Protein AF-A0A5D2VMH7-F1 (afdb_monomer)

Radius of gyration: 36.14 Å; Cα contacts (8 Å, |Δi|>4): 931; chains: 1; bounding box: 123×62×96 Å

Solvent-accessible surface area (backbone atoms only — not comparable to full-atom values): 32186 Å² total; per-residue (Å²): 129,61,76,84,48,69,71,82,78,42,64,91,73,61,67,48,78,35,38,59,47,59,40,38,50,49,54,50,55,27,52,80,57,76,65,66,59,72,89,28,59,40,74,53,52,70,83,42,74,46,79,60,87,81,27,44,36,35,32,40,53,37,20,42,57,38,78,77,38,45,18,40,36,38,35,46,98,66,42,29,35,39,37,43,44,71,35,26,70,28,91,52,34,83,84,73,61,50,42,46,60,67,60,40,52,55,44,32,73,74,47,31,38,34,34,36,39,60,14,74,26,48,88,36,80,53,64,61,61,35,62,43,58,24,30,55,30,45,30,54,55,58,69,68,51,76,37,24,36,39,36,25,41,67,51,58,31,50,64,59,52,29,33,53,45,55,35,24,60,78,62,72,28,46,45,28,70,44,45,75,57,45,52,52,41,45,56,23,23,47,78,56,75,70,43,73,60,65,78,85,73,44,48,52,58,88,54,52,88,81,50,62,54,56,45,37,35,37,41,32,32,30,63,60,33,41,85,87,24,46,49,34,25,19,45,68,69,69,29,90,65,52,75,78,48,46,62,30,38,35,40,48,33,54,79,79,56,92,94,26,58,75,49,28,51,57,37,53,50,38,36,50,73,58,47,26,44,75,50,72,57,81,89,60,32,42,54,62,70,35,48,27,13,32,53,43,53,48,50,51,49,65,51,34,63,35,59,22,44,34,43,35,64,54,58,74,69,31,21,50,54,37,36,51,51,41,44,75,71,65,37,82,35,58,54,76,79,57,94,40,53,38,78,42,78,56,43,60,84,43,102,87,46,83,51,94,44,77,43,80,73,54,67,53,89,74,78,72,72,48,74,52,82,85,80,48,61,35,40,54,72,79,66,39,46,68,53,55,52,42,36,69,71,32,4,37,38,41,36,43,33,42,36,36,74,71,73,96,54,94,86,65,74,70,75,49,36,48,62,58,73,50,78,50,77,43,68,65,88,40,74,97,46,56,49,55,56,50,44,51,53,51,40,51,56,47,49,40,68,40,60,70,87,57,56,53,71,56,53,26,50,55,36,30,53,49,48,37,51,49,43,32,71,74,71,67,34,68,36,50,60,48,51,46,61,43,78,42,87,65,59,60,62,57,52,56,56,51,53,63,74,69,62,82,88,88,86,86,90,84,84,83,84,88,84,90,89,85,90,91,84,89,89,89,86,89,84,90,93,81,91,81,91,89,83,91,85,90,88,86,86,83,89,86,87,84,91,78,90,81,88,83,94,75,92,91,89,132

Mean predicted aligned error: 11.53 Å

Sequence (558 aa):
MKITLVIPALDPHTPIYASSFTMELIKKRLKENGIFVPSRLKVFKIRRRFKAGPFEIEPLKVTHSIPDCCGLVLRCADGTILHTGDWKIDESPLDGKTFDRQFLEELSKEGVTLMMSDSTNVLSPGRTISESAVADALLRHISGAKGRIITTQFASNIHRLGSIKAAADVTGRKLVFIGMSLRTYLDAAWKDGKAPIDPSTLVKAEDIDAYAPKDLIIVTTGSQAEPRAALNLASYGSSHSFKLNKEDVILYSAKVIPGNESRVMKMLNRISEIGSTIVIGKNEGLHTSGHGYRGELEEVLQIVKPQHFLPIHGELLFLKEHELLGKSTGIRHTTVIKNGEMLGVSHLRNRRVLSNGFSSLGKENLQLMYSDGDKAFGTSTELCVDERLRIASDGIIVVSMEILRPQKIDGMVENTLKGKIKITTRCLWLDKGKLLDTLHKAAHATLSSCPVNCPLAHMERTVSEVLRKTVRKYSGKRPEVIAIALENPAGVLSDELNENLSGNYNAGFGLPTLRKVVDGHPRRGPPNKMKVEDDGILHLENASEQSLLGVGIVNLLR

Structure (mmCIF, N/CA/C/O backbone):
data_AF-A0A5D2VMH7-F1
#
_entry.id   AF-A0A5D2VMH7-F1
#
loop_
_atom_site.group_PDB
_atom_site.id
_atom_site.type_symbol
_atom_site.label_atom_id
_atom_site.label_alt_id
_atom_site.label_comp_id
_atom_site.label_asym_id
_atom_site.label_entity_id
_atom_site.label_seq_id
_atom_site.pdbx_PDB_ins_code
_atom_site.Cartn_x
_atom_site.Cartn_y
_atom_site.Cartn_z
_atom_site.occupancy
_atom_site.B_iso_or_equiv
_atom_site.auth_seq_id
_atom_site.auth_comp_id
_atom_site.auth_asym_id
_atom_site.auth_atom_id
_atom_site.pdbx_PDB_model_num
ATOM 1 N N . MET A 1 1 ? 4.982 24.142 -9.293 1.00 44.75 1 MET A N 1
ATOM 2 C CA . MET A 1 1 ? 4.072 23.400 -8.387 1.00 44.75 1 MET A CA 1
ATOM 3 C C . MET A 1 1 ? 4.232 21.913 -8.683 1.00 44.75 1 MET A C 1
ATOM 5 O O . MET A 1 1 ? 4.457 21.599 -9.846 1.00 44.75 1 MET A O 1
ATOM 9 N N . LYS A 1 2 ? 4.164 21.006 -7.699 1.00 52.12 2 LYS A N 1
ATOM 10 C CA . LYS A 1 2 ? 4.164 19.558 -7.990 1.00 52.12 2 LYS A CA 1
ATOM 11 C C . LYS A 1 2 ? 2.766 19.151 -8.457 1.00 52.12 2 LYS A C 1
ATOM 13 O O . LYS A 1 2 ? 1.816 19.246 -7.688 1.00 52.12 2 LYS A O 1
ATOM 18 N N . ILE A 1 3 ? 2.660 18.761 -9.727 1.00 49.31 3 ILE A N 1
ATOM 19 C CA . ILE A 1 3 ? 1.388 18.541 -10.448 1.00 49.31 3 ILE A CA 1
ATOM 20 C C . ILE A 1 3 ? 0.706 17.226 -10.008 1.00 49.31 3 ILE A C 1
ATOM 22 O O . ILE A 1 3 ? -0.492 17.041 -10.171 1.00 49.31 3 ILE A O 1
ATOM 26 N N . THR A 1 4 ? 1.460 16.339 -9.359 1.00 58.53 4 THR A N 1
ATOM 27 C CA . THR A 1 4 ? 1.122 14.959 -8.972 1.00 58.53 4 THR A CA 1
ATOM 28 C C . THR A 1 4 ? 0.105 14.826 -7.823 1.00 58.53 4 THR A C 1
ATOM 30 O O . THR A 1 4 ? 0.075 13.806 -7.133 1.00 58.53 4 THR A O 1
ATOM 33 N N . LEU A 1 5 ? -0.701 15.859 -7.554 1.00 69.12 5 LEU A N 1
ATOM 34 C CA . LEU A 1 5 ? -1.512 15.994 -6.343 1.00 69.12 5 LEU A CA 1
ATOM 35 C C . LEU A 1 5 ? -2.933 16.473 -6.671 1.00 69.12 5 LEU A C 1
ATOM 37 O O . LEU A 1 5 ? -3.118 17.435 -7.407 1.00 69.12 5 LEU A O 1
ATOM 41 N N . VAL A 1 6 ? -3.937 15.859 -6.037 1.00 83.31 6 VAL A N 1
ATOM 42 C CA . VAL A 1 6 ? -5.360 16.230 -6.199 1.00 83.31 6 VAL A CA 1
ATOM 43 C C . VAL A 1 6 ? -5.676 17.597 -5.573 1.00 83.31 6 VAL A C 1
ATOM 45 O O . VAL A 1 6 ? -6.476 18.356 -6.102 1.00 83.31 6 VAL A O 1
ATOM 48 N N . ILE A 1 7 ? -5.039 17.941 -4.450 1.00 86.75 7 ILE A N 1
ATOM 49 C CA . ILE A 1 7 ? -5.382 19.130 -3.642 1.00 86.75 7 ILE A CA 1
ATOM 50 C C . ILE A 1 7 ? -5.187 20.474 -4.387 1.00 86.75 7 ILE A C 1
ATOM 52 O O . ILE A 1 7 ? -6.022 21.358 -4.192 1.00 86.75 7 ILE A O 1
ATOM 56 N N . PRO A 1 8 ? -4.157 20.650 -5.244 1.00 84.81 8 PRO A N 1
ATOM 57 C CA . PRO A 1 8 ? -4.054 21.776 -6.181 1.00 84.81 8 PRO A CA 1
ATOM 58 C C . PRO A 1 8 ? -5.133 21.866 -7.272 1.00 84.81 8 PRO A C 1
ATOM 60 O O . PRO A 1 8 ? -5.325 22.950 -7.809 1.00 84.81 8 PRO A O 1
ATOM 63 N N . ALA A 1 9 ? -5.810 20.765 -7.617 1.00 85.69 9 ALA A N 1
ATOM 64 C CA . ALA A 1 9 ? -6.895 20.746 -8.608 1.00 85.69 9 ALA A CA 1
ATOM 65 C C . ALA A 1 9 ? -8.287 20.992 -7.987 1.00 85.69 9 ALA A C 1
ATOM 67 O O . ALA A 1 9 ? -9.268 21.162 -8.706 1.00 85.69 9 ALA A O 1
ATOM 68 N N . LEU A 1 10 ? -8.376 21.014 -6.653 1.00 89.44 10 LEU A N 1
ATOM 69 C CA . LEU A 1 10 ? -9.561 21.440 -5.909 1.00 89.44 10 LEU A CA 1
ATOM 70 C C . LEU A 1 10 ? -9.508 22.948 -5.653 1.00 89.44 10 LEU A C 1
ATOM 72 O O . LEU A 1 10 ? -8.424 23.508 -5.483 1.00 89.44 10 LEU A O 1
ATOM 76 N N . ASP A 1 11 ? -10.677 23.578 -5.515 1.00 89.12 11 ASP A N 1
ATOM 7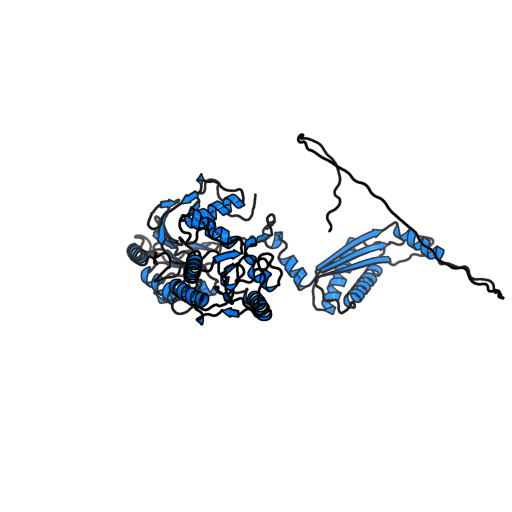7 C CA . ASP A 1 11 ? -10.780 24.990 -5.136 1.00 89.12 11 ASP A CA 1
ATOM 78 C C . ASP A 1 11 ? -9.907 25.312 -3.888 1.00 89.12 11 ASP A C 1
ATOM 80 O O . ASP A 1 11 ? -9.874 24.511 -2.938 1.00 89.12 11 ASP A O 1
ATOM 84 N N . PRO A 1 12 ? -9.194 26.461 -3.852 1.00 86.50 12 PRO A N 1
ATOM 85 C CA . PRO A 1 12 ? -8.268 26.805 -2.771 1.00 86.50 12 PRO A CA 1
ATOM 86 C C . PRO A 1 12 ? -8.874 26.848 -1.362 1.00 86.50 12 PRO A C 1
ATOM 88 O O . PRO A 1 12 ? -8.140 26.671 -0.388 1.00 86.50 12 PRO A O 1
ATOM 91 N N . HIS A 1 13 ? -10.184 27.058 -1.235 1.00 89.81 13 HIS A N 1
ATOM 92 C CA . HIS A 1 13 ? -10.906 27.118 0.035 1.00 89.81 13 HIS A CA 1
ATOM 93 C C . HIS A 1 13 ? -11.494 25.762 0.452 1.00 89.81 13 HIS A C 1
ATOM 95 O O . HIS A 1 13 ? -11.851 25.599 1.621 1.00 89.81 13 HIS A O 1
ATOM 101 N N . THR A 1 14 ? -11.534 24.772 -0.454 1.00 94.12 14 THR A N 1
ATOM 102 C CA . THR A 1 14 ? -12.071 23.423 -0.198 1.00 94.12 14 THR A CA 1
ATOM 103 C C . THR A 1 14 ? -11.438 22.817 1.066 1.00 94.12 14 THR A C 1
ATOM 105 O O . THR A 1 14 ? -10.219 22.574 1.079 1.00 94.12 14 THR A O 1
ATOM 108 N N . PRO A 1 15 ? -12.227 22.572 2.130 1.00 95.31 15 PRO A N 1
ATOM 109 C CA . PRO A 1 15 ? -11.720 22.100 3.411 1.00 95.31 15 PRO A CA 1
ATOM 110 C C . PRO A 1 15 ? -11.276 20.635 3.356 1.00 95.31 15 PRO A C 1
ATOM 112 O O . PRO A 1 15 ? -11.832 19.817 2.628 1.00 95.31 15 PRO A O 1
ATOM 115 N N . ILE A 1 16 ? -10.281 20.301 4.175 1.00 96.12 16 ILE A N 1
ATOM 116 C CA . ILE A 1 16 ? -9.711 18.958 4.301 1.00 96.12 16 ILE A CA 1
ATOM 117 C C . ILE A 1 16 ? -10.009 18.463 5.715 1.00 96.12 16 ILE A C 1
ATOM 119 O O . ILE A 1 16 ? -9.484 19.008 6.689 1.00 96.12 16 ILE A O 1
ATOM 123 N N . TYR A 1 17 ? -10.855 17.440 5.817 1.00 97.38 17 TYR A N 1
ATOM 124 C CA . TYR A 1 17 ? -11.281 16.832 7.075 1.00 97.38 17 TYR A CA 1
ATOM 125 C C . TYR A 1 17 ? -10.490 15.548 7.355 1.00 97.38 17 TYR A C 1
ATOM 127 O O . TYR A 1 17 ? -10.416 14.680 6.489 1.00 97.38 17 TYR A O 1
ATOM 135 N N . ALA A 1 18 ? -9.923 15.405 8.556 1.00 97.50 18 ALA A N 1
ATOM 136 C CA . ALA A 1 18 ? -9.267 14.165 8.990 1.00 97.50 18 ALA A CA 1
ATOM 137 C C . ALA A 1 18 ? -9.287 13.992 10.520 1.00 97.50 18 ALA A C 1
ATOM 139 O O . ALA A 1 18 ? -9.509 14.952 11.262 1.00 97.50 18 ALA A O 1
ATOM 140 N N . SER A 1 19 ? -8.996 12.776 10.990 1.00 97.00 19 SER A N 1
ATOM 141 C CA . SER A 1 19 ? -8.602 12.512 12.378 1.00 97.00 19 SER A CA 1
ATOM 142 C C . SER A 1 19 ? -7.230 13.132 12.693 1.00 97.00 19 SER A C 1
ATOM 144 O O . SER A 1 19 ? -6.491 13.515 11.782 1.00 97.00 19 SER A O 1
ATOM 146 N N . SER A 1 20 ? -6.880 13.295 13.974 1.00 96.69 20 SER A N 1
ATOM 147 C CA . SER A 1 20 ? -5.728 14.126 14.359 1.00 96.69 20 SER A CA 1
ATOM 148 C C . SER A 1 20 ? -4.379 13.529 13.934 1.00 96.69 20 SER A C 1
ATOM 150 O O . SER A 1 20 ? -3.567 14.258 13.361 1.00 96.69 20 SER A O 1
ATOM 152 N N . PHE A 1 21 ? -4.188 12.210 14.063 1.00 96.25 21 PHE A N 1
ATOM 153 C CA . PHE A 1 21 ? -2.983 11.529 13.573 1.00 96.25 21 PHE A CA 1
ATOM 154 C C . PHE A 1 21 ? -2.817 11.670 12.051 1.00 96.25 21 PHE A C 1
ATOM 156 O O . PHE A 1 21 ? -1.779 12.113 11.551 1.00 96.25 21 PHE A O 1
ATOM 163 N N . THR A 1 22 ? -3.881 11.365 11.304 1.00 96.69 22 THR A N 1
ATOM 164 C CA . THR A 1 22 ? -3.931 11.507 9.842 1.00 96.69 22 THR A CA 1
ATOM 165 C C . THR A 1 22 ? -3.672 12.952 9.409 1.00 96.69 22 THR A C 1
ATOM 167 O O . THR A 1 22 ? -3.004 13.195 8.403 1.00 96.69 22 THR A O 1
ATOM 170 N N . MET A 1 23 ? -4.126 13.933 10.197 1.00 97.38 23 MET A N 1
ATOM 171 C CA . MET A 1 23 ? -3.864 15.343 9.936 1.00 97.38 23 MET A CA 1
ATOM 172 C C . MET A 1 23 ? -2.379 15.711 10.076 1.00 97.38 23 MET A C 1
ATOM 174 O O . MET A 1 23 ? -1.913 16.532 9.293 1.00 97.38 23 MET A O 1
ATOM 178 N N . GLU A 1 24 ? -1.601 15.122 10.993 1.00 97.56 24 GLU A N 1
ATOM 179 C CA . GLU A 1 24 ? -0.146 15.371 11.053 1.00 97.56 24 GLU A CA 1
ATOM 180 C C . GLU A 1 24 ? 0.592 14.833 9.817 1.00 97.56 24 GLU A C 1
ATOM 182 O O . GLU A 1 24 ? 1.471 15.509 9.269 1.00 97.56 24 GLU A O 1
ATOM 187 N N . LEU A 1 25 ? 0.173 13.673 9.299 1.00 96.56 25 LEU A N 1
ATOM 188 C CA . LEU A 1 25 ? 0.686 13.132 8.035 1.00 96.56 25 LEU A CA 1
ATOM 189 C C . LEU A 1 25 ? 0.336 14.050 6.848 1.00 96.56 25 LEU A C 1
ATOM 191 O O . LEU A 1 25 ? 1.214 14.386 6.050 1.00 96.56 25 LEU A O 1
ATOM 195 N N . ILE A 1 26 ? -0.912 14.533 6.769 1.00 95.62 26 ILE A N 1
ATOM 196 C CA . ILE A 1 26 ? -1.357 15.509 5.757 1.00 95.62 26 ILE A CA 1
ATOM 197 C C . ILE A 1 26 ? -0.574 16.826 5.881 1.00 95.62 26 ILE A C 1
ATOM 199 O O . ILE A 1 26 ? -0.046 17.318 4.884 1.00 95.62 26 ILE A O 1
ATOM 203 N N . LYS A 1 27 ? -0.432 17.384 7.091 1.00 95.75 27 LYS A N 1
ATOM 204 C CA . LYS A 1 27 ? 0.342 18.609 7.367 1.00 95.75 27 LYS A CA 1
ATOM 205 C C . LYS A 1 27 ? 1.779 18.481 6.868 1.00 95.75 27 LYS A C 1
ATOM 207 O O . LYS A 1 27 ? 2.260 19.393 6.193 1.00 95.75 27 LYS A O 1
ATOM 212 N N . LYS A 1 28 ? 2.460 17.366 7.165 1.00 94.56 28 LYS A N 1
ATOM 213 C CA . LYS A 1 28 ? 3.818 17.102 6.665 1.00 94.56 28 LYS A CA 1
ATOM 214 C C . LYS A 1 28 ? 3.830 17.045 5.136 1.00 94.56 28 LYS A C 1
ATOM 216 O O . LYS A 1 28 ? 4.586 17.786 4.513 1.00 94.56 28 LYS A O 1
ATOM 221 N N . ARG A 1 29 ? 2.933 16.260 4.532 1.00 92.38 29 ARG A N 1
ATOM 222 C CA . ARG A 1 29 ? 2.851 16.081 3.075 1.00 92.38 29 ARG A CA 1
ATOM 223 C C . ARG A 1 29 ? 2.561 17.379 2.320 1.00 92.38 29 ARG A C 1
ATOM 225 O O . ARG A 1 29 ? 3.126 17.602 1.255 1.00 92.38 29 ARG A O 1
ATOM 232 N N . LEU A 1 30 ? 1.716 18.258 2.853 1.00 92.88 30 LEU A N 1
ATOM 233 C CA . LEU A 1 30 ? 1.438 19.559 2.239 1.00 92.88 30 LEU A CA 1
ATOM 234 C C . LEU A 1 30 ? 2.646 20.507 2.325 1.00 92.88 30 LEU A C 1
ATOM 236 O O . LEU A 1 30 ? 2.912 21.236 1.370 1.00 92.88 30 LEU A O 1
ATOM 240 N N . LYS A 1 31 ? 3.406 20.467 3.431 1.00 93.69 31 LYS A N 1
ATOM 241 C CA . LYS A 1 31 ? 4.643 21.250 3.606 1.00 93.69 31 LYS A CA 1
ATOM 242 C C . LYS A 1 31 ? 5.761 20.773 2.671 1.00 93.69 31 LYS A C 1
ATOM 244 O O . LYS A 1 31 ? 6.347 21.599 1.982 1.00 93.69 31 LYS A O 1
ATOM 249 N N . GLU A 1 32 ? 5.976 19.458 2.559 1.00 91.19 32 GLU A N 1
ATOM 250 C CA . GLU A 1 32 ? 6.930 18.819 1.622 1.00 91.19 32 GLU A CA 1
ATOM 251 C C . GLU A 1 32 ? 6.717 19.198 0.144 1.00 91.19 32 GLU A C 1
ATOM 253 O O . GLU A 1 32 ? 7.619 19.043 -0.680 1.00 91.19 32 GLU A O 1
ATOM 258 N N . ASN A 1 33 ? 5.514 19.658 -0.207 1.00 87.94 33 ASN A N 1
ATOM 259 C CA . ASN A 1 33 ? 5.127 19.992 -1.575 1.00 87.94 33 ASN A CA 1
ATOM 260 C C . ASN A 1 33 ? 4.802 21.487 -1.769 1.00 87.94 33 ASN A C 1
ATOM 262 O O . ASN A 1 33 ? 4.348 21.869 -2.846 1.00 87.94 33 ASN A O 1
ATOM 266 N N . GLY A 1 34 ? 5.047 22.334 -0.758 1.00 90.44 34 GLY A N 1
ATOM 267 C CA . GLY A 1 34 ? 4.881 23.792 -0.844 1.00 90.44 34 GLY A CA 1
ATOM 268 C C . GLY A 1 34 ? 3.431 24.288 -0.930 1.00 90.44 34 GLY A C 1
ATOM 269 O O . GLY A 1 34 ? 3.204 25.413 -1.358 1.00 90.44 34 GLY A O 1
ATOM 270 N N . ILE A 1 35 ? 2.449 23.467 -0.542 1.00 90.88 35 ILE A N 1
ATOM 271 C CA . ILE A 1 35 ? 1.002 23.741 -0.688 1.00 90.88 35 ILE A CA 1
ATOM 272 C C . ILE A 1 35 ? 0.256 23.703 0.659 1.00 90.88 35 ILE A C 1
ATOM 274 O O . ILE A 1 35 ? -0.912 23.324 0.751 1.00 90.88 35 ILE A O 1
ATOM 278 N N . PHE A 1 36 ? 0.949 24.054 1.742 1.00 92.94 36 PHE A N 1
ATOM 279 C CA . PHE A 1 36 ? 0.408 24.036 3.099 1.00 92.94 36 PHE A CA 1
ATOM 280 C C . PHE A 1 36 ? -0.435 25.281 3.402 1.00 92.94 36 PHE A C 1
ATOM 282 O O . PHE A 1 36 ? 0.101 26.357 3.647 1.00 92.94 36 PHE A O 1
ATOM 289 N N . VAL A 1 37 ? -1.759 25.107 3.442 1.00 93.38 37 VAL A N 1
ATOM 290 C CA . VAL A 1 37 ? -2.733 26.166 3.756 1.00 93.38 37 VAL A CA 1
ATOM 291 C C . VAL A 1 37 ? -3.491 25.800 5.045 1.00 93.38 37 VAL A C 1
ATOM 293 O O . VAL A 1 37 ? -4.414 24.983 4.989 1.00 93.38 37 VAL A O 1
ATOM 296 N N . PRO A 1 38 ? -3.135 26.370 6.218 1.00 94.50 38 PRO A N 1
ATOM 297 C CA . PRO A 1 38 ? -3.712 25.980 7.510 1.00 94.50 38 PRO A CA 1
ATOM 298 C C . PRO A 1 38 ? -5.237 26.106 7.592 1.00 94.50 38 PRO A C 1
ATOM 300 O O . PRO A 1 38 ? -5.894 25.254 8.184 1.00 94.50 38 PRO A O 1
ATOM 303 N N . SER A 1 39 ? -5.810 27.146 6.980 1.00 95.25 39 SER A N 1
ATOM 304 C CA . SER A 1 39 ? -7.242 27.468 7.054 1.00 95.25 39 SER A CA 1
ATOM 305 C C . SER A 1 39 ? -8.152 26.402 6.434 1.00 95.25 39 SER A C 1
ATOM 307 O O . SER A 1 39 ? -9.299 26.265 6.872 1.00 95.25 39 SER A O 1
ATOM 309 N N . ARG A 1 40 ? -7.646 25.605 5.479 1.00 94.69 40 ARG A N 1
ATOM 310 C CA . ARG A 1 40 ? -8.361 24.460 4.885 1.00 94.69 40 ARG A CA 1
ATOM 311 C C . ARG A 1 40 ? -8.512 23.297 5.867 1.00 94.69 40 ARG A C 1
ATOM 313 O O . ARG A 1 40 ? -9.458 22.526 5.747 1.00 94.69 40 ARG A O 1
ATOM 320 N N . LEU A 1 41 ? -7.595 23.140 6.821 1.00 96.81 41 LEU A N 1
ATOM 321 C CA . LEU A 1 41 ? -7.478 21.925 7.628 1.00 96.81 41 LEU A CA 1
ATOM 322 C C . LEU A 1 41 ? -8.499 21.909 8.775 1.00 96.81 41 LEU A C 1
ATOM 324 O O . LEU A 1 41 ? -8.564 22.843 9.575 1.00 96.81 41 LEU A O 1
ATOM 328 N N . LYS A 1 42 ? -9.289 20.834 8.865 1.00 97.69 42 LYS A N 1
ATOM 329 C CA . LYS A 1 42 ? -10.319 20.612 9.891 1.00 97.69 42 LYS A CA 1
ATOM 330 C C . LYS A 1 42 ? -10.085 19.255 10.558 1.00 97.69 42 LYS A C 1
ATOM 332 O O . LYS A 1 42 ? -10.203 18.213 9.920 1.00 97.69 42 LYS A O 1
ATOM 337 N N . VAL A 1 43 ? -9.738 19.255 11.843 1.00 98.00 43 VAL A N 1
ATOM 338 C CA . VAL A 1 43 ? -9.606 18.011 12.618 1.00 98.00 43 VAL A CA 1
ATOM 339 C C . VAL A 1 43 ? -10.974 17.631 13.177 1.00 98.00 43 VAL A C 1
ATOM 341 O O . VAL A 1 43 ? -11.558 18.409 13.931 1.00 98.00 43 VAL A O 1
ATOM 344 N N . PHE A 1 44 ? -11.477 16.446 12.830 1.00 97.88 44 PHE A N 1
ATOM 345 C CA . PHE A 1 44 ? -12.668 15.874 13.463 1.00 97.88 44 PHE A CA 1
ATOM 346 C C . PHE A 1 44 ? -12.302 14.983 14.656 1.00 97.88 44 PHE A C 1
ATOM 348 O O . PHE A 1 44 ? -11.145 14.615 14.863 1.00 97.88 44 PHE A O 1
ATOM 355 N N . LYS A 1 45 ? -13.315 14.611 15.443 1.00 96.38 45 LYS A N 1
ATOM 356 C CA . LYS A 1 45 ? -13.209 13.614 16.515 1.00 96.38 45 LYS A CA 1
ATOM 357 C C . LYS A 1 45 ? -14.194 12.476 16.244 1.00 96.38 45 LYS A C 1
ATOM 359 O O . LYS A 1 45 ? -15.265 12.704 15.690 1.00 96.38 45 LYS A O 1
ATOM 364 N N . ILE A 1 46 ? -13.827 11.261 16.639 1.00 95.81 46 ILE A N 1
ATOM 365 C CA . ILE A 1 46 ? -14.710 10.088 16.569 1.00 95.81 46 ILE A CA 1
ATOM 366 C C . ILE A 1 46 ? -15.950 10.309 17.455 1.00 95.81 46 ILE A C 1
ATOM 368 O O . ILE A 1 46 ? -15.855 11.008 18.467 1.00 95.81 46 ILE A O 1
ATOM 372 N N . ARG A 1 47 ? -17.111 9.761 17.058 1.00 94.94 47 ARG A N 1
ATOM 373 C CA . ARG A 1 47 ? -18.426 9.973 17.704 1.00 94.94 47 ARG A CA 1
ATOM 374 C C . ARG A 1 47 ? -18.799 11.467 17.854 1.00 94.94 47 ARG A C 1
ATOM 376 O O . ARG A 1 47 ? -19.533 11.845 18.767 1.00 94.94 47 ARG A O 1
ATOM 383 N N . ARG A 1 48 ? -18.285 12.356 16.988 1.00 97.56 48 ARG A N 1
ATOM 384 C CA . ARG A 1 48 ? -18.658 13.784 16.949 1.00 97.56 48 ARG A CA 1
ATOM 385 C C . ARG A 1 48 ? -19.067 14.204 15.543 1.00 97.56 48 ARG A C 1
ATOM 387 O O . ARG A 1 48 ? -18.261 14.184 14.617 1.00 97.56 48 ARG A O 1
ATOM 394 N N . ARG A 1 49 ? -20.333 14.604 15.417 1.00 97.69 49 ARG A N 1
ATOM 395 C CA . ARG A 1 49 ? -20.938 15.032 14.155 1.00 97.69 49 ARG A CA 1
ATOM 396 C C . ARG A 1 49 ? -20.398 16.380 13.689 1.00 97.69 49 ARG A C 1
ATOM 398 O O . ARG A 1 49 ? -20.177 17.276 14.502 1.00 97.69 49 ARG A O 1
ATOM 405 N N . PHE A 1 50 ? -20.252 16.538 12.379 1.00 98.06 50 PHE A N 1
ATOM 406 C CA . PHE A 1 50 ? -19.981 17.818 11.725 1.00 98.06 50 PHE A CA 1
ATOM 407 C C . PHE A 1 50 ? -20.750 17.925 10.401 1.00 98.06 50 PHE A C 1
ATOM 409 O O . PHE A 1 50 ? -21.196 16.920 9.852 1.00 98.06 50 PHE A O 1
ATOM 416 N N . LYS A 1 51 ? -20.926 19.145 9.882 1.00 97.88 51 LYS A N 1
ATOM 417 C CA . LYS A 1 51 ? -21.528 19.379 8.559 1.00 97.88 51 LYS A CA 1
ATOM 418 C C . LYS A 1 51 ? -20.435 19.548 7.503 1.00 97.88 51 LYS A C 1
ATOM 420 O O . LYS A 1 51 ? -19.437 20.226 7.757 1.00 97.88 51 LYS A O 1
ATOM 425 N N . ALA A 1 52 ? -20.648 18.963 6.328 1.00 96.06 52 ALA A N 1
ATOM 426 C CA . ALA A 1 52 ? -19.826 19.161 5.139 1.00 96.06 52 ALA A CA 1
ATOM 427 C C . ALA A 1 52 ? -20.725 19.113 3.892 1.00 96.06 52 ALA A C 1
ATOM 429 O O . ALA A 1 52 ? -21.219 18.052 3.507 1.00 96.06 52 ALA A O 1
ATOM 430 N N . GLY A 1 53 ? -20.982 20.277 3.286 1.00 93.19 53 GLY A N 1
ATOM 431 C CA . GLY A 1 53 ? -21.977 20.403 2.218 1.00 93.19 53 GLY A CA 1
ATOM 432 C C . GLY A 1 53 ? -23.368 19.933 2.687 1.00 93.19 53 GLY A C 1
ATOM 433 O O . GLY A 1 53 ? -23.790 20.331 3.775 1.00 93.19 53 GLY A O 1
ATOM 434 N N . PRO A 1 54 ? -24.076 19.079 1.921 1.00 95.25 54 PRO A N 1
ATOM 435 C CA . PRO A 1 54 ? -25.398 18.572 2.297 1.00 95.25 54 PRO A CA 1
ATOM 436 C C . PRO A 1 54 ? -25.361 17.485 3.388 1.00 95.25 54 PRO A C 1
ATOM 438 O O . PRO A 1 54 ? -26.419 17.065 3.855 1.00 95.25 54 PRO A O 1
ATOM 441 N N . PHE A 1 55 ? -24.176 17.007 3.792 1.00 97.94 55 PHE A N 1
ATOM 442 C CA . PHE A 1 55 ? -24.036 15.870 4.700 1.00 97.94 55 PHE A CA 1
ATOM 443 C C . PHE A 1 55 ? -23.834 16.288 6.159 1.00 97.94 55 PHE A C 1
ATOM 445 O O . PHE A 1 55 ? -23.019 17.157 6.480 1.00 97.94 55 PHE A O 1
ATOM 452 N N . GLU A 1 56 ? -24.515 15.586 7.063 1.00 98.38 56 GLU A N 1
ATOM 453 C CA . GLU A 1 56 ? -24.073 15.417 8.447 1.00 98.38 56 GLU A CA 1
ATOM 454 C C . GLU A 1 56 ? -23.181 14.181 8.533 1.00 98.38 56 GLU A C 1
ATOM 456 O O . GLU A 1 56 ? -23.645 13.064 8.300 1.00 98.38 56 GLU A O 1
ATOM 461 N N . ILE A 1 57 ? -21.901 14.385 8.842 1.00 98.56 57 ILE A N 1
ATOM 462 C CA . ILE A 1 57 ? -20.897 13.325 8.894 1.00 98.56 57 ILE A CA 1
ATOM 463 C C . ILE A 1 57 ? -20.600 12.967 10.350 1.00 98.56 57 ILE A C 1
ATOM 465 O O . ILE A 1 57 ? -20.299 13.842 11.161 1.00 98.56 57 ILE A O 1
ATOM 469 N N . GLU A 1 58 ? -20.655 11.676 10.674 1.00 98.50 58 GLU A N 1
ATOM 470 C CA . GLU A 1 58 ? -20.313 11.114 11.983 1.00 98.50 58 GLU A CA 1
ATOM 471 C C . GLU A 1 58 ? -19.241 10.021 11.822 1.00 98.50 58 GLU A C 1
ATOM 473 O O . GLU A 1 58 ? -19.538 8.947 11.293 1.00 98.50 58 GLU A O 1
ATOM 478 N N . PRO A 1 59 ? -17.987 10.271 12.243 1.00 98.25 59 PRO A N 1
ATOM 479 C CA . PRO A 1 59 ? -16.928 9.266 12.188 1.00 98.25 59 PRO A CA 1
ATOM 480 C C . PRO A 1 59 ? -17.087 8.211 13.291 1.00 98.25 59 PRO A C 1
ATOM 482 O O . PRO A 1 59 ? -17.226 8.565 14.466 1.00 98.25 59 PRO A O 1
ATOM 485 N N . LEU A 1 60 ? -16.988 6.929 12.930 1.00 96.38 60 LEU A N 1
ATOM 486 C CA . LEU A 1 60 ? -17.021 5.782 13.849 1.00 96.38 60 LEU A CA 1
ATOM 487 C C . LEU A 1 60 ? -15.636 5.138 14.009 1.00 96.38 60 LEU A C 1
ATOM 489 O O . LEU A 1 60 ? -14.838 5.147 13.072 1.00 96.38 60 LEU A O 1
ATOM 493 N N . LYS A 1 61 ? -15.333 4.564 15.179 1.00 96.31 61 LYS A N 1
ATOM 494 C CA . LYS A 1 61 ? -14.058 3.859 15.401 1.00 96.31 61 LYS A CA 1
ATOM 495 C C . LYS A 1 61 ? -14.090 2.499 14.703 1.00 96.31 61 LYS A C 1
ATOM 497 O O . LYS A 1 61 ? -14.976 1.686 14.951 1.00 96.31 61 LYS A O 1
ATOM 502 N N . VAL A 1 62 ? -13.055 2.231 13.913 1.00 97.69 62 VAL A N 1
ATOM 503 C CA . VAL A 1 62 ? -12.721 0.884 13.437 1.00 97.69 62 VAL A CA 1
ATOM 504 C C . VAL A 1 62 ? -11.298 0.525 13.869 1.00 97.69 62 VAL A C 1
ATOM 506 O O . VAL A 1 62 ? -10.492 1.395 14.212 1.00 97.69 62 VAL A O 1
ATOM 509 N N . THR A 1 63 ? -10.978 -0.763 13.879 1.00 97.75 63 THR A N 1
ATOM 510 C CA . THR A 1 63 ? -9.617 -1.263 14.109 1.00 97.75 63 THR A CA 1
ATOM 511 C C . THR A 1 63 ? -8.963 -1.609 12.776 1.00 97.75 63 THR A C 1
ATOM 513 O O . THR A 1 63 ? -9.581 -2.246 11.932 1.00 97.75 63 THR A O 1
ATOM 516 N N . HIS A 1 64 ? -7.720 -1.177 12.568 1.00 96.75 64 HIS A N 1
ATOM 517 C CA . HIS A 1 64 ? -6.961 -1.379 11.330 1.00 96.75 64 HIS A CA 1
ATOM 518 C C . HIS A 1 64 ? -5.447 -1.279 11.628 1.00 96.75 64 HIS A C 1
ATOM 520 O O . HIS A 1 64 ? -5.051 -1.029 12.768 1.00 96.75 64 HIS A O 1
ATOM 526 N N . SER A 1 65 ? -4.581 -1.463 10.626 1.00 93.75 65 SER A N 1
ATOM 527 C CA . SER A 1 65 ? -3.110 -1.494 10.768 1.00 93.75 65 SER A CA 1
ATOM 528 C C . SER A 1 65 ? -2.409 -0.124 10.921 1.00 93.75 65 SER A C 1
ATOM 530 O O . SER A 1 65 ? -1.211 -0.011 10.660 1.00 93.75 65 SER A O 1
ATOM 532 N N . ILE A 1 66 ? -3.133 0.924 11.326 1.00 95.06 66 ILE A N 1
ATOM 533 C CA . ILE A 1 66 ? -2.638 2.297 11.545 1.00 95.06 66 ILE A CA 1
ATOM 534 C C . ILE A 1 66 ? -3.566 3.020 12.559 1.00 95.06 66 ILE A C 1
ATOM 536 O O . ILE A 1 66 ? -4.759 2.698 12.607 1.00 95.06 66 ILE A O 1
ATOM 540 N N . PRO A 1 67 ? -3.068 3.950 13.405 1.00 92.75 67 PRO A N 1
ATOM 541 C CA . PRO A 1 67 ? -3.905 4.686 14.360 1.00 92.75 67 PRO A CA 1
ATOM 542 C C . PRO A 1 67 ? -4.988 5.557 13.710 1.00 92.75 67 PRO A C 1
ATOM 544 O O . PRO A 1 67 ? -4.877 5.960 12.557 1.00 92.75 67 PRO A O 1
ATOM 547 N N . ASP A 1 68 ? -6.015 5.891 14.498 1.00 92.81 68 ASP A N 1
ATOM 548 C CA . ASP A 1 68 ? -7.125 6.791 14.145 1.00 92.81 68 ASP A CA 1
ATOM 549 C C . ASP A 1 68 ? -7.872 6.491 12.823 1.00 92.81 68 ASP A C 1
ATOM 551 O O . ASP A 1 68 ? -8.520 7.382 12.260 1.00 92.81 68 ASP A O 1
ATOM 555 N N . CYS A 1 69 ? -7.838 5.239 12.354 1.00 93.56 69 CYS A N 1
ATOM 556 C CA . CYS A 1 69 ? -8.753 4.755 11.324 1.00 93.56 69 CYS A CA 1
ATOM 557 C C . CYS A 1 69 ? -10.216 4.874 11.770 1.00 93.56 69 CYS A C 1
ATOM 559 O O . CYS A 1 69 ? -10.572 4.600 12.923 1.00 93.56 69 CYS A O 1
ATOM 561 N N . CYS A 1 70 ? -11.070 5.260 10.826 1.00 97.38 70 CYS A N 1
ATOM 562 C CA . CYS A 1 70 ? -12.493 5.440 11.047 1.00 97.38 70 CYS A CA 1
ATOM 563 C C . CYS A 1 70 ? -13.310 5.108 9.799 1.00 97.38 70 CYS A C 1
ATOM 565 O O . CYS A 1 70 ? -12.909 5.436 8.680 1.00 97.38 70 CYS A O 1
ATOM 567 N N . GLY A 1 71 ? -14.502 4.562 10.021 1.00 98.19 71 GLY A N 1
ATOM 568 C CA . GLY A 1 71 ? -15.582 4.659 9.048 1.00 98.19 71 GLY A CA 1
ATOM 569 C C . GLY A 1 71 ? -16.279 6.014 9.160 1.00 98.19 71 GLY A C 1
ATOM 570 O O . GLY A 1 71 ? -16.134 6.721 10.161 1.00 98.19 71 GLY A O 1
ATOM 571 N N . LEU A 1 72 ? -17.063 6.370 8.148 1.00 98.56 72 LEU A N 1
ATOM 572 C CA . LEU A 1 72 ? -17.881 7.579 8.115 1.00 98.56 72 LEU A CA 1
ATOM 573 C C . LEU A 1 72 ? -19.344 7.202 7.884 1.00 98.56 72 LEU A C 1
ATOM 575 O O . LEU A 1 72 ? -19.666 6.512 6.916 1.00 98.56 72 LEU A O 1
ATOM 579 N N . VAL A 1 73 ? -20.233 7.710 8.733 1.00 98.62 73 VAL A N 1
ATOM 580 C CA . VAL A 1 73 ? -21.661 7.809 8.417 1.00 98.62 73 VAL A CA 1
ATOM 581 C C . VAL A 1 73 ? -21.912 9.172 7.796 1.00 98.62 73 VAL A C 1
ATOM 583 O O . VAL A 1 73 ? -21.508 10.175 8.378 1.00 98.62 73 VAL A O 1
ATOM 586 N N . LEU A 1 74 ? -22.583 9.222 6.649 1.00 98.38 74 LEU A N 1
ATOM 587 C CA . LEU A 1 74 ? -22.995 10.452 5.979 1.00 98.38 74 LEU A CA 1
ATOM 588 C C . LEU A 1 74 ? -24.522 10.458 5.870 1.00 98.38 74 LEU A C 1
ATOM 590 O O . LEU A 1 74 ? -25.096 9.588 5.220 1.00 98.38 74 LEU A O 1
ATOM 594 N N . ARG A 1 75 ? -25.180 11.430 6.504 1.00 97.44 75 ARG A N 1
ATOM 595 C CA . ARG A 1 75 ? -26.645 11.572 6.500 1.00 97.44 75 ARG A CA 1
ATOM 596 C C . ARG A 1 75 ? -27.056 12.772 5.657 1.00 97.44 75 ARG A C 1
ATOM 598 O O . ARG A 1 75 ? -26.534 13.867 5.871 1.00 97.44 75 ARG A O 1
ATOM 605 N N . CYS A 1 76 ? -27.991 12.578 4.734 1.00 94.81 76 CYS A N 1
ATOM 606 C CA . CYS A 1 76 ? -28.593 13.623 3.902 1.00 94.81 76 CYS A CA 1
ATOM 607 C C . CYS A 1 76 ? -30.119 13.418 3.790 1.00 94.81 76 CYS A C 1
ATOM 609 O O . CYS A 1 76 ? -30.688 12.552 4.452 1.00 94.81 76 CYS A O 1
ATOM 611 N N . ALA A 1 77 ? -30.797 14.222 2.964 1.00 90.94 77 ALA A N 1
ATOM 612 C CA . ALA A 1 77 ? -32.247 14.124 2.759 1.00 90.94 77 ALA A CA 1
ATOM 613 C C . ALA A 1 77 ? -32.693 12.779 2.144 1.00 90.94 77 ALA A C 1
ATOM 615 O O . ALA A 1 77 ? -33.798 12.315 2.418 1.00 90.94 77 ALA A O 1
ATOM 616 N N . ASP A 1 78 ? -31.827 12.147 1.348 1.00 87.62 78 ASP A N 1
ATOM 617 C CA . ASP A 1 78 ? -32.104 10.894 0.633 1.00 87.62 78 ASP A CA 1
ATOM 618 C C . ASP A 1 78 ? -31.779 9.629 1.448 1.00 87.62 78 ASP A C 1
ATOM 620 O O . ASP A 1 78 ? -32.058 8.517 0.992 1.00 87.62 78 ASP A O 1
ATOM 624 N N . GLY A 1 79 ? -31.216 9.785 2.655 1.00 92.56 79 GLY A N 1
ATOM 625 C CA . GLY A 1 79 ? -30.960 8.702 3.602 1.00 92.56 79 GLY A CA 1
ATOM 626 C C . GLY A 1 79 ? -29.581 8.751 4.264 1.00 92.56 79 GLY A C 1
ATOM 627 O O . GLY A 1 79 ? -28.911 9.786 4.314 1.00 92.56 79 GLY A O 1
ATOM 628 N N . THR A 1 80 ? -29.163 7.593 4.776 1.00 96.19 80 THR A N 1
ATOM 629 C CA . THR A 1 80 ? -27.918 7.414 5.534 1.00 96.19 80 THR A CA 1
ATOM 630 C C . THR A 1 80 ? -26.970 6.458 4.808 1.00 96.19 80 THR A C 1
ATOM 632 O O . THR A 1 80 ? -27.314 5.306 4.534 1.00 96.19 80 THR A O 1
ATOM 635 N N . ILE A 1 81 ? -25.758 6.929 4.517 1.00 97.88 81 ILE A N 1
ATOM 636 C CA . ILE A 1 81 ? -24.671 6.173 3.885 1.00 97.88 81 ILE A CA 1
ATOM 637 C C . ILE A 1 81 ? -23.660 5.766 4.964 1.00 97.88 81 ILE A C 1
ATOM 639 O O . ILE A 1 81 ? -23.196 6.620 5.715 1.00 97.88 81 ILE A O 1
ATOM 643 N N . LEU A 1 82 ? -23.278 4.490 5.018 1.00 98.69 82 LEU A N 1
ATOM 644 C CA . LEU A 1 82 ? -22.137 4.004 5.799 1.00 98.69 82 LEU A CA 1
ATOM 645 C C . LEU A 1 82 ? -20.974 3.683 4.857 1.00 98.69 82 LEU A C 1
ATOM 647 O O . LEU A 1 82 ? -21.075 2.763 4.051 1.00 98.69 82 LEU A O 1
ATOM 651 N N . HIS A 1 83 ? -19.852 4.379 5.003 1.00 98.69 83 HIS A N 1
ATOM 652 C CA . HIS A 1 83 ? -18.582 4.015 4.380 1.00 98.69 83 HIS A CA 1
ATOM 653 C C . HIS A 1 83 ? -17.655 3.453 5.462 1.00 98.69 83 HIS A C 1
ATOM 655 O O . HIS A 1 83 ? -17.240 4.197 6.350 1.00 98.69 83 HIS A O 1
ATOM 661 N N . THR A 1 84 ? -17.312 2.162 5.426 1.00 98.50 84 THR A N 1
ATOM 662 C CA . THR A 1 84 ? -16.544 1.530 6.523 1.00 98.50 84 THR A CA 1
ATOM 663 C C . THR A 1 84 ? -15.128 2.082 6.680 1.00 98.50 84 THR A C 1
ATOM 665 O O . THR A 1 84 ? -14.569 2.009 7.771 1.00 98.50 84 THR A O 1
ATOM 668 N N . GLY A 1 85 ? -14.548 2.610 5.595 1.00 97.88 85 GLY A N 1
ATOM 669 C CA . GLY A 1 85 ? -13.094 2.749 5.487 1.00 97.88 85 GLY A CA 1
ATOM 670 C C . GLY A 1 85 ? -12.432 1.369 5.431 1.00 97.88 85 GLY A C 1
ATOM 671 O O . GLY A 1 85 ? -13.120 0.374 5.200 1.00 97.88 85 GLY A O 1
ATOM 672 N N . ASP A 1 86 ? -11.128 1.314 5.676 1.00 97.81 86 ASP A N 1
ATOM 673 C CA . ASP A 1 86 ? -10.357 0.072 5.772 1.00 97.81 86 ASP A CA 1
ATOM 674 C C . ASP A 1 86 ? -10.408 -0.441 7.219 1.00 97.81 86 ASP A C 1
ATOM 676 O O . ASP A 1 86 ? -10.149 0.319 8.162 1.00 97.81 86 ASP A O 1
ATOM 680 N N . TRP A 1 87 ? -10.758 -1.715 7.423 1.00 98.25 87 TRP A N 1
ATOM 681 C CA . TRP A 1 87 ? -11.038 -2.238 8.766 1.00 98.25 87 TRP A CA 1
ATOM 682 C C . TRP A 1 87 ? -10.884 -3.752 8.894 1.00 98.25 87 TRP A C 1
ATOM 684 O O . TRP A 1 87 ? -11.103 -4.507 7.953 1.00 98.25 87 TRP A O 1
ATOM 694 N N . LYS A 1 88 ? -10.605 -4.184 10.122 1.00 97.88 88 LYS A N 1
ATOM 695 C CA . LYS A 1 88 ? -10.835 -5.527 10.669 1.00 97.88 88 LYS A CA 1
ATOM 696 C C . LYS A 1 88 ? -11.560 -5.391 12.010 1.00 97.88 88 LYS A C 1
ATOM 698 O O . LYS A 1 88 ? -11.663 -4.275 12.530 1.00 97.88 88 LYS A O 1
ATOM 703 N N . ILE A 1 89 ? -11.969 -6.495 12.624 1.00 98.25 89 ILE A N 1
ATOM 704 C CA . ILE A 1 89 ? -12.337 -6.509 14.045 1.00 98.25 89 ILE A CA 1
ATOM 705 C C . ILE A 1 89 ? -11.150 -7.039 14.847 1.00 98.25 89 ILE A C 1
ATOM 707 O O . ILE A 1 89 ? -10.855 -8.231 14.848 1.00 98.25 89 ILE A O 1
ATOM 711 N N . ASP A 1 90 ? -10.462 -6.141 15.549 1.00 97.50 90 ASP A N 1
ATOM 712 C CA . ASP A 1 90 ? -9.534 -6.530 16.602 1.00 97.50 90 ASP A CA 1
ATOM 713 C C . ASP A 1 90 ? -10.292 -6.606 17.934 1.00 97.50 90 ASP A C 1
ATOM 715 O O . ASP A 1 90 ? -10.823 -5.599 18.411 1.00 97.50 90 ASP A O 1
ATOM 719 N N . GLU A 1 91 ? -10.345 -7.800 18.524 1.00 95.31 91 GLU A N 1
ATOM 720 C CA . GLU A 1 91 ? -10.996 -8.041 19.819 1.00 95.31 91 GLU A CA 1
ATOM 721 C C . GLU A 1 91 ? -10.120 -7.573 21.005 1.00 95.31 91 GLU A C 1
ATOM 723 O O . GLU A 1 91 ? -10.621 -7.389 22.110 1.00 95.31 91 GLU A O 1
ATOM 728 N N . SER A 1 92 ? -8.809 -7.370 20.796 1.00 96.06 92 SER A N 1
ATOM 729 C CA . SER A 1 92 ? -7.855 -6.921 21.830 1.00 96.06 92 SER A CA 1
ATOM 730 C C . SER A 1 92 ? -6.758 -5.994 21.262 1.00 96.06 92 SER A C 1
ATOM 732 O O . SER A 1 92 ? -5.566 -6.301 21.338 1.00 96.06 92 SER A O 1
ATOM 734 N N . PRO A 1 93 ? -7.128 -4.839 20.670 1.00 95.31 93 PRO A N 1
ATOM 735 C CA . PRO A 1 93 ? -6.172 -3.932 20.049 1.00 95.31 93 PRO A CA 1
ATOM 736 C C . PRO A 1 93 ? -5.252 -3.282 21.084 1.00 95.31 93 PRO A C 1
ATOM 738 O O . PRO A 1 93 ? -5.679 -2.863 22.158 1.00 95.31 93 PRO A O 1
ATOM 741 N N . LEU A 1 94 ? -3.989 -3.103 20.697 1.00 93.06 94 LEU A N 1
ATOM 742 C CA . LEU A 1 94 ? -2.922 -2.573 21.553 1.00 93.06 94 LEU A CA 1
ATOM 743 C C . LEU A 1 94 ? -3.136 -1.119 22.024 1.00 93.06 94 LEU A C 1
ATOM 745 O O . LEU A 1 94 ? -2.479 -0.693 22.967 1.00 93.06 94 LEU A O 1
ATOM 749 N N . ASP A 1 95 ? -4.038 -0.352 21.395 1.00 91.38 95 ASP A N 1
ATOM 750 C CA . ASP A 1 95 ? -4.421 0.995 21.849 1.00 91.38 95 ASP A CA 1
ATOM 751 C C . ASP A 1 95 ? -5.638 1.008 22.794 1.00 91.38 95 ASP A C 1
ATOM 753 O O . ASP A 1 95 ? -6.095 2.087 23.176 1.00 91.38 95 ASP A O 1
ATOM 757 N N . GLY A 1 96 ? -6.180 -0.168 23.135 1.00 92.94 96 GLY A N 1
ATOM 758 C CA . GLY A 1 96 ? -7.369 -0.354 23.971 1.00 92.94 96 GLY A CA 1
ATOM 759 C C . GLY A 1 96 ? -8.694 0.050 23.315 1.00 92.94 96 GLY A C 1
ATOM 760 O O . GLY A 1 96 ? -9.743 -0.066 23.944 1.00 92.94 96 GLY A O 1
ATOM 761 N N . LYS A 1 97 ? -8.687 0.534 22.064 1.00 92.94 97 LYS A N 1
ATOM 762 C CA . LYS A 1 97 ? -9.879 1.063 21.387 1.00 92.94 97 LYS A CA 1
ATOM 763 C C . LYS A 1 97 ? -10.387 0.023 20.391 1.00 92.94 97 LYS A C 1
ATOM 765 O O . LYS A 1 97 ? -9.944 -0.018 19.242 1.00 92.94 97 LYS A O 1
ATOM 770 N N . THR A 1 98 ? -11.299 -0.821 20.858 1.00 95.44 98 THR A N 1
ATOM 771 C CA . THR A 1 98 ? -11.973 -1.882 20.094 1.00 95.44 98 THR A CA 1
ATOM 772 C C . THR A 1 98 ? -12.779 -1.353 18.901 1.00 95.44 98 THR A C 1
ATOM 774 O O . THR A 1 98 ? -13.006 -0.150 18.745 1.00 95.44 98 THR A O 1
ATOM 777 N N . PHE A 1 99 ? -13.190 -2.269 18.022 1.00 97.25 99 PHE A N 1
ATOM 778 C CA . PHE A 1 99 ? -14.119 -1.988 16.928 1.00 97.25 99 PHE A CA 1
ATOM 779 C C . PHE A 1 99 ? -15.523 -1.660 17.469 1.00 97.25 99 PHE A C 1
ATOM 781 O O . PHE A 1 99 ? -16.057 -2.391 18.306 1.00 97.25 99 PHE A O 1
ATOM 788 N N . ASP A 1 100 ? -16.141 -0.579 16.986 1.00 96.81 100 ASP A N 1
ATOM 789 C CA . ASP A 1 100 ? -17.363 -0.006 17.571 1.00 96.81 100 ASP A CA 1
ATOM 790 C C . ASP A 1 100 ? -18.652 -0.715 17.096 1.00 96.81 100 ASP A C 1
ATOM 792 O O . ASP A 1 100 ? -19.483 -0.151 16.379 1.00 96.81 100 ASP A O 1
ATOM 796 N N . ARG A 1 101 ? -18.817 -1.985 17.499 1.00 97.38 101 ARG A N 1
ATOM 797 C CA . ARG A 1 101 ? -20.018 -2.798 17.210 1.00 97.38 101 ARG A CA 1
ATOM 798 C C . ARG A 1 101 ? -21.308 -2.112 17.656 1.00 97.38 101 ARG A C 1
ATOM 800 O O . ARG A 1 101 ? -22.270 -2.067 16.895 1.00 97.38 101 ARG A O 1
ATOM 807 N N . GLN A 1 102 ? -21.305 -1.539 18.862 1.00 97.12 102 GLN A N 1
ATOM 808 C CA . GLN A 1 102 ? -22.470 -0.868 19.435 1.00 97.12 102 GLN A CA 1
ATOM 809 C C . GLN A 1 102 ? -22.941 0.288 18.542 1.00 97.12 102 GLN A C 1
ATOM 811 O O . GLN A 1 102 ? -24.140 0.415 18.302 1.00 97.12 102 GLN A O 1
ATOM 816 N N . PHE A 1 103 ? -22.024 1.087 17.980 1.00 97.56 103 PHE A N 1
ATOM 817 C CA . PHE A 1 103 ? -22.402 2.134 17.028 1.00 97.56 103 PHE A CA 1
ATOM 818 C C . PHE A 1 103 ? -23.068 1.576 15.765 1.00 97.56 103 PHE A C 1
ATOM 820 O O . PHE A 1 103 ? -24.002 2.183 15.248 1.00 97.56 103 PHE A O 1
ATOM 827 N N . LEU A 1 104 ? -22.626 0.421 15.261 1.00 98.19 104 LEU A N 1
ATOM 828 C CA . LEU A 1 104 ? -23.258 -0.210 14.100 1.00 98.19 104 LEU A CA 1
ATOM 829 C C . LEU A 1 104 ? -24.643 -0.781 14.428 1.00 98.19 104 LEU A C 1
ATOM 831 O O . LEU A 1 104 ? -25.536 -0.705 13.590 1.00 98.19 104 LEU A O 1
ATOM 835 N N . GLU A 1 105 ? -24.867 -1.281 15.644 1.00 97.88 105 GLU A N 1
ATOM 836 C CA . GLU A 1 105 ? -26.203 -1.664 16.119 1.00 97.88 105 GLU A CA 1
ATOM 837 C C . GLU A 1 105 ? -27.126 -0.454 16.336 1.00 97.88 105 GLU A C 1
ATOM 839 O O . GLU A 1 105 ? -28.328 -0.539 16.088 1.00 97.88 105 GLU A O 1
ATOM 844 N N . GLU A 1 106 ? -26.591 0.671 16.815 1.00 97.38 106 GLU A N 1
ATOM 845 C CA . GLU A 1 106 ? -27.291 1.960 16.919 1.00 97.38 106 GLU A CA 1
ATOM 846 C C . GLU A 1 106 ? -27.683 2.473 15.520 1.00 97.38 106 GLU A C 1
ATOM 848 O O . GLU A 1 106 ? -28.841 2.813 15.280 1.00 97.38 106 GLU A O 1
ATOM 853 N N . LEU A 1 107 ? -26.752 2.427 14.565 1.00 97.25 107 LEU A N 1
ATOM 854 C CA . LEU A 1 107 ? -26.945 2.830 13.171 1.00 97.25 107 LEU A CA 1
ATOM 855 C C . LEU A 1 107 ? -27.893 1.897 12.392 1.00 97.25 107 LEU A C 1
ATOM 857 O O . LEU A 1 107 ? -28.665 2.354 11.551 1.00 97.25 107 LEU A O 1
ATOM 861 N N . SER A 1 108 ? -27.887 0.596 12.692 1.00 96.38 108 SER A N 1
ATOM 862 C CA . SER A 1 108 ? -28.818 -0.393 12.124 1.00 96.38 108 SER A CA 1
ATOM 863 C C . SER A 1 108 ? -30.279 -0.072 12.481 1.00 96.38 108 SER A C 1
ATOM 865 O O . SER A 1 108 ? -31.176 -0.234 11.653 1.00 96.38 108 SER A O 1
ATOM 867 N N . LYS A 1 109 ? -30.517 0.484 13.681 1.00 95.75 109 LYS A N 1
ATOM 868 C CA . LYS A 1 109 ? -31.841 0.955 14.139 1.00 95.75 109 LYS A CA 1
ATOM 869 C C . LYS A 1 109 ? -32.266 2.271 13.470 1.00 95.75 109 LYS A C 1
ATOM 871 O O . LYS A 1 109 ? -33.462 2.503 13.320 1.00 95.75 109 LYS A O 1
ATOM 876 N N . GLU A 1 110 ? -31.313 3.111 13.057 1.00 93.19 110 GLU A N 1
ATOM 877 C CA . GLU A 1 110 ? -31.563 4.307 12.234 1.00 93.19 110 GLU A CA 1
ATOM 878 C C . GLU A 1 110 ? -31.930 3.931 10.785 1.00 93.19 110 GLU A C 1
ATOM 880 O O . GLU A 1 110 ? -32.858 4.497 10.210 1.00 93.19 110 GLU A O 1
ATOM 885 N N . GLY A 1 111 ? -31.242 2.927 10.226 1.00 93.75 111 GLY A N 1
ATOM 886 C CA . GLY A 1 111 ? -31.512 2.344 8.912 1.00 93.75 111 GLY A CA 1
ATOM 887 C C . GLY A 1 111 ? -30.536 2.809 7.828 1.00 93.75 111 GLY A C 1
ATOM 888 O O . GLY A 1 111 ? -30.694 3.871 7.225 1.00 93.75 111 GLY A O 1
ATOM 889 N N . VAL A 1 112 ? -29.546 1.971 7.506 1.00 96.56 112 VAL A N 1
ATOM 890 C CA . VAL A 1 112 ? -28.558 2.283 6.461 1.00 96.56 112 VAL A CA 1
ATOM 891 C C . VAL A 1 112 ? -29.159 2.115 5.063 1.00 96.56 112 VAL A C 1
ATOM 893 O O . VAL A 1 112 ? -29.652 1.052 4.682 1.00 96.56 112 VAL A O 1
ATOM 896 N N . THR A 1 113 ? -29.095 3.187 4.277 1.00 95.44 113 THR A N 1
ATOM 897 C CA . THR A 1 113 ? -29.604 3.266 2.900 1.00 95.44 113 THR A CA 1
ATOM 898 C C . THR A 1 113 ? -28.609 2.690 1.899 1.00 95.44 113 THR A C 1
ATOM 900 O O . THR A 1 113 ? -29.008 1.943 1.009 1.00 95.44 113 THR A O 1
ATOM 903 N N . LEU A 1 114 ? -27.321 2.996 2.078 1.00 97.19 114 LEU A N 1
ATOM 904 C CA . LEU A 1 114 ? -26.201 2.452 1.312 1.00 97.19 114 LEU A CA 1
ATOM 905 C C . LEU A 1 114 ? -25.058 2.103 2.264 1.00 97.19 114 LEU A C 1
ATOM 907 O O . LEU A 1 114 ? -24.639 2.948 3.050 1.00 97.19 114 LEU A O 1
ATOM 911 N N . MET A 1 115 ? -24.515 0.896 2.152 1.00 98.38 115 MET A N 1
ATOM 912 C CA . MET A 1 115 ? -23.246 0.531 2.776 1.00 98.38 115 MET A CA 1
ATOM 913 C C . MET A 1 115 ? -22.167 0.339 1.710 1.00 98.38 115 MET A C 1
ATOM 915 O O . MET A 1 115 ? -22.382 -0.366 0.725 1.00 98.38 115 MET A O 1
ATOM 919 N N . MET A 1 116 ? -20.997 0.925 1.946 1.00 98.69 116 MET A N 1
ATOM 920 C CA . MET A 1 116 ? -19.774 0.742 1.169 1.00 98.69 116 MET A CA 1
ATOM 921 C C . MET A 1 116 ? -18.721 0.098 2.076 1.00 98.69 116 MET A C 1
ATOM 923 O O . MET A 1 116 ? -18.357 0.698 3.089 1.00 98.69 116 MET A O 1
ATOM 927 N N . SER A 1 117 ? -18.275 -1.123 1.748 1.00 98.50 117 SER A N 1
ATOM 928 C CA . SER A 1 117 ? -17.376 -1.919 2.606 1.00 98.50 117 SER A CA 1
ATOM 929 C C . SER A 1 117 ? -16.112 -2.411 1.900 1.00 98.50 117 SER A C 1
ATOM 931 O O . SER A 1 117 ? -16.176 -2.856 0.752 1.00 98.50 117 SER A O 1
ATOM 933 N N . ASP A 1 118 ? -14.994 -2.370 2.627 1.00 98.50 118 ASP A N 1
ATOM 934 C CA . ASP A 1 118 ? -13.692 -2.957 2.276 1.00 98.50 118 ASP A CA 1
ATOM 935 C C . ASP A 1 118 ? -13.806 -4.450 1.915 1.00 98.50 118 ASP A C 1
ATOM 937 O O . ASP A 1 118 ? -14.393 -5.239 2.653 1.00 98.50 118 ASP A O 1
ATOM 941 N N . SER A 1 119 ? -13.243 -4.843 0.769 1.00 98.44 119 SER A N 1
ATOM 942 C CA . SER A 1 119 ? -13.326 -6.205 0.216 1.00 98.44 119 SER A CA 1
ATOM 943 C C . SER A 1 119 ? -11.984 -6.949 0.217 1.00 98.44 119 SER A C 1
ATOM 945 O O . SER A 1 119 ? -11.915 -8.093 -0.239 1.00 98.44 119 SER A O 1
ATOM 947 N N . THR A 1 120 ? -10.912 -6.330 0.725 1.00 95.81 120 THR A N 1
ATOM 948 C CA . THR A 1 120 ? -9.502 -6.723 0.510 1.00 95.81 120 THR A CA 1
ATOM 949 C C . THR A 1 120 ? -9.189 -8.185 0.838 1.00 95.81 120 THR A C 1
ATOM 951 O O . THR A 1 120 ? -8.356 -8.803 0.176 1.00 95.81 120 THR A O 1
ATOM 954 N N . ASN A 1 121 ? -9.846 -8.762 1.847 1.00 96.44 121 ASN A N 1
ATOM 955 C CA . ASN A 1 121 ? -9.600 -10.130 2.312 1.00 96.44 121 ASN A CA 1
ATOM 956 C C . ASN A 1 121 ? -10.856 -11.032 2.272 1.00 96.44 121 ASN A C 1
ATOM 958 O O . ASN A 1 121 ? -10.861 -12.062 2.939 1.00 96.44 121 ASN A O 1
ATOM 962 N N . VAL A 1 122 ? -11.891 -10.741 1.467 1.00 97.94 122 VAL A N 1
ATOM 963 C CA . VAL A 1 122 ? -13.123 -11.576 1.402 1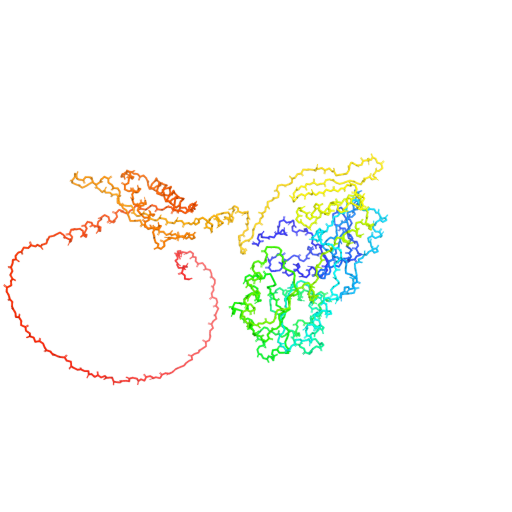.00 97.94 122 VAL A CA 1
ATOM 964 C C . VAL A 1 122 ? -12.886 -13.041 0.985 1.00 97.94 122 VAL A C 1
ATOM 966 O O . VAL A 1 122 ? -13.640 -13.938 1.364 1.00 97.94 122 VAL A O 1
ATOM 969 N N . LEU A 1 123 ? -11.799 -13.295 0.250 1.00 96.94 123 LEU A N 1
ATOM 970 C CA . LEU A 1 123 ? -11.312 -14.633 -0.116 1.00 96.94 123 LEU A CA 1
ATOM 971 C C . LEU A 1 123 ? -10.597 -15.370 1.037 1.00 96.94 123 LEU A C 1
ATOM 973 O O . LEU A 1 123 ? -10.265 -16.546 0.901 1.00 96.94 123 LEU A O 1
ATOM 977 N N . SER A 1 124 ? -10.324 -14.701 2.160 1.00 96.44 124 SER A N 1
ATOM 978 C CA . SER A 1 124 ? -9.697 -15.304 3.342 1.00 96.44 124 SER A CA 1
ATOM 979 C C . SER A 1 124 ? -10.782 -15.865 4.271 1.00 96.44 124 SER A C 1
ATOM 981 O O . SER A 1 124 ? -11.609 -15.091 4.757 1.00 96.44 124 SER A O 1
ATOM 983 N N . PRO A 1 125 ? -10.812 -17.184 4.540 1.00 96.81 125 PRO A N 1
ATOM 984 C CA . PRO A 1 125 ? -11.798 -17.782 5.435 1.00 96.81 125 PRO A CA 1
ATOM 985 C C . PRO A 1 125 ? -11.503 -17.461 6.908 1.00 96.81 125 PRO A C 1
ATOM 987 O O . PRO A 1 125 ? -10.366 -17.172 7.283 1.00 96.81 125 PRO A O 1
ATOM 990 N N . GLY A 1 126 ? -12.527 -17.573 7.757 1.00 96.88 126 GLY A N 1
ATOM 991 C CA . GLY A 1 126 ? -12.413 -17.320 9.194 1.00 96.88 126 GLY A CA 1
ATOM 992 C C . GLY A 1 126 ? -12.342 -15.828 9.535 1.00 96.88 126 GLY A C 1
ATOM 993 O O . GLY A 1 126 ? -13.064 -15.022 8.947 1.00 96.88 126 GLY A O 1
ATOM 994 N N . ARG A 1 127 ? -11.495 -15.486 10.513 1.00 97.31 127 ARG A N 1
ATOM 995 C CA . ARG A 1 127 ? -11.299 -14.135 11.069 1.00 97.31 127 ARG A CA 1
ATOM 996 C C . ARG A 1 127 ? -9.805 -13.792 11.124 1.00 97.31 127 ARG A C 1
ATOM 998 O O . ARG A 1 127 ? -8.965 -14.694 11.158 1.00 97.31 127 ARG A O 1
ATOM 1005 N N . THR A 1 128 ? -9.472 -12.506 11.147 1.00 96.19 128 THR A N 1
ATOM 1006 C CA . THR A 1 128 ? -8.124 -12.009 11.439 1.00 96.19 128 THR A CA 1
ATOM 1007 C C . THR A 1 128 ? -7.701 -12.346 12.872 1.00 96.19 128 THR A C 1
ATOM 1009 O O . THR A 1 128 ? -8.533 -12.584 13.748 1.00 96.19 128 THR A O 1
ATOM 1012 N N . ILE A 1 129 ? -6.388 -12.357 13.127 1.00 94.88 129 ILE A N 1
ATOM 1013 C CA . ILE A 1 129 ? -5.853 -12.415 14.496 1.00 94.88 129 ILE A CA 1
ATOM 1014 C C . ILE A 1 129 ? -5.607 -10.997 15.029 1.00 94.88 129 ILE A C 1
ATOM 1016 O O . ILE A 1 129 ? -5.353 -10.057 14.260 1.00 94.88 129 ILE A O 1
ATOM 1020 N N . SER A 1 130 ? -5.659 -10.841 16.349 1.00 96.81 130 SER A N 1
ATOM 1021 C CA . SER A 1 130 ? -5.337 -9.580 17.019 1.00 96.81 130 SER A CA 1
ATOM 1022 C C . SER A 1 130 ? -3.863 -9.188 16.844 1.00 96.81 130 SER A C 1
ATOM 1024 O O . SER A 1 130 ? -2.997 -10.050 16.698 1.00 96.81 130 SER A O 1
ATOM 1026 N N . GLU A 1 131 ? -3.561 -7.887 16.893 1.00 96.00 131 GLU A N 1
ATOM 1027 C CA . GLU A 1 131 ? -2.179 -7.411 17.070 1.00 96.00 131 GLU A CA 1
ATOM 1028 C C . GLU A 1 131 ? -1.595 -7.776 18.456 1.00 96.00 131 GLU A C 1
ATOM 1030 O O . GLU A 1 131 ? -0.375 -7.786 18.597 1.00 96.00 131 GLU A O 1
ATOM 1035 N N . SER A 1 132 ? -2.411 -8.134 19.462 1.00 96.88 132 SER A N 1
ATOM 1036 C CA . SER A 1 132 ? -1.924 -8.656 20.755 1.00 96.88 132 SER A CA 1
ATOM 1037 C C . SER A 1 132 ? -1.155 -9.971 20.584 1.00 96.88 132 SER A C 1
ATOM 1039 O O . SER A 1 132 ? 0.008 -10.059 20.965 1.00 96.88 132 SER A O 1
ATOM 1041 N N . ALA A 1 133 ? -1.728 -10.939 19.863 1.00 96.62 133 ALA A N 1
ATOM 1042 C CA . ALA A 1 133 ? -1.061 -12.199 19.523 1.00 96.62 133 ALA A CA 1
ATOM 1043 C C . ALA A 1 133 ? 0.222 -11.995 18.684 1.00 96.62 133 ALA A C 1
ATOM 1045 O O . ALA A 1 133 ? 1.169 -12.780 18.782 1.00 96.62 133 ALA A O 1
ATOM 1046 N N . VAL A 1 134 ? 0.280 -10.925 17.878 1.00 96.44 134 VAL A N 1
ATOM 1047 C CA . VAL A 1 134 ? 1.499 -10.524 17.153 1.00 96.44 134 VAL A CA 1
ATOM 1048 C C . VAL A 1 134 ? 2.543 -9.939 18.112 1.00 96.44 134 VAL A C 1
ATOM 1050 O O . VAL A 1 134 ? 3.734 -10.201 17.943 1.00 96.44 134 VAL A O 1
ATOM 1053 N N . ALA A 1 135 ? 2.124 -9.196 19.140 1.00 97.25 135 ALA A N 1
ATOM 1054 C CA . ALA A 1 135 ? 3.008 -8.694 20.189 1.00 97.25 135 ALA A CA 1
ATOM 1055 C C . ALA A 1 135 ? 3.610 -9.833 21.029 1.00 97.25 135 ALA A C 1
ATOM 1057 O O . ALA A 1 135 ? 4.823 -9.844 21.237 1.00 97.25 135 ALA A O 1
ATOM 1058 N N . ASP A 1 136 ? 2.810 -10.832 21.412 1.00 97.50 136 ASP A N 1
ATOM 1059 C CA . ASP A 1 136 ? 3.285 -12.034 22.111 1.00 97.50 136 ASP A CA 1
ATOM 1060 C C . ASP A 1 136 ? 4.288 -12.824 21.258 1.00 97.50 136 ASP A C 1
ATOM 1062 O O . ASP A 1 136 ? 5.322 -13.288 21.745 1.00 97.50 136 ASP A O 1
ATOM 1066 N N . ALA A 1 137 ? 4.017 -12.962 19.955 1.00 97.00 137 ALA A N 1
ATOM 1067 C CA . ALA A 1 137 ? 4.937 -13.595 19.018 1.00 97.00 137 ALA A CA 1
ATOM 1068 C C . ALA A 1 137 ? 6.259 -12.826 18.886 1.00 97.00 137 ALA A C 1
ATOM 1070 O O . ALA A 1 137 ? 7.330 -13.433 18.965 1.00 97.00 137 ALA A O 1
ATOM 1071 N N . LEU A 1 138 ? 6.196 -11.500 18.736 1.00 97.62 138 LEU A N 1
ATOM 1072 C CA . LEU A 1 138 ? 7.373 -10.634 18.709 1.00 97.62 138 LEU A CA 1
ATOM 1073 C C . LEU A 1 138 ? 8.181 -10.759 20.005 1.00 97.62 138 LEU A C 1
ATOM 1075 O O . LEU A 1 138 ? 9.388 -10.961 19.925 1.00 97.62 138 LEU A O 1
ATOM 1079 N N . LEU A 1 139 ? 7.539 -10.719 21.177 1.00 98.00 139 LEU A N 1
ATOM 1080 C CA . LEU A 1 139 ? 8.207 -10.867 22.471 1.00 98.00 139 LEU A CA 1
ATOM 1081 C C . LEU A 1 139 ? 8.934 -12.215 22.593 1.00 98.00 139 LEU A C 1
ATOM 1083 O O . LEU A 1 139 ? 10.109 -12.234 22.952 1.00 98.00 139 LEU A O 1
ATOM 1087 N N . ARG A 1 140 ? 8.283 -13.335 22.243 1.00 97.44 140 ARG A N 1
ATOM 1088 C CA . ARG A 1 140 ? 8.920 -14.668 22.262 1.00 97.44 140 ARG A CA 1
ATOM 1089 C C . ARG A 1 140 ? 10.160 -14.726 21.367 1.00 97.44 140 ARG A C 1
ATOM 1091 O O . ARG A 1 140 ? 11.209 -15.192 21.807 1.00 97.44 140 ARG A O 1
ATOM 1098 N N . HIS A 1 141 ? 10.049 -14.242 20.129 1.00 97.00 141 HIS A N 1
ATOM 1099 C CA . HIS A 1 141 ? 11.149 -14.268 19.158 1.00 97.00 141 HIS A CA 1
ATOM 1100 C C . HIS A 1 141 ? 12.288 -13.304 19.525 1.00 97.00 141 HIS A C 1
ATOM 1102 O O . HIS A 1 141 ? 13.457 -13.640 19.344 1.00 97.00 141 HIS A O 1
ATOM 1108 N N . ILE A 1 142 ? 11.971 -12.137 20.093 1.00 97.69 142 ILE A N 1
ATOM 1109 C CA . ILE A 1 142 ? 12.955 -11.140 20.541 1.00 97.69 142 ILE A CA 1
ATOM 1110 C C . ILE A 1 142 ? 13.718 -11.631 21.784 1.00 97.69 142 ILE A C 1
ATOM 1112 O O . ILE A 1 142 ? 14.943 -11.519 21.826 1.00 97.69 142 ILE A O 1
ATOM 1116 N N . SER A 1 143 ? 13.029 -12.243 22.751 1.00 97.06 143 SER A N 1
ATOM 1117 C CA . SER A 1 143 ? 13.648 -12.829 23.951 1.00 97.06 143 SER A CA 1
ATOM 1118 C C . SER A 1 143 ? 14.451 -14.104 23.668 1.00 97.06 143 SER A C 1
ATOM 1120 O O . SER A 1 143 ? 15.424 -14.379 24.364 1.00 97.06 143 SER A O 1
ATOM 1122 N N . GLY A 1 144 ? 14.076 -14.886 22.648 1.00 95.19 144 GLY A N 1
ATOM 1123 C CA . GLY A 1 144 ? 14.808 -16.095 22.246 1.00 95.19 144 GLY A CA 1
ATOM 1124 C C . GLY A 1 144 ? 16.079 -15.837 21.422 1.00 95.19 144 GLY A C 1
ATOM 1125 O O . GLY A 1 144 ? 16.949 -16.707 21.337 1.00 95.19 144 GLY A O 1
ATOM 1126 N N . ALA A 1 145 ? 16.211 -14.661 20.803 1.00 95.50 145 ALA A N 1
ATOM 1127 C CA . ALA A 1 145 ? 17.335 -14.343 19.928 1.00 95.50 145 ALA A CA 1
ATOM 1128 C C . ALA A 1 145 ? 18.618 -14.016 20.716 1.00 95.50 145 ALA A C 1
ATOM 1130 O O . ALA A 1 145 ? 18.636 -13.151 21.590 1.00 95.50 145 ALA A O 1
ATOM 1131 N N . LYS A 1 146 ? 19.732 -14.666 20.346 1.00 91.19 146 LYS A N 1
ATOM 1132 C CA . LYS A 1 146 ? 21.062 -14.441 20.952 1.00 91.19 146 LYS A CA 1
ATOM 1133 C C . LYS A 1 146 ? 21.862 -13.320 20.282 1.00 91.19 146 LYS A C 1
ATOM 1135 O O . LYS A 1 146 ? 22.660 -12.661 20.940 1.00 91.19 146 LYS A O 1
ATOM 1140 N N . GLY A 1 147 ? 21.671 -13.129 18.977 1.00 92.12 147 GLY A N 1
ATOM 1141 C CA . GLY A 1 147 ? 22.358 -12.113 18.179 1.00 92.12 147 GLY A CA 1
ATOM 1142 C C . GLY A 1 147 ? 21.581 -10.801 18.071 1.00 92.12 147 GLY A C 1
ATOM 1143 O O . GLY A 1 147 ? 20.703 -10.499 18.887 1.00 92.12 147 GLY A O 1
ATOM 1144 N N . ARG A 1 148 ? 21.902 -10.019 17.039 1.00 96.25 148 ARG A N 1
ATOM 1145 C CA . ARG A 1 148 ? 21.174 -8.797 16.672 1.00 96.25 148 ARG A CA 1
ATOM 1146 C C . ARG A 1 148 ? 19.865 -9.153 15.984 1.00 96.25 148 ARG A C 1
ATOM 1148 O O . ARG A 1 148 ? 19.806 -10.092 15.196 1.00 96.25 148 ARG A O 1
ATOM 1155 N N . ILE A 1 149 ? 18.818 -8.392 16.279 1.00 98.31 149 ILE A N 1
ATOM 1156 C CA . ILE A 1 149 ? 17.494 -8.604 15.691 1.00 98.31 149 ILE A CA 1
ATOM 1157 C C . ILE A 1 149 ? 17.254 -7.537 14.628 1.00 98.31 149 ILE A C 1
ATOM 1159 O O . ILE A 1 149 ? 17.502 -6.356 14.869 1.00 98.31 149 ILE A O 1
ATOM 1163 N N . ILE A 1 150 ? 16.747 -7.940 13.466 1.00 97.94 150 ILE A N 1
ATOM 1164 C CA . ILE A 1 150 ? 16.382 -7.041 12.368 1.00 97.94 150 ILE A CA 1
ATOM 1165 C C . ILE A 1 150 ? 14.936 -7.346 11.979 1.00 97.94 150 ILE A C 1
ATOM 1167 O O . ILE A 1 150 ? 14.641 -8.404 11.435 1.00 97.94 150 ILE A O 1
ATOM 1171 N N . THR A 1 151 ? 14.011 -6.434 12.263 1.00 97.31 151 THR A N 1
ATOM 1172 C CA . THR A 1 151 ? 12.575 -6.631 12.020 1.00 97.31 151 THR A CA 1
ATOM 1173 C C . THR A 1 151 ? 12.052 -5.718 10.913 1.00 97.31 151 THR A C 1
ATOM 1175 O O . THR A 1 151 ? 12.424 -4.544 10.824 1.00 97.31 151 THR A O 1
ATOM 1178 N N . THR A 1 152 ? 11.195 -6.262 10.044 1.00 93.00 152 THR A N 1
ATOM 1179 C CA . THR A 1 152 ? 10.589 -5.535 8.914 1.00 93.00 152 THR A CA 1
ATOM 1180 C C . THR A 1 152 ? 9.073 -5.535 8.977 1.00 93.00 152 THR A C 1
ATOM 1182 O O . THR A 1 152 ? 8.447 -6.568 9.178 1.00 93.00 152 THR A O 1
ATOM 1185 N N . GLN A 1 153 ? 8.473 -4.370 8.744 1.00 91.25 153 GLN A N 1
ATOM 1186 C CA . GLN A 1 153 ? 7.022 -4.187 8.716 1.00 91.25 153 GLN A CA 1
ATOM 1187 C C . GLN A 1 153 ? 6.630 -2.952 7.893 1.00 91.25 153 GLN A C 1
ATOM 1189 O O . GLN A 1 153 ? 7.488 -2.215 7.402 1.00 91.25 153 GLN A O 1
ATOM 1194 N N . PHE A 1 154 ? 5.327 -2.703 7.758 1.00 90.06 154 PHE A N 1
ATOM 1195 C CA . PHE A 1 154 ? 4.824 -1.439 7.224 1.00 90.06 154 PHE A CA 1
ATOM 1196 C C . PHE A 1 154 ? 5.052 -0.312 8.235 1.00 90.06 154 PHE A C 1
ATOM 1198 O O . PHE A 1 154 ? 4.632 -0.409 9.385 1.00 90.06 154 PHE A O 1
ATOM 1205 N N . ALA A 1 155 ? 5.696 0.772 7.798 1.00 91.88 155 ALA A N 1
ATOM 1206 C CA . ALA A 1 155 ? 6.076 1.887 8.669 1.00 91.88 155 ALA A CA 1
ATOM 1207 C C . ALA A 1 155 ? 4.887 2.627 9.315 1.00 91.88 155 ALA A C 1
ATOM 1209 O O . ALA A 1 155 ? 5.075 3.333 10.299 1.00 91.88 155 ALA A O 1
ATOM 1210 N N . SER A 1 156 ? 3.680 2.454 8.774 1.00 92.88 156 SER A N 1
ATOM 1211 C CA . SER A 1 156 ? 2.422 2.985 9.300 1.00 92.88 156 SER A CA 1
ATOM 1212 C C . SER A 1 156 ? 1.905 2.270 10.554 1.00 92.88 156 SER A C 1
ATOM 1214 O O . SER A 1 156 ? 1.084 2.848 11.267 1.00 92.88 156 SER A O 1
ATOM 1216 N N . ASN A 1 157 ? 2.359 1.047 10.860 1.00 95.19 157 ASN A N 1
ATOM 1217 C CA . ASN A 1 157 ? 1.840 0.287 12.001 1.00 95.19 157 ASN A CA 1
ATOM 1218 C C . ASN A 1 157 ? 2.503 0.713 13.323 1.00 95.19 157 ASN A C 1
ATOM 1220 O O . ASN A 1 157 ? 3.355 0.027 13.889 1.00 95.19 157 ASN A O 1
ATOM 1224 N N . ILE A 1 158 ? 2.082 1.880 13.818 1.00 96.19 158 ILE A N 1
ATOM 1225 C CA . ILE A 1 158 ? 2.525 2.459 15.092 1.00 96.19 158 ILE A CA 1
ATOM 1226 C C . ILE A 1 158 ? 2.296 1.499 16.267 1.00 96.19 158 ILE A C 1
ATOM 1228 O O . ILE A 1 158 ? 3.160 1.380 17.132 1.00 96.19 158 ILE A O 1
ATOM 1232 N N . HIS A 1 159 ? 1.171 0.778 16.290 1.00 95.19 159 HIS A N 1
ATOM 1233 C CA . HIS A 1 159 ? 0.849 -0.152 17.375 1.00 95.19 159 HIS A CA 1
ATOM 1234 C C . HIS A 1 159 ? 1.899 -1.266 17.491 1.00 95.19 159 HIS A C 1
ATOM 1236 O O . HIS A 1 159 ? 2.389 -1.544 18.585 1.00 95.19 159 HIS A O 1
ATOM 1242 N N . ARG A 1 160 ? 2.331 -1.833 16.359 1.00 95.69 160 ARG A N 1
ATOM 1243 C CA . ARG A 1 160 ? 3.347 -2.890 16.327 1.00 95.69 160 ARG A CA 1
ATOM 1244 C C . ARG A 1 160 ? 4.782 -2.371 16.508 1.00 95.69 160 ARG A C 1
ATOM 1246 O O . ARG A 1 160 ? 5.634 -3.106 17.004 1.00 95.69 160 ARG A O 1
ATOM 1253 N N . LEU A 1 161 ? 5.062 -1.092 16.216 1.00 96.06 161 LEU A N 1
ATOM 1254 C CA . LEU A 1 161 ? 6.271 -0.426 16.740 1.00 96.06 161 LEU A CA 1
ATOM 1255 C C . LEU A 1 161 ? 6.264 -0.409 18.281 1.00 96.06 161 LEU A C 1
ATOM 1257 O O . LEU A 1 161 ? 7.301 -0.657 18.893 1.00 96.06 161 LEU A O 1
ATOM 1261 N N . GLY A 1 162 ? 5.096 -0.207 18.903 1.00 96.19 162 GLY A N 1
ATOM 1262 C CA . GLY A 1 162 ? 4.902 -0.342 20.350 1.00 96.19 162 GLY A CA 1
ATOM 1263 C C . GLY A 1 162 ? 5.181 -1.754 20.875 1.00 96.19 162 GLY A C 1
ATOM 1264 O O . GLY A 1 162 ? 5.904 -1.900 21.857 1.00 96.19 162 GLY A O 1
ATOM 1265 N N . SER A 1 163 ? 4.715 -2.801 20.183 1.00 97.19 163 SER A N 1
ATOM 1266 C CA . SER A 1 163 ? 5.045 -4.198 20.522 1.00 97.19 163 SER A CA 1
ATOM 1267 C C . SER A 1 163 ? 6.554 -4.459 20.532 1.00 97.19 163 SER A C 1
ATOM 1269 O O . SER A 1 163 ? 7.077 -5.088 21.450 1.00 97.19 163 SER A O 1
ATOM 1271 N N . ILE A 1 164 ? 7.269 -3.944 19.525 1.00 97.56 164 ILE A N 1
ATOM 1272 C CA . ILE A 1 164 ? 8.729 -4.083 19.424 1.00 97.56 164 ILE A CA 1
ATOM 1273 C C . ILE A 1 164 ? 9.432 -3.293 20.538 1.00 97.56 164 ILE A C 1
ATOM 1275 O O . ILE A 1 164 ? 10.417 -3.783 21.082 1.00 97.56 164 ILE A O 1
ATOM 1279 N N . LYS A 1 165 ? 8.923 -2.113 20.920 1.00 97.25 165 LYS A N 1
ATOM 1280 C CA . LYS A 1 165 ? 9.440 -1.334 22.058 1.00 97.25 165 LYS A CA 1
ATOM 1281 C C . LYS A 1 165 ? 9.276 -2.075 23.382 1.00 97.25 165 LYS A C 1
ATOM 1283 O O . LYS A 1 165 ? 10.262 -2.215 24.094 1.00 97.25 165 LYS A O 1
ATOM 1288 N N . ALA A 1 166 ? 8.090 -2.612 23.667 1.00 96.94 166 ALA A N 1
ATOM 1289 C CA . ALA A 1 166 ? 7.847 -3.390 24.881 1.00 96.94 166 ALA A CA 1
ATOM 1290 C C . ALA A 1 166 ? 8.781 -4.612 24.970 1.00 96.94 166 ALA A C 1
ATOM 1292 O O . ALA A 1 166 ? 9.393 -4.856 26.008 1.00 96.94 166 ALA A O 1
ATOM 1293 N N . ALA A 1 167 ? 8.968 -5.338 23.863 1.00 97.81 167 ALA A N 1
ATOM 1294 C CA . ALA A 1 167 ? 9.904 -6.458 23.806 1.00 97.81 167 ALA A CA 1
ATOM 1295 C C . ALA A 1 167 ? 11.383 -6.030 23.917 1.00 97.81 167 ALA A C 1
ATOM 1297 O O . ALA A 1 167 ? 12.185 -6.753 24.508 1.00 97.81 167 ALA A O 1
ATOM 1298 N N . ALA A 1 168 ? 11.755 -4.856 23.398 1.00 97.75 168 ALA A N 1
ATOM 1299 C CA . ALA A 1 168 ? 13.089 -4.287 23.580 1.00 97.75 168 ALA A CA 1
ATOM 1300 C C . ALA A 1 168 ? 13.355 -3.921 25.047 1.00 97.75 168 ALA A C 1
ATOM 1302 O O . ALA A 1 168 ? 14.398 -4.286 25.579 1.00 97.75 168 ALA A O 1
ATOM 1303 N N . ASP A 1 169 ? 12.391 -3.285 25.717 1.00 97.00 169 ASP A N 1
ATOM 1304 C CA . ASP A 1 169 ? 12.495 -2.905 27.129 1.00 97.00 169 ASP A CA 1
ATOM 1305 C C . ASP A 1 169 ? 12.642 -4.139 28.034 1.00 97.00 169 ASP A C 1
ATOM 1307 O O . ASP A 1 169 ? 13.553 -4.187 28.859 1.00 97.00 169 ASP A O 1
ATOM 1311 N N . VAL A 1 170 ? 11.820 -5.176 27.822 1.00 97.44 170 VAL A N 1
ATOM 1312 C CA . VAL A 1 170 ? 11.899 -6.457 28.557 1.00 97.44 170 VAL A CA 1
ATOM 1313 C C . VAL A 1 170 ? 13.236 -7.180 28.336 1.00 97.44 170 VAL A C 1
ATOM 1315 O O . VAL A 1 170 ? 13.709 -7.879 29.228 1.00 97.44 170 VAL A O 1
ATOM 1318 N N . THR A 1 171 ? 13.873 -7.002 27.174 1.00 97.50 171 THR A N 1
ATOM 1319 C CA . THR A 1 171 ? 15.176 -7.617 26.852 1.00 97.50 171 THR A CA 1
ATOM 1320 C C . THR A 1 171 ? 16.379 -6.691 27.068 1.00 97.50 171 THR A C 1
ATOM 1322 O O . THR A 1 171 ? 17.507 -7.081 26.771 1.00 97.50 171 THR A O 1
ATOM 1325 N N . GLY A 1 172 ? 16.172 -5.467 27.571 1.00 96.56 172 GLY A N 1
ATOM 1326 C CA . GLY A 1 172 ? 17.216 -4.448 27.750 1.00 96.56 172 GLY A CA 1
ATOM 1327 C C . GLY A 1 172 ? 17.816 -3.883 26.450 1.00 96.56 172 GLY A C 1
ATOM 1328 O O . GLY A 1 172 ? 18.771 -3.104 26.504 1.00 96.56 172 GLY A O 1
ATOM 1329 N N . ARG A 1 173 ? 17.276 -4.255 25.282 1.00 97.69 173 ARG A N 1
ATOM 1330 C CA . ARG A 1 173 ? 17.810 -3.905 23.958 1.00 97.69 173 ARG A CA 1
ATOM 1331 C C . ARG A 1 173 ? 17.451 -2.473 23.551 1.00 97.69 173 ARG A C 1
ATOM 1333 O O . ARG A 1 173 ? 16.402 -1.943 23.912 1.00 97.69 173 ARG A O 1
ATOM 1340 N N . LYS A 1 174 ? 18.300 -1.839 22.739 1.00 97.69 174 LYS A N 1
ATOM 1341 C CA . LYS A 1 174 ? 18.053 -0.509 22.156 1.00 97.69 174 LYS A CA 1
ATOM 1342 C C . LYS A 1 174 ? 17.452 -0.609 20.755 1.00 97.69 174 LYS A C 1
ATOM 1344 O O . LYS A 1 174 ? 17.796 -1.505 19.985 1.00 97.69 174 LYS A O 1
ATOM 1349 N N . LEU A 1 175 ? 16.561 0.327 20.420 1.00 97.75 175 LEU A N 1
ATOM 1350 C CA . LEU A 1 175 ? 15.930 0.410 19.101 1.00 97.75 175 LEU A CA 1
ATOM 1351 C C . LEU A 1 175 ? 16.712 1.325 18.154 1.00 97.75 175 LEU A C 1
ATOM 1353 O O . LEU A 1 175 ? 17.075 2.440 18.524 1.00 97.75 175 LEU A O 1
ATOM 1357 N N . VAL A 1 176 ? 16.862 0.888 16.904 1.00 97.25 176 VAL A N 1
ATOM 1358 C CA . VAL A 1 176 ? 17.396 1.680 15.785 1.00 97.25 176 VAL A CA 1
ATOM 1359 C C . VAL A 1 176 ? 16.365 1.696 14.657 1.00 97.25 176 VAL A C 1
ATOM 1361 O O . VAL A 1 176 ? 15.894 0.637 14.244 1.00 97.25 176 VAL A O 1
ATOM 1364 N N . PHE A 1 177 ? 16.013 2.871 14.123 1.00 96.88 177 PHE A N 1
ATOM 1365 C CA . PHE A 1 177 ? 15.069 2.995 12.998 1.00 96.88 177 PHE A CA 1
ATOM 1366 C C . PHE A 1 177 ? 15.792 3.346 11.691 1.00 96.88 177 PHE A C 1
ATOM 1368 O O . PHE A 1 177 ? 16.295 4.468 11.523 1.00 96.88 177 PHE A O 1
ATOM 1375 N N . ILE A 1 178 ? 15.779 2.406 10.739 1.00 95.31 178 ILE A N 1
ATOM 1376 C CA . ILE A 1 178 ? 16.461 2.515 9.443 1.00 95.31 178 ILE A CA 1
ATOM 1377 C C . ILE A 1 178 ? 15.433 2.628 8.311 1.00 95.31 178 ILE A C 1
ATOM 1379 O O . ILE A 1 178 ? 14.932 1.650 7.757 1.00 95.31 178 ILE A O 1
ATOM 1383 N N . GLY A 1 179 ? 15.109 3.875 7.974 1.00 92.31 179 GLY A N 1
ATOM 1384 C CA . GLY A 1 179 ? 14.215 4.231 6.876 1.00 92.31 179 GLY A CA 1
ATOM 1385 C C . GLY A 1 179 ? 13.435 5.512 7.163 1.00 92.31 179 GLY A C 1
ATOM 1386 O O . GLY A 1 179 ? 12.886 5.697 8.248 1.00 92.31 179 GLY A O 1
ATOM 1387 N N . MET A 1 180 ? 13.360 6.403 6.171 1.00 90.56 180 MET A N 1
ATOM 1388 C CA . MET A 1 180 ? 12.734 7.723 6.324 1.00 90.56 180 MET A CA 1
ATOM 1389 C C . MET A 1 180 ? 11.233 7.646 6.656 1.00 90.56 180 MET A C 1
ATOM 1391 O O . MET A 1 180 ? 10.712 8.506 7.365 1.00 90.56 180 MET A O 1
ATOM 1395 N N . SER A 1 181 ? 10.535 6.605 6.187 1.00 92.75 181 SER A N 1
ATOM 1396 C CA . SER A 1 181 ? 9.115 6.385 6.479 1.00 92.75 181 SER A CA 1
ATOM 1397 C C . SER A 1 181 ? 8.864 6.016 7.944 1.00 92.75 181 SER A C 1
ATOM 1399 O O . SER A 1 181 ? 7.946 6.570 8.536 1.00 92.75 181 SER A O 1
ATOM 1401 N N . LEU A 1 182 ? 9.695 5.160 8.554 1.00 94.94 182 LEU A N 1
ATOM 1402 C CA . LEU A 1 182 ? 9.580 4.787 9.974 1.00 94.94 182 LEU A CA 1
ATOM 1403 C C . LEU A 1 182 ? 9.669 6.019 10.881 1.00 94.94 182 LEU A C 1
ATOM 1405 O O . LEU A 1 182 ? 8.795 6.233 11.717 1.00 94.94 182 LEU A O 1
ATOM 1409 N N . ARG A 1 183 ? 10.676 6.874 10.650 1.00 93.69 183 ARG A N 1
ATOM 1410 C CA . ARG A 1 183 ? 10.804 8.159 11.357 1.00 93.69 183 ARG A CA 1
ATOM 1411 C C . ARG A 1 183 ? 9.603 9.065 11.072 1.00 93.69 183 ARG A C 1
ATOM 1413 O O . ARG A 1 183 ? 8.992 9.565 11.998 1.00 93.69 183 ARG A O 1
ATOM 1420 N N . THR A 1 184 ? 9.178 9.177 9.811 1.00 94.69 184 THR A N 1
ATOM 1421 C CA . THR A 1 184 ? 8.026 10.007 9.405 1.00 94.69 184 THR A CA 1
ATOM 1422 C C . THR A 1 184 ? 6.717 9.659 10.114 1.00 94.69 184 THR A C 1
ATOM 1424 O O . THR A 1 184 ? 6.006 10.568 10.539 1.00 94.69 184 THR A O 1
ATOM 1427 N N . TYR A 1 185 ? 6.386 8.372 10.229 1.00 96.38 185 TYR A N 1
ATOM 1428 C CA . TYR A 1 185 ? 5.174 7.937 10.920 1.00 96.38 185 TYR A CA 1
ATOM 1429 C C . TYR A 1 185 ? 5.304 8.104 12.443 1.00 96.38 185 TYR A C 1
ATOM 1431 O O . TYR A 1 185 ? 4.348 8.554 13.076 1.00 96.38 185 TYR A O 1
ATOM 1439 N N . LEU A 1 186 ? 6.485 7.845 13.023 1.00 96.38 186 LEU A N 1
ATOM 1440 C CA . LEU A 1 186 ? 6.727 8.089 14.449 1.00 96.38 186 LEU A CA 1
ATOM 1441 C C . LEU A 1 186 ? 6.672 9.587 14.805 1.00 96.38 186 LEU A C 1
ATOM 1443 O O . LEU A 1 186 ? 6.008 9.945 15.772 1.00 96.38 186 LEU A O 1
ATOM 1447 N N . ASP A 1 187 ? 7.284 10.466 14.004 1.00 95.75 187 ASP A N 1
ATOM 1448 C CA . ASP A 1 187 ? 7.251 11.927 14.179 1.00 95.75 187 ASP A CA 1
ATOM 1449 C C . ASP A 1 187 ? 5.812 12.461 14.231 1.00 95.75 187 ASP A C 1
ATOM 1451 O O . ASP A 1 187 ? 5.507 13.377 14.997 1.00 95.75 187 ASP A O 1
ATOM 1455 N N . ALA A 1 188 ? 4.940 11.924 13.369 1.00 96.38 188 ALA A N 1
ATOM 1456 C CA . ALA A 1 188 ? 3.530 12.288 13.309 1.00 96.38 188 ALA A CA 1
ATOM 1457 C C . ALA A 1 188 ? 2.777 11.777 14.544 1.00 96.38 188 ALA A C 1
ATOM 1459 O O . ALA A 1 188 ? 2.036 12.538 15.158 1.00 96.38 188 ALA A O 1
ATOM 1460 N N . ALA A 1 189 ? 3.024 10.528 14.955 1.00 96.44 189 ALA A N 1
ATOM 1461 C CA . ALA A 1 189 ? 2.418 9.948 16.151 1.00 96.44 189 ALA A CA 1
ATOM 1462 C C . ALA A 1 189 ? 2.870 10.675 17.429 1.00 96.44 189 ALA A C 1
ATOM 1464 O O . ALA A 1 189 ? 2.074 10.849 18.345 1.00 96.44 189 ALA A O 1
ATOM 1465 N N . TRP A 1 190 ? 4.119 11.143 17.491 1.00 96.44 190 TRP A N 1
ATOM 1466 C CA . TRP A 1 190 ? 4.657 11.881 18.636 1.00 96.44 190 TRP A CA 1
ATOM 1467 C C . TRP A 1 190 ? 4.017 13.268 18.760 1.00 96.44 190 TRP A C 1
ATOM 1469 O O . TRP A 1 190 ? 3.526 13.624 19.827 1.00 96.44 190 TRP A O 1
ATOM 1479 N N . LYS A 1 191 ? 3.912 14.016 17.652 1.00 95.94 191 LYS A N 1
ATOM 1480 C CA . LYS A 1 191 ? 3.236 15.333 17.606 1.00 95.94 191 LYS A CA 1
ATOM 1481 C C . LYS A 1 191 ? 1.742 15.267 17.924 1.00 95.94 191 LYS A C 1
ATOM 1483 O O . LYS A 1 191 ? 1.180 16.235 18.425 1.00 95.94 191 LYS A O 1
ATOM 1488 N N . ASP A 1 192 ? 1.118 14.134 17.630 1.00 95.88 192 ASP A N 1
ATOM 1489 C CA . ASP A 1 192 ? -0.288 13.837 17.902 1.00 95.88 192 ASP A CA 1
ATOM 1490 C C . ASP A 1 192 ? -0.527 13.204 19.297 1.00 95.88 192 ASP A C 1
ATOM 1492 O O . ASP A 1 192 ? -1.671 12.997 19.700 1.00 95.88 192 ASP A O 1
ATOM 1496 N N . GLY A 1 193 ? 0.534 12.910 20.061 1.00 95.00 193 GLY A N 1
ATOM 1497 C CA . GLY A 1 193 ? 0.437 12.325 21.406 1.00 95.00 193 GLY A CA 1
ATOM 1498 C C . GLY A 1 193 ? 0.050 10.839 21.441 1.00 95.00 193 GLY A C 1
ATOM 1499 O O . GLY A 1 193 ? -0.482 10.370 22.444 1.00 95.00 193 GLY A O 1
ATOM 1500 N N . LYS A 1 194 ? 0.291 10.094 20.352 1.00 92.06 194 LYS A N 1
ATOM 1501 C CA . LYS A 1 194 ? -0.037 8.660 20.190 1.00 92.06 194 LYS A CA 1
ATOM 1502 C C . LYS A 1 194 ? 1.167 7.752 19.898 1.00 92.06 194 LYS A C 1
ATOM 1504 O O . LYS A 1 194 ? 0.984 6.564 19.636 1.00 92.06 194 LYS A O 1
ATOM 1509 N N . ALA A 1 195 ? 2.394 8.271 19.906 1.00 94.19 195 ALA A N 1
ATOM 1510 C CA . ALA A 1 195 ? 3.590 7.451 19.712 1.00 94.19 195 ALA A CA 1
ATOM 1511 C C . ALA A 1 195 ? 3.909 6.602 20.962 1.00 94.19 195 ALA A C 1
ATOM 1513 O O . ALA A 1 195 ? 4.012 7.158 22.052 1.00 94.19 195 ALA A O 1
ATOM 1514 N N . PRO A 1 196 ? 4.161 5.286 20.818 1.00 92.19 196 PRO A N 1
ATOM 1515 C CA . PRO A 1 196 ? 4.596 4.416 21.914 1.00 92.19 196 PRO A CA 1
ATOM 1516 C C . PRO A 1 196 ? 6.115 4.476 22.166 1.00 92.19 196 PRO A C 1
ATOM 1518 O O . PRO A 1 196 ? 6.648 3.699 22.954 1.00 92.19 196 PRO A O 1
ATOM 1521 N N . ILE A 1 197 ? 6.836 5.344 21.449 1.00 94.38 197 ILE A N 1
ATOM 1522 C CA . ILE A 1 197 ? 8.288 5.523 21.522 1.00 94.38 197 ILE A CA 1
ATOM 1523 C C . ILE A 1 197 ? 8.569 7.024 21.459 1.00 94.38 197 ILE A C 1
ATOM 1525 O O . ILE A 1 197 ? 8.103 7.691 20.536 1.00 94.38 197 ILE A O 1
ATOM 1529 N N . ASP A 1 198 ? 9.363 7.537 22.395 1.00 94.19 198 ASP A N 1
ATOM 1530 C CA . ASP A 1 198 ? 9.972 8.862 22.275 1.00 94.19 198 ASP A CA 1
ATOM 1531 C C . ASP A 1 198 ? 11.087 8.803 21.209 1.00 94.19 198 ASP A C 1
ATOM 1533 O O . ASP A 1 198 ? 12.037 8.027 21.383 1.00 94.19 198 ASP A O 1
ATOM 1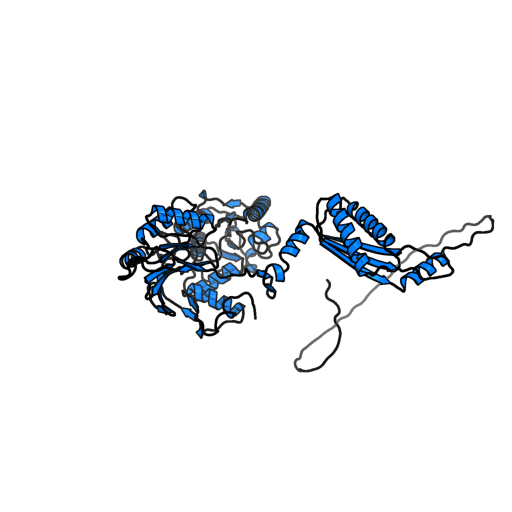537 N N . PRO A 1 199 ? 11.016 9.589 20.113 1.00 93.94 199 PRO A N 1
ATOM 1538 C CA . PRO A 1 199 ? 12.025 9.577 19.054 1.00 93.94 199 PRO A CA 1
ATOM 1539 C C . PRO A 1 199 ? 13.462 9.836 19.533 1.00 93.94 199 PRO A C 1
ATOM 1541 O O . PRO A 1 199 ? 14.396 9.368 18.886 1.00 93.94 199 PRO A O 1
ATOM 1544 N N . SER A 1 200 ? 13.654 10.543 20.653 1.00 92.69 200 SER A N 1
ATOM 1545 C CA . SER A 1 200 ? 14.974 10.816 21.241 1.00 92.69 200 SER A CA 1
ATOM 1546 C C . SER A 1 200 ? 15.626 9.589 21.890 1.00 92.69 200 SER A C 1
ATOM 1548 O O . SER A 1 200 ? 16.843 9.555 22.052 1.00 92.69 200 SER A O 1
ATOM 1550 N N . THR A 1 201 ? 14.840 8.554 22.212 1.00 93.12 201 THR A N 1
ATOM 1551 C CA . THR A 1 201 ? 15.337 7.291 22.796 1.00 93.12 201 THR A CA 1
ATOM 1552 C C . THR A 1 201 ? 15.854 6.292 21.755 1.00 93.12 201 THR A C 1
ATOM 1554 O O . THR A 1 201 ? 16.369 5.232 22.119 1.00 93.12 201 THR A O 1
ATOM 1557 N N . LEU A 1 202 ? 15.721 6.610 20.462 1.00 96.38 202 LEU A N 1
ATOM 1558 C CA . LEU A 1 202 ? 16.243 5.798 19.367 1.00 96.38 202 LEU A CA 1
ATOM 1559 C C . LEU A 1 202 ? 17.751 6.014 19.200 1.00 96.38 202 LEU A C 1
ATOM 1561 O O . LEU A 1 202 ? 18.221 7.145 19.080 1.00 96.38 202 LEU A O 1
ATOM 1565 N N . VAL A 1 203 ? 18.499 4.919 19.090 1.00 96.62 203 VAL A N 1
ATOM 1566 C CA . VAL A 1 203 ? 19.904 4.952 18.664 1.00 96.62 203 VAL A CA 1
ATOM 1567 C C . VAL A 1 203 ? 19.955 5.359 17.185 1.00 96.62 203 VAL A C 1
ATOM 1569 O O . VAL A 1 203 ? 19.145 4.893 16.371 1.00 96.62 203 VAL A O 1
ATOM 1572 N N . LYS A 1 204 ? 20.876 6.264 16.825 1.00 94.50 204 LYS A N 1
ATOM 1573 C CA . LYS A 1 204 ? 21.011 6.742 15.440 1.00 94.50 204 LYS A CA 1
ATOM 1574 C C . LYS A 1 204 ? 21.547 5.633 14.537 1.00 94.50 204 LYS A C 1
ATOM 1576 O O . LYS A 1 204 ? 22.118 4.651 14.998 1.00 94.50 204 LYS A O 1
ATOM 1581 N N . ALA A 1 205 ? 21.384 5.810 13.228 1.00 92.31 205 ALA A N 1
ATOM 1582 C CA . ALA A 1 205 ? 21.913 4.844 12.267 1.00 92.31 205 ALA A CA 1
ATOM 1583 C C . ALA A 1 205 ? 23.449 4.915 12.181 1.00 92.31 205 ALA A C 1
ATOM 1585 O O . ALA A 1 205 ? 24.081 3.896 11.937 1.00 92.31 205 ALA A O 1
ATOM 1586 N N . GLU A 1 206 ? 24.035 6.092 12.421 1.00 93.12 206 GLU A N 1
ATOM 1587 C CA . GLU A 1 206 ? 25.490 6.270 12.511 1.00 93.12 206 GLU A CA 1
ATOM 1588 C C . GLU A 1 206 ? 26.107 5.587 13.747 1.00 93.12 206 GLU A C 1
ATOM 1590 O O . GLU A 1 206 ? 27.238 5.116 13.686 1.00 93.12 206 GLU A O 1
ATOM 1595 N N . ASP A 1 207 ? 25.357 5.492 14.850 1.00 94.69 207 ASP A N 1
ATOM 1596 C CA . ASP A 1 207 ? 25.863 5.034 16.152 1.00 94.69 207 ASP A CA 1
ATOM 1597 C C . ASP A 1 207 ? 25.805 3.494 16.322 1.00 94.69 207 ASP A C 1
ATOM 1599 O O . ASP A 1 207 ? 26.201 2.976 17.364 1.00 94.69 207 ASP A O 1
ATOM 1603 N N . ILE A 1 208 ? 25.304 2.738 15.331 1.00 94.06 208 ILE A N 1
ATOM 1604 C CA . ILE A 1 208 ? 25.031 1.285 15.436 1.00 94.06 208 ILE A CA 1
ATOM 1605 C C . ILE A 1 208 ? 26.261 0.480 15.860 1.00 94.06 208 ILE A C 1
ATOM 1607 O O . ILE A 1 208 ? 26.162 -0.363 16.752 1.00 94.06 208 ILE A O 1
ATOM 1611 N N . ASP A 1 209 ? 27.408 0.739 15.232 1.00 91.56 209 ASP A N 1
ATOM 1612 C CA . ASP A 1 209 ? 28.629 -0.048 15.435 1.00 91.56 209 ASP A CA 1
ATOM 1613 C C . ASP A 1 209 ? 29.306 0.239 16.797 1.00 91.56 209 ASP A C 1
ATOM 1615 O O . ASP A 1 209 ? 30.264 -0.438 17.166 1.00 91.56 209 ASP A O 1
ATOM 1619 N N . ALA A 1 210 ? 28.782 1.193 17.584 1.00 94.25 210 ALA A N 1
ATOM 1620 C CA . ALA A 1 210 ? 29.190 1.444 18.969 1.00 94.25 210 ALA A CA 1
ATOM 1621 C C . ALA A 1 210 ? 28.480 0.539 20.003 1.00 94.25 210 ALA A C 1
ATOM 1623 O O . ALA A 1 210 ? 28.836 0.561 21.183 1.00 94.25 210 ALA A O 1
ATOM 1624 N N . TYR A 1 211 ? 27.488 -0.260 19.590 1.00 95.25 211 TYR A N 1
ATOM 1625 C CA . TYR A 1 211 ? 26.746 -1.182 20.458 1.00 95.25 211 TYR A CA 1
ATOM 1626 C C . TYR A 1 211 ? 27.078 -2.641 20.130 1.00 95.25 211 TYR A C 1
ATOM 1628 O O . TYR A 1 211 ? 27.250 -3.015 18.970 1.00 95.25 211 TYR A O 1
ATOM 1636 N N . ALA A 1 212 ? 27.097 -3.513 21.144 1.00 94.69 212 ALA A N 1
ATOM 1637 C CA . ALA A 1 212 ? 27.224 -4.944 20.889 1.00 94.69 212 ALA A CA 1
ATOM 1638 C C . ALA A 1 212 ? 25.982 -5.452 20.119 1.00 94.69 212 ALA A C 1
ATOM 1640 O O . ALA A 1 212 ? 24.859 -5.115 20.504 1.00 94.69 212 ALA A O 1
ATOM 1641 N N . PRO A 1 213 ? 26.126 -6.305 19.083 1.00 93.38 213 PRO A N 1
ATOM 1642 C CA . PRO A 1 213 ? 25.005 -6.716 18.228 1.00 93.38 213 PRO A CA 1
ATOM 1643 C C . PRO A 1 213 ? 23.801 -7.280 19.005 1.00 93.38 213 PRO A C 1
ATOM 1645 O O . PRO A 1 213 ? 22.653 -6.940 18.722 1.00 93.38 213 PRO A O 1
ATOM 1648 N N . LYS A 1 214 ? 24.068 -8.087 20.039 1.00 94.69 214 LYS A N 1
ATOM 1649 C CA . LYS A 1 214 ? 23.068 -8.670 20.952 1.00 94.69 214 LYS A CA 1
ATOM 1650 C C . LYS A 1 214 ? 22.232 -7.653 21.748 1.00 94.69 214 LYS A C 1
ATOM 1652 O O . LYS A 1 214 ? 21.170 -8.017 22.235 1.00 94.69 214 LYS A O 1
ATOM 1657 N N . ASP A 1 215 ? 22.670 -6.400 21.852 1.00 96.38 215 ASP A N 1
ATOM 1658 C CA . ASP A 1 215 ? 21.989 -5.353 22.621 1.00 96.38 215 ASP A CA 1
ATOM 1659 C C . ASP A 1 215 ? 21.119 -4.448 21.718 1.00 96.38 215 ASP A C 1
ATOM 1661 O O . ASP A 1 215 ? 20.532 -3.474 22.189 1.00 96.38 215 ASP A O 1
ATOM 1665 N N . LEU A 1 216 ? 20.991 -4.773 20.420 1.00 97.38 216 LEU A N 1
ATOM 1666 C CA . LEU A 1 216 ? 20.226 -4.003 19.430 1.00 97.38 216 LEU A CA 1
ATOM 1667 C C . LEU A 1 216 ? 18.996 -4.739 18.871 1.00 97.38 216 LEU A C 1
ATOM 1669 O O . LEU A 1 216 ? 19.000 -5.959 18.665 1.00 97.38 216 LEU A O 1
ATOM 1673 N N . ILE A 1 217 ? 17.975 -3.948 18.523 1.00 98.38 217 ILE A N 1
ATO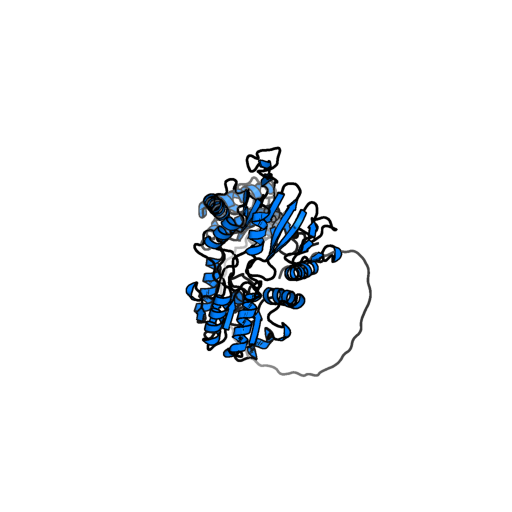M 1674 C CA . ILE A 1 217 ? 16.915 -4.285 17.564 1.00 98.38 217 ILE A CA 1
ATOM 1675 C C . ILE A 1 217 ? 16.860 -3.197 16.486 1.00 98.38 217 ILE A C 1
ATOM 1677 O O . ILE A 1 217 ? 16.543 -2.037 16.755 1.00 98.38 217 ILE A O 1
ATOM 1681 N N . ILE A 1 218 ? 17.121 -3.584 15.243 1.00 97.94 218 ILE A N 1
ATOM 1682 C CA . ILE A 1 218 ? 16.965 -2.733 14.065 1.00 97.94 218 ILE A CA 1
ATOM 1683 C C . ILE A 1 218 ? 15.542 -2.911 13.523 1.00 97.94 218 ILE A C 1
ATOM 1685 O O . ILE A 1 218 ? 15.177 -3.991 13.064 1.00 97.94 218 ILE A O 1
ATOM 1689 N N . VAL A 1 219 ? 14.743 -1.846 13.519 1.00 97.75 219 VAL A N 1
ATOM 1690 C CA . VAL A 1 219 ? 13.487 -1.781 12.759 1.00 97.75 219 VAL A CA 1
ATOM 1691 C C . VAL A 1 219 ? 13.795 -1.139 11.411 1.00 97.75 219 VAL A C 1
ATOM 1693 O O . VAL A 1 219 ? 14.291 -0.012 11.355 1.00 97.75 219 VAL A O 1
ATOM 1696 N N . THR A 1 220 ? 13.529 -1.850 10.316 1.00 96.31 220 THR A N 1
ATOM 1697 C CA . THR A 1 220 ? 13.988 -1.442 8.981 1.00 96.31 220 THR A CA 1
ATOM 1698 C C . THR A 1 220 ? 12.899 -1.534 7.912 1.00 96.31 220 THR A C 1
ATOM 1700 O O . THR A 1 220 ? 11.917 -2.270 8.039 1.00 96.31 220 THR A O 1
ATOM 1703 N N . THR A 1 221 ? 13.052 -0.741 6.853 1.00 93.50 221 THR A N 1
ATOM 1704 C CA . THR A 1 221 ? 12.186 -0.775 5.667 1.00 93.50 221 THR A CA 1
ATOM 1705 C C . THR A 1 221 ? 12.665 -1.816 4.657 1.00 93.50 221 THR A C 1
ATOM 1707 O O . THR A 1 221 ? 13.832 -2.209 4.652 1.00 93.50 221 THR A O 1
ATOM 1710 N N . GLY A 1 222 ? 11.778 -2.233 3.749 1.00 92.19 222 GLY A N 1
ATOM 1711 C CA . GLY A 1 222 ? 12.130 -3.149 2.659 1.00 92.19 222 GLY A CA 1
ATOM 1712 C C . GLY A 1 222 ? 11.457 -4.513 2.716 1.00 92.19 222 GLY A C 1
ATOM 1713 O O . GLY A 1 222 ? 11.973 -5.449 2.114 1.00 92.19 222 GLY A O 1
ATOM 1714 N N . SER A 1 223 ? 10.330 -4.657 3.424 1.00 92.56 223 SER A N 1
ATOM 1715 C CA . SER A 1 223 ? 9.586 -5.922 3.445 1.00 92.56 223 SER A CA 1
ATOM 1716 C C . SER A 1 223 ? 9.150 -6.358 2.043 1.00 92.56 223 SER A C 1
ATOM 1718 O O . SER A 1 223 ? 9.195 -7.541 1.741 1.00 92.56 223 SER A O 1
ATOM 1720 N N . GLN A 1 224 ? 8.819 -5.427 1.144 1.00 94.44 224 GLN A N 1
ATOM 1721 C CA . GLN A 1 224 ? 8.440 -5.740 -0.239 1.00 94.44 224 GLN A CA 1
ATOM 1722 C C . GLN A 1 224 ? 9.643 -5.799 -1.198 1.00 94.44 224 GLN A C 1
ATOM 1724 O O . GLN A 1 224 ? 9.456 -5.808 -2.416 1.00 94.44 224 GLN A O 1
ATOM 1729 N N . ALA A 1 225 ? 10.873 -5.832 -0.668 1.00 94.44 225 ALA A N 1
ATOM 1730 C CA . ALA A 1 225 ? 12.126 -5.732 -1.416 1.00 94.44 225 ALA A CA 1
ATOM 1731 C C . ALA A 1 225 ? 12.153 -4.542 -2.400 1.00 94.44 225 ALA A C 1
ATOM 1733 O O . ALA A 1 225 ? 12.581 -4.658 -3.552 1.00 94.44 225 ALA A O 1
ATOM 1734 N N . GLU A 1 226 ? 11.663 -3.380 -1.958 1.00 93.38 226 GLU A N 1
ATOM 1735 C CA . GLU A 1 226 ? 11.702 -2.149 -2.743 1.00 93.38 226 GLU A CA 1
ATOM 1736 C C . GLU A 1 226 ? 13.168 -1.759 -3.042 1.00 93.38 226 GLU A C 1
ATOM 1738 O O . GLU A 1 226 ? 13.987 -1.755 -2.119 1.00 93.38 226 GLU A O 1
ATOM 1743 N N . PRO A 1 227 ? 13.543 -1.386 -4.287 1.00 90.44 227 PRO A N 1
ATOM 1744 C CA . PRO A 1 227 ? 14.953 -1.304 -4.694 1.00 90.44 227 PRO A CA 1
ATOM 1745 C C . PRO A 1 227 ? 15.859 -0.434 -3.811 1.00 90.44 227 PRO A C 1
ATOM 1747 O O . PRO A 1 227 ? 17.017 -0.783 -3.600 1.00 90.44 227 PRO A O 1
ATOM 1750 N N . ARG A 1 228 ? 15.329 0.675 -3.275 1.00 90.31 228 ARG A N 1
ATOM 1751 C CA . ARG A 1 228 ? 16.039 1.632 -2.403 1.00 90.31 228 ARG A CA 1
ATOM 1752 C C . ARG A 1 228 ? 15.761 1.451 -0.902 1.00 90.31 228 ARG A C 1
ATOM 1754 O O . ARG A 1 228 ? 16.214 2.272 -0.109 1.00 90.31 228 ARG A O 1
ATOM 1761 N N . ALA A 1 229 ? 14.998 0.437 -0.496 1.00 92.62 229 ALA A N 1
ATOM 1762 C CA . ALA A 1 229 ? 14.694 0.202 0.912 1.00 92.62 229 ALA A CA 1
ATOM 1763 C C . ALA A 1 229 ? 15.822 -0.555 1.630 1.00 92.62 229 ALA A C 1
ATOM 1765 O O . ALA A 1 229 ? 16.585 -1.309 1.021 1.00 92.62 229 ALA A O 1
ATOM 1766 N N . ALA A 1 230 ? 15.942 -0.328 2.937 1.00 92.56 230 ALA A N 1
ATOM 1767 C CA . ALA A 1 230 ? 17.181 -0.584 3.657 1.00 92.56 230 ALA A CA 1
ATOM 1768 C C . ALA A 1 230 ? 17.529 -2.077 3.804 1.00 92.56 230 ALA A C 1
ATOM 1770 O O . ALA A 1 230 ? 18.688 -2.429 3.590 1.00 92.56 230 ALA A O 1
ATOM 1771 N N . LEU A 1 231 ? 16.563 -2.973 4.061 1.00 95.31 231 LEU A N 1
ATOM 1772 C CA . LEU A 1 231 ? 16.834 -4.421 4.058 1.00 95.31 231 LEU A CA 1
ATOM 1773 C C . LEU A 1 231 ? 17.266 -4.924 2.671 1.00 95.31 231 LEU A C 1
ATOM 1775 O O . LEU A 1 231 ? 18.196 -5.723 2.569 1.00 95.31 231 LEU A O 1
ATOM 1779 N N . ASN A 1 232 ? 16.640 -4.433 1.596 1.00 96.12 232 ASN A N 1
ATOM 1780 C CA . ASN A 1 232 ? 16.997 -4.851 0.242 1.00 96.12 232 ASN A CA 1
ATOM 1781 C C . ASN A 1 232 ? 18.431 -4.419 -0.108 1.00 96.12 232 ASN A C 1
ATOM 1783 O O . ASN A 1 232 ? 19.202 -5.240 -0.595 1.00 96.12 232 ASN A O 1
ATOM 1787 N N . LEU A 1 233 ? 18.833 -3.188 0.223 1.00 95.50 233 LEU A N 1
ATOM 1788 C CA . LEU A 1 233 ? 20.226 -2.740 0.072 1.00 95.50 233 LEU A CA 1
ATOM 1789 C C . LEU A 1 233 ? 21.196 -3.541 0.962 1.00 95.50 233 LEU A C 1
ATOM 1791 O O . LEU A 1 233 ? 22.284 -3.905 0.519 1.00 95.50 233 LEU A O 1
ATOM 1795 N N . ALA A 1 234 ? 20.804 -3.883 2.193 1.00 95.25 234 ALA A N 1
ATOM 1796 C CA . ALA A 1 234 ? 21.637 -4.681 3.094 1.00 95.25 234 ALA A CA 1
ATOM 1797 C C . ALA A 1 234 ? 21.857 -6.110 2.572 1.00 95.25 234 ALA A C 1
ATOM 1799 O O . ALA A 1 234 ? 22.975 -6.613 2.631 1.00 95.25 234 ALA A O 1
ATOM 1800 N N . SER A 1 235 ? 20.844 -6.715 1.942 1.00 96.06 235 SER A N 1
ATOM 1801 C CA . SER A 1 235 ? 20.957 -8.008 1.245 1.00 96.06 235 SER A CA 1
ATOM 1802 C C . SER A 1 235 ? 21.828 -7.981 -0.024 1.00 96.06 235 SER A C 1
ATOM 1804 O O . SER A 1 235 ? 22.041 -9.021 -0.634 1.00 96.06 235 SER A O 1
ATOM 1806 N N . TYR A 1 236 ? 22.300 -6.810 -0.462 1.00 94.44 236 TYR A N 1
ATOM 1807 C CA . TYR A 1 236 ? 23.317 -6.659 -1.510 1.00 94.44 236 TYR A CA 1
ATOM 1808 C C . TYR A 1 236 ? 24.688 -6.242 -0.941 1.00 94.44 236 TYR A C 1
ATOM 1810 O O . TYR A 1 236 ? 25.608 -5.972 -1.708 1.00 94.44 236 TYR A O 1
ATOM 1818 N N . GLY A 1 237 ? 24.822 -6.101 0.384 1.00 92.12 237 GLY A N 1
ATOM 1819 C CA . GLY A 1 237 ? 26.001 -5.505 1.024 1.00 92.12 237 GLY A CA 1
ATOM 1820 C C . GLY A 1 237 ? 26.183 -4.000 0.762 1.00 92.12 237 GLY A C 1
ATOM 1821 O O . GLY A 1 237 ? 27.187 -3.434 1.185 1.00 92.12 237 GLY A O 1
ATOM 1822 N N . SER A 1 238 ? 25.230 -3.338 0.089 1.00 88.62 238 SER A N 1
ATOM 1823 C CA . SER A 1 238 ? 25.314 -1.935 -0.356 1.00 88.62 238 SER A CA 1
ATOM 1824 C C . SER A 1 238 ? 24.555 -0.939 0.535 1.00 88.62 238 SER A C 1
ATOM 1826 O O . SER A 1 238 ? 24.539 0.268 0.273 1.00 88.62 238 SER A O 1
ATOM 1828 N N . SER A 1 239 ? 23.943 -1.421 1.619 1.00 90.00 239 SER A N 1
ATOM 1829 C CA . SER A 1 239 ? 23.407 -0.569 2.684 1.00 90.00 239 SER A CA 1
ATOM 1830 C C . SER A 1 239 ? 24.540 0.177 3.387 1.00 90.00 239 SER A C 1
ATOM 1832 O O . SER A 1 239 ? 25.438 -0.425 3.970 1.00 90.00 239 SER A O 1
ATOM 1834 N N . HIS A 1 240 ? 24.456 1.506 3.365 1.00 86.44 240 HIS A N 1
ATOM 1835 C CA . HIS A 1 240 ? 25.370 2.390 4.089 1.00 86.44 240 HIS A CA 1
ATOM 1836 C C . HIS A 1 240 ? 24.999 2.520 5.576 1.00 86.44 240 HIS A C 1
ATOM 1838 O O . HIS A 1 240 ? 25.765 3.084 6.345 1.00 86.44 240 HIS A O 1
ATOM 1844 N N . SER A 1 241 ? 23.819 2.032 5.982 1.00 88.44 241 SER A N 1
ATOM 1845 C CA . SER A 1 241 ? 23.309 2.180 7.352 1.00 88.44 241 SER A CA 1
ATOM 1846 C C . SER A 1 241 ? 23.547 0.962 8.238 1.00 88.44 241 SER A C 1
ATOM 1848 O O . SER A 1 241 ? 23.456 1.100 9.442 1.00 88.44 241 SER A O 1
ATOM 1850 N N . PHE A 1 242 ? 23.763 -0.227 7.671 1.00 91.88 242 PHE A N 1
ATOM 1851 C CA . PHE A 1 242 ? 24.129 -1.454 8.394 1.00 91.88 242 PHE A CA 1
ATOM 1852 C C . PHE A 1 242 ? 24.493 -2.557 7.393 1.00 91.88 242 PHE A C 1
ATOM 1854 O O . PHE A 1 242 ? 23.919 -2.612 6.301 1.00 91.88 242 PHE A O 1
ATOM 1861 N N . LYS A 1 243 ? 25.382 -3.472 7.788 1.00 93.00 243 LYS A N 1
ATOM 1862 C CA . LYS A 1 243 ? 25.682 -4.718 7.061 1.00 93.00 243 LYS A CA 1
ATOM 1863 C C . LYS A 1 243 ? 25.029 -5.908 7.763 1.00 93.00 243 LYS A C 1
ATOM 1865 O O . LYS A 1 243 ? 24.897 -5.886 8.987 1.00 93.00 243 LYS A O 1
ATOM 1870 N N . LEU A 1 244 ? 24.627 -6.918 6.992 1.00 95.19 244 LEU A N 1
ATOM 1871 C CA . LEU A 1 244 ? 24.097 -8.185 7.506 1.00 95.19 244 LEU A CA 1
ATOM 1872 C C . LEU A 1 244 ? 25.227 -9.152 7.873 1.00 95.19 244 LEU A C 1
ATOM 1874 O O . LEU A 1 244 ? 26.207 -9.258 7.138 1.00 95.19 244 LEU A O 1
ATOM 1878 N N . ASN A 1 245 ? 25.035 -9.879 8.970 1.00 92.56 245 ASN A N 1
ATOM 1879 C CA . ASN A 1 245 ? 25.939 -10.890 9.514 1.00 92.56 245 ASN A CA 1
ATOM 1880 C C . ASN A 1 245 ? 25.191 -12.226 9.701 1.00 92.56 245 ASN A C 1
ATOM 1882 O O . ASN A 1 245 ? 23.965 -12.251 9.840 1.00 92.56 245 ASN A O 1
ATOM 1886 N N . LYS A 1 246 ? 25.915 -13.348 9.771 1.00 94.69 246 LYS A N 1
ATOM 1887 C CA . LYS A 1 246 ? 25.319 -14.684 9.992 1.00 94.69 246 LYS A CA 1
ATOM 1888 C C . LYS A 1 246 ? 24.642 -14.828 11.368 1.00 94.69 246 LYS A C 1
ATOM 1890 O O . LYS A 1 246 ? 23.709 -15.604 11.522 1.00 94.69 246 LYS A O 1
ATOM 1895 N N . GLU A 1 247 ? 25.073 -14.050 12.361 1.00 94.25 247 GLU A N 1
ATOM 1896 C CA . GLU A 1 247 ? 24.477 -13.987 13.701 1.00 94.25 247 GLU A CA 1
ATOM 1897 C C . GLU A 1 247 ? 23.179 -13.152 13.768 1.00 94.25 247 GLU A C 1
ATOM 1899 O O . GLU A 1 247 ? 22.566 -13.070 14.836 1.00 94.25 247 GLU A O 1
ATOM 1904 N N . ASP A 1 248 ? 22.757 -12.509 12.673 1.00 96.12 248 ASP A N 1
ATOM 1905 C CA . ASP A 1 248 ? 21.512 -11.735 12.641 1.00 96.12 248 ASP A CA 1
ATOM 1906 C C . ASP A 1 248 ? 20.271 -12.640 12.608 1.00 96.12 248 ASP A C 1
ATOM 1908 O O . ASP A 1 248 ? 20.210 -13.626 11.869 1.00 96.12 248 ASP A O 1
ATOM 1912 N N . VAL A 1 249 ? 19.237 -12.243 13.355 1.00 97.62 249 VAL A N 1
ATOM 1913 C CA . VAL A 1 249 ? 17.898 -12.845 13.314 1.00 97.62 249 VAL A CA 1
ATOM 1914 C C . VAL A 1 249 ? 16.927 -11.871 12.649 1.00 97.62 249 VAL A C 1
ATOM 1916 O O . VAL A 1 249 ? 16.610 -10.809 13.191 1.00 97.62 249 VAL A O 1
ATOM 1919 N N . ILE A 1 250 ? 16.445 -12.235 11.463 1.00 97.62 250 ILE A N 1
ATOM 1920 C CA . ILE A 1 250 ? 15.519 -11.447 10.654 1.00 97.62 250 ILE A CA 1
ATOM 1921 C C . ILE A 1 250 ? 14.079 -11.832 11.002 1.00 97.62 250 ILE A C 1
ATOM 1923 O O . ILE A 1 250 ? 13.647 -12.943 10.706 1.00 97.62 250 ILE A O 1
ATOM 1927 N N . LEU A 1 251 ? 13.316 -10.911 11.592 1.00 97.75 251 LEU A N 1
ATOM 1928 C CA . LEU A 1 251 ? 11.892 -11.095 11.886 1.00 97.75 251 LEU A CA 1
ATOM 1929 C C . LEU A 1 251 ? 11.053 -10.451 10.774 1.00 97.75 251 LEU A C 1
ATOM 1931 O O . LEU A 1 251 ? 10.942 -9.224 10.676 1.00 97.75 251 LEU A O 1
ATOM 1935 N N . TYR A 1 252 ? 10.459 -11.269 9.907 1.00 95.62 252 TYR A N 1
ATOM 1936 C CA . TYR A 1 252 ? 9.671 -10.778 8.775 1.00 95.62 252 TYR A CA 1
ATOM 1937 C C . TYR A 1 252 ? 8.205 -10.536 9.189 1.00 95.62 252 TYR A C 1
ATOM 1939 O O . TYR A 1 252 ? 7.325 -11.372 8.992 1.00 95.62 252 TYR A O 1
ATOM 1947 N N . SER A 1 253 ? 7.925 -9.367 9.777 1.00 93.56 253 SER A N 1
ATOM 1948 C CA . SER A 1 253 ? 6.604 -8.955 10.294 1.00 93.56 253 SER A CA 1
ATOM 1949 C C . SER A 1 253 ? 5.678 -8.367 9.203 1.00 93.56 253 SER A C 1
ATOM 1951 O O . SER A 1 253 ? 4.955 -7.377 9.380 1.00 93.56 253 SER A O 1
ATOM 1953 N N . ALA A 1 254 ? 5.668 -8.994 8.024 1.00 89.12 254 ALA A N 1
ATOM 1954 C CA . ALA A 1 254 ? 4.922 -8.538 6.853 1.00 89.12 254 ALA A CA 1
ATOM 1955 C C . ALA A 1 254 ? 4.267 -9.692 6.072 1.00 89.12 254 ALA A C 1
ATOM 1957 O O . ALA A 1 254 ? 4.709 -10.836 6.114 1.00 89.12 254 ALA A O 1
ATOM 1958 N N . LYS A 1 255 ? 3.235 -9.363 5.288 1.00 87.44 255 LYS A N 1
ATOM 1959 C CA . LYS A 1 255 ? 2.719 -10.190 4.187 1.00 87.44 255 LYS A CA 1
ATOM 1960 C C . LYS A 1 255 ? 3.345 -9.687 2.884 1.00 87.44 255 LYS A C 1
ATOM 1962 O O . LYS A 1 255 ? 3.484 -8.478 2.691 1.00 87.44 255 LYS A O 1
ATOM 1967 N N . VAL A 1 256 ? 3.731 -10.597 1.991 1.00 87.50 256 VAL A N 1
ATOM 1968 C CA . VAL A 1 256 ? 4.114 -10.234 0.616 1.00 87.50 256 VAL A CA 1
ATOM 1969 C C . VAL A 1 256 ? 2.856 -9.769 -0.119 1.00 87.50 256 VAL A C 1
ATOM 1971 O O . VAL A 1 256 ? 1.850 -10.478 -0.124 1.00 87.50 256 VAL A O 1
ATOM 1974 N N . ILE A 1 257 ? 2.893 -8.570 -0.697 1.00 84.69 257 ILE A N 1
ATOM 1975 C CA . ILE A 1 257 ? 1.812 -8.051 -1.543 1.00 84.69 257 ILE A CA 1
ATOM 1976 C C . ILE A 1 257 ? 1.901 -8.747 -2.917 1.00 84.69 257 ILE A C 1
ATOM 1978 O O . ILE A 1 257 ? 3.018 -8.898 -3.424 1.00 84.69 257 ILE A O 1
ATOM 1982 N N . PRO A 1 258 ? 0.773 -9.157 -3.530 1.00 79.50 258 PRO A N 1
ATOM 1983 C CA . PRO A 1 258 ? 0.769 -9.766 -4.858 1.00 79.50 258 PRO A CA 1
ATOM 1984 C C . PRO A 1 258 ? 1.566 -8.965 -5.899 1.00 79.50 258 PRO A C 1
ATOM 1986 O O . PRO A 1 258 ? 1.435 -7.744 -5.985 1.00 79.50 258 PRO A O 1
ATOM 1989 N N . GLY A 1 259 ? 2.419 -9.642 -6.672 1.00 84.50 259 GLY A N 1
ATOM 1990 C CA . GLY A 1 259 ? 3.349 -9.021 -7.628 1.00 84.50 259 GLY A CA 1
ATOM 1991 C C . GLY A 1 259 ? 4.731 -8.655 -7.052 1.00 84.50 259 GLY A C 1
ATOM 1992 O O . GLY A 1 259 ? 5.605 -8.165 -7.785 1.00 84.50 259 GLY A O 1
ATOM 1993 N N . ASN A 1 260 ? 4.968 -8.903 -5.758 1.00 89.94 260 ASN A N 1
ATOM 1994 C CA . ASN A 1 260 ? 6.270 -8.725 -5.100 1.00 89.94 260 ASN A CA 1
ATOM 1995 C C . ASN A 1 260 ? 6.986 -10.051 -4.768 1.00 89.94 260 ASN A C 1
ATOM 1997 O O . ASN A 1 260 ? 8.113 -10.030 -4.276 1.00 89.94 260 ASN A O 1
ATOM 2001 N N . GLU A 1 261 ? 6.405 -11.211 -5.075 1.00 93.50 261 GLU A N 1
ATOM 2002 C CA . GLU A 1 261 ? 6.920 -12.532 -4.689 1.00 93.50 261 GLU A CA 1
ATOM 2003 C C . GLU A 1 261 ? 8.337 -12.773 -5.220 1.00 93.50 261 GLU A C 1
ATOM 2005 O O . GLU A 1 261 ? 9.248 -13.070 -4.450 1.00 93.50 261 GLU A O 1
ATOM 2010 N N . SER A 1 262 ? 8.566 -12.566 -6.523 1.00 94.50 262 SER A N 1
ATOM 2011 C CA . SER A 1 262 ? 9.881 -12.813 -7.135 1.00 94.50 262 SER A CA 1
ATOM 2012 C C . SER A 1 262 ? 10.980 -11.893 -6.585 1.00 94.50 262 SER A C 1
ATOM 2014 O O . SER A 1 262 ? 12.126 -12.322 -6.454 1.00 94.50 262 SER A O 1
ATOM 2016 N N . ARG A 1 263 ? 10.658 -10.635 -6.240 1.00 94.88 263 ARG A N 1
ATOM 2017 C CA . ARG A 1 263 ? 11.645 -9.688 -5.683 1.00 94.88 263 ARG A CA 1
ATOM 2018 C C . ARG A 1 263 ? 11.931 -9.966 -4.206 1.00 94.88 263 ARG A C 1
ATOM 2020 O O . ARG A 1 263 ? 13.099 -9.961 -3.825 1.00 94.88 263 ARG A O 1
ATOM 2027 N N . VAL A 1 264 ? 10.907 -10.295 -3.412 1.00 95.88 264 VAL A N 1
ATOM 2028 C CA . VAL A 1 264 ? 11.077 -10.665 -2.000 1.00 95.88 264 VAL A CA 1
ATOM 2029 C C . VAL A 1 264 ? 11.844 -11.977 -1.874 1.00 95.88 264 VAL A C 1
ATOM 2031 O O . VAL A 1 264 ? 12.834 -12.008 -1.155 1.00 95.88 264 VAL A O 1
ATOM 2034 N N . MET A 1 265 ? 11.495 -13.024 -2.627 1.00 96.12 265 MET A N 1
ATOM 2035 C CA . MET A 1 265 ? 12.237 -14.292 -2.570 1.00 96.12 265 MET A CA 1
ATOM 2036 C C . MET A 1 265 ? 13.703 -14.120 -2.992 1.00 96.12 265 MET A C 1
ATOM 2038 O O . MET A 1 265 ? 14.593 -14.641 -2.331 1.00 96.12 265 MET A O 1
ATOM 2042 N N . LYS A 1 266 ? 14.000 -13.293 -4.006 1.00 97.12 266 LYS A N 1
ATOM 2043 C CA . LYS A 1 266 ? 15.393 -12.944 -4.350 1.00 97.12 266 LYS A CA 1
ATOM 2044 C C . LYS A 1 266 ? 16.129 -12.213 -3.222 1.00 97.12 266 LYS A C 1
ATOM 2046 O O . LYS A 1 266 ? 17.338 -12.380 -3.108 1.00 97.12 266 LYS A O 1
ATOM 2051 N N . MET A 1 267 ? 15.445 -11.393 -2.423 1.00 97.31 267 MET A N 1
ATOM 2052 C CA . MET A 1 267 ? 16.028 -10.736 -1.247 1.00 97.31 267 MET A CA 1
ATOM 2053 C C . MET A 1 267 ? 16.273 -11.736 -0.110 1.00 97.31 267 MET A C 1
ATOM 2055 O O . MET A 1 267 ? 17.370 -11.762 0.438 1.00 97.31 267 MET A O 1
ATOM 2059 N N . LEU A 1 268 ? 15.289 -12.583 0.207 1.00 96.50 268 LEU A N 1
ATOM 2060 C CA . LEU A 1 268 ? 15.403 -13.603 1.255 1.00 96.50 268 LEU A CA 1
ATOM 2061 C C . LEU A 1 268 ? 16.491 -14.639 0.930 1.00 96.50 268 LEU A C 1
ATOM 2063 O O . LEU A 1 268 ? 17.260 -14.990 1.819 1.00 96.50 268 LEU A O 1
ATOM 2067 N N . ASN A 1 269 ? 16.638 -15.046 -0.336 1.00 97.31 269 ASN A N 1
ATOM 2068 C CA . ASN A 1 269 ? 17.725 -15.931 -0.762 1.00 97.31 269 ASN A CA 1
ATOM 2069 C C . ASN A 1 269 ? 19.105 -15.318 -0.473 1.00 97.31 269 ASN A C 1
ATOM 2071 O O . ASN A 1 269 ? 19.920 -15.974 0.162 1.00 97.31 269 ASN A O 1
ATOM 2075 N N . ARG A 1 270 ? 19.347 -14.046 -0.827 1.00 97.31 270 ARG A N 1
ATOM 2076 C CA . ARG A 1 270 ? 20.628 -13.370 -0.522 1.00 97.31 270 ARG A CA 1
ATOM 2077 C C . ARG A 1 270 ? 20.895 -13.236 0.979 1.00 97.31 270 ARG A C 1
ATOM 2079 O O . ARG A 1 270 ? 22.029 -13.356 1.423 1.00 97.31 270 ARG A O 1
ATOM 2086 N N . ILE A 1 271 ? 19.852 -13.005 1.777 1.00 97.06 271 ILE A N 1
ATOM 2087 C CA . ILE A 1 271 ? 19.953 -12.993 3.245 1.00 97.06 271 ILE A CA 1
ATOM 2088 C C . ILE A 1 271 ? 20.332 -14.392 3.768 1.00 97.06 271 ILE A C 1
ATOM 2090 O O . ILE A 1 271 ? 21.171 -14.510 4.660 1.00 97.06 271 ILE A O 1
ATOM 2094 N N . SER A 1 272 ? 19.779 -15.453 3.174 1.00 96.62 272 SER A N 1
ATOM 2095 C CA . SER A 1 272 ? 20.132 -16.840 3.492 1.00 96.62 272 SER A CA 1
ATOM 2096 C C . SER A 1 272 ? 21.537 -17.230 3.010 1.00 96.62 272 SER A C 1
ATOM 2098 O O . SER A 1 272 ? 22.188 -18.032 3.672 1.00 96.62 272 SER A O 1
ATOM 2100 N N . GLU A 1 273 ? 22.030 -16.662 1.905 1.00 97.12 273 GLU A N 1
ATOM 2101 C CA . GLU A 1 273 ? 23.409 -16.828 1.406 1.00 97.12 273 GLU A CA 1
ATOM 2102 C C . GLU A 1 273 ? 24.442 -16.182 2.351 1.00 97.12 273 GLU A C 1
ATOM 2104 O O . GLU A 1 273 ? 25.549 -16.694 2.497 1.00 97.12 273 GLU A O 1
ATOM 2109 N N . ILE A 1 274 ? 24.067 -15.102 3.050 1.00 96.44 274 ILE A N 1
ATOM 2110 C CA . ILE A 1 274 ? 24.856 -14.485 4.137 1.00 96.44 274 ILE A CA 1
ATOM 2111 C C . ILE A 1 274 ? 24.824 -15.345 5.422 1.00 96.44 274 ILE A C 1
ATOM 2113 O O . ILE A 1 274 ? 25.673 -15.193 6.302 1.00 96.44 274 ILE A O 1
ATOM 2117 N N . GLY A 1 275 ? 23.873 -16.278 5.527 1.00 95.12 275 GLY A N 1
ATOM 2118 C CA . GLY A 1 275 ? 23.714 -17.190 6.661 1.00 95.12 275 GLY A CA 1
ATOM 2119 C C . GLY A 1 275 ? 22.909 -16.626 7.835 1.00 95.12 275 GLY A C 1
ATOM 2120 O O . GLY A 1 275 ? 22.866 -17.264 8.884 1.00 95.12 275 GLY A O 1
ATOM 2121 N N . SER A 1 276 ? 22.277 -15.454 7.689 1.00 95.75 276 SER A N 1
ATOM 2122 C CA . SER A 1 276 ? 21.393 -14.889 8.718 1.00 95.75 276 SER A CA 1
ATOM 2123 C C . SER A 1 276 ? 20.149 -15.767 8.916 1.00 95.75 276 SER A C 1
ATOM 2125 O O . SER A 1 276 ? 19.583 -16.293 7.956 1.00 95.75 276 SER A O 1
ATOM 2127 N N . THR A 1 277 ? 19.667 -15.891 10.153 1.00 95.62 277 THR A N 1
ATOM 2128 C CA . THR A 1 277 ? 18.449 -16.664 10.456 1.00 95.62 277 THR A CA 1
ATOM 2129 C C . THR A 1 277 ? 17.211 -15.878 10.030 1.00 95.62 277 THR A C 1
ATOM 2131 O O . THR A 1 277 ? 17.052 -14.733 10.443 1.00 95.62 277 THR A O 1
ATOM 2134 N N . ILE A 1 278 ? 16.306 -16.472 9.246 1.00 96.31 278 ILE A N 1
ATOM 2135 C CA . ILE A 1 278 ? 15.075 -15.810 8.780 1.00 96.31 278 ILE A CA 1
ATOM 2136 C C . ILE A 1 278 ? 13.851 -16.455 9.436 1.00 96.31 278 ILE A C 1
ATOM 2138 O O . ILE A 1 278 ? 13.518 -17.602 9.150 1.00 96.31 278 ILE A O 1
ATOM 2142 N N . VAL A 1 279 ? 13.147 -15.692 10.273 1.00 96.12 279 VAL A N 1
ATOM 2143 C CA . VAL A 1 279 ? 11.863 -16.078 10.866 1.00 96.12 279 VAL A CA 1
ATOM 2144 C C . VAL A 1 279 ? 10.741 -15.500 10.003 1.00 96.12 279 VAL A C 1
ATOM 2146 O O . VAL A 1 279 ? 10.493 -14.289 9.995 1.00 96.12 279 VAL A O 1
ATOM 2149 N N . ILE A 1 280 ? 10.084 -16.370 9.236 1.00 93.31 280 ILE A N 1
ATOM 2150 C CA . ILE A 1 280 ? 9.021 -16.017 8.291 1.00 93.31 280 ILE A CA 1
ATOM 2151 C C . ILE A 1 280 ? 7.998 -17.154 8.174 1.00 93.31 280 ILE A C 1
ATOM 2153 O O . ILE A 1 280 ? 8.352 -18.309 7.967 1.00 93.31 280 ILE A O 1
ATOM 2157 N N . GLY A 1 281 ? 6.710 -16.821 8.259 1.00 81.94 281 GLY A N 1
ATOM 2158 C CA . GLY A 1 281 ? 5.622 -17.782 8.077 1.00 81.94 281 GLY A CA 1
ATOM 2159 C C . GLY A 1 281 ? 4.338 -17.356 8.783 1.00 81.94 281 GLY A C 1
ATOM 2160 O O . GLY A 1 281 ? 4.354 -16.480 9.645 1.00 81.94 281 GLY A O 1
ATOM 2161 N N . LYS A 1 282 ? 3.209 -17.992 8.437 1.00 79.69 282 LYS A N 1
ATOM 2162 C CA . LYS A 1 282 ? 1.938 -17.789 9.161 1.00 79.69 282 LYS A CA 1
ATOM 2163 C C . LYS A 1 282 ? 2.026 -18.308 10.601 1.00 79.69 282 LYS A C 1
ATOM 2165 O O . LYS A 1 282 ? 1.544 -17.652 11.516 1.00 79.69 282 LYS A O 1
ATOM 2170 N N . ASN A 1 283 ? 2.681 -19.455 10.785 1.00 86.06 283 ASN A N 1
ATOM 2171 C CA . ASN A 1 283 ? 2.796 -20.152 12.069 1.00 86.06 283 ASN A CA 1
ATOM 2172 C C . ASN A 1 283 ? 3.640 -19.373 13.094 1.00 86.06 283 ASN A C 1
ATOM 2174 O O . ASN A 1 283 ? 3.454 -19.539 14.294 1.00 86.06 283 ASN A O 1
ATOM 2178 N N . GLU A 1 284 ? 4.514 -18.475 12.628 1.00 92.25 284 GLU A N 1
ATOM 2179 C CA . GLU A 1 284 ? 5.376 -17.659 13.489 1.00 92.25 284 GLU A CA 1
ATOM 2180 C C . GLU A 1 284 ? 4.620 -16.569 14.256 1.00 92.25 284 GLU A C 1
ATOM 2182 O O . GLU A 1 284 ? 5.169 -15.998 15.197 1.00 92.25 284 GLU A O 1
ATOM 2187 N N . GLY A 1 285 ? 3.384 -16.245 13.854 1.00 92.25 285 GLY A N 1
ATOM 2188 C CA . GLY A 1 285 ? 2.554 -15.205 14.473 1.00 92.25 285 GLY A CA 1
ATOM 2189 C C . GLY A 1 285 ? 3.020 -13.765 14.220 1.00 92.25 285 GLY A C 1
ATOM 2190 O O . GLY A 1 285 ? 2.352 -12.830 14.640 1.00 92.25 285 GLY A O 1
ATOM 2191 N N . LEU A 1 286 ? 4.128 -13.555 13.499 1.00 94.31 286 LEU A N 1
ATOM 2192 C CA . LEU A 1 286 ? 4.761 -12.242 13.307 1.00 94.31 286 LEU A CA 1
ATOM 2193 C C . LEU A 1 286 ? 3.935 -11.221 12.502 1.00 94.31 286 LEU A C 1
ATOM 2195 O O . LEU A 1 286 ? 4.355 -10.069 12.385 1.00 94.31 286 LEU A O 1
ATOM 2199 N N . HIS A 1 287 ? 2.796 -11.594 11.916 1.00 94.50 287 HIS A N 1
ATOM 2200 C CA . HIS A 1 287 ? 1.993 -10.693 11.092 1.00 94.50 287 HIS A CA 1
ATOM 2201 C C . HIS A 1 287 ? 0.495 -11.006 11.151 1.00 94.50 287 HIS A C 1
ATOM 2203 O O . HIS A 1 287 ? 0.076 -12.131 10.884 1.00 94.50 287 HIS A O 1
ATOM 2209 N N . THR A 1 288 ? -0.312 -9.962 11.355 1.00 94.50 288 THR A N 1
ATOM 2210 C CA . THR A 1 288 ? -1.744 -9.949 11.034 1.00 94.50 288 THR A CA 1
ATOM 2211 C C . THR A 1 288 ? -2.047 -8.899 9.967 1.00 94.50 288 THR A C 1
ATOM 2213 O O . THR A 1 288 ? -1.333 -7.894 9.848 1.00 94.50 288 THR A O 1
ATOM 2216 N N . SER A 1 289 ? -3.099 -9.141 9.182 1.00 94.06 289 SER A N 1
ATOM 2217 C CA . SER A 1 289 ? -3.587 -8.178 8.194 1.00 94.06 289 SER A CA 1
ATOM 2218 C C . SER A 1 289 ? -4.367 -7.057 8.879 1.00 94.06 289 SER A C 1
ATOM 2220 O O . SER A 1 289 ? -4.929 -7.262 9.951 1.00 94.06 289 SER A O 1
ATOM 2222 N N . GLY A 1 290 ? -4.430 -5.882 8.251 1.00 95.25 290 GLY A N 1
ATOM 2223 C CA . GLY A 1 290 ? -5.294 -4.791 8.701 1.00 95.25 290 GLY A CA 1
ATOM 2224 C C . GLY A 1 290 ? -6.763 -4.949 8.301 1.00 95.25 290 GLY A C 1
ATOM 2225 O O . GLY A 1 290 ? -7.603 -4.285 8.901 1.00 95.25 290 GLY A O 1
ATOM 2226 N N . HIS A 1 291 ? -7.068 -5.788 7.305 1.00 97.12 291 HIS A N 1
ATOM 2227 C CA . HIS A 1 291 ? -8.399 -5.898 6.692 1.00 97.12 291 HIS A CA 1
ATOM 2228 C C . HIS A 1 291 ? -9.098 -7.202 7.099 1.00 97.12 291 HIS A C 1
ATOM 2230 O O . HIS A 1 291 ? -8.463 -8.264 7.068 1.00 97.12 291 HIS A O 1
ATOM 2236 N N . GLY A 1 292 ? -10.384 -7.130 7.437 1.00 97.69 292 GLY A N 1
ATOM 2237 C CA . GLY A 1 292 ? -11.187 -8.237 7.953 1.00 97.69 292 GLY A CA 1
ATOM 2238 C C . GLY A 1 292 ? -11.328 -9.403 6.974 1.00 97.69 292 GLY A C 1
ATOM 2239 O O . GLY A 1 292 ? -11.410 -9.223 5.758 1.00 97.69 292 GLY A O 1
ATOM 2240 N N . TYR A 1 293 ? -11.331 -10.621 7.508 1.00 98.25 293 TYR A N 1
ATOM 2241 C CA . TYR A 1 293 ? -11.572 -11.854 6.757 1.00 98.25 293 TYR A CA 1
ATOM 2242 C C . TYR A 1 293 ? -13.082 -12.122 6.648 1.00 98.25 293 TYR A C 1
ATOM 2244 O O . TYR A 1 293 ? -13.898 -11.436 7.267 1.00 98.25 293 TYR A O 1
ATOM 2252 N N . ARG A 1 294 ? -13.477 -13.127 5.853 1.00 98.50 294 ARG A N 1
ATOM 2253 C CA . ARG A 1 294 ? -14.876 -13.363 5.455 1.00 98.50 294 ARG A CA 1
ATOM 2254 C C . ARG A 1 294 ? -15.876 -13.369 6.621 1.00 98.50 294 ARG A C 1
ATOM 2256 O O . ARG A 1 294 ? -16.949 -12.800 6.467 1.00 98.50 294 ARG A O 1
ATOM 2263 N N . GLY A 1 295 ? -15.526 -13.950 7.771 1.00 98.56 295 GLY A N 1
ATOM 2264 C CA . GLY A 1 295 ? -16.410 -14.012 8.942 1.00 98.56 295 GLY A CA 1
ATOM 2265 C C . GLY A 1 295 ? -16.596 -12.678 9.677 1.00 98.56 295 GLY A C 1
ATOM 2266 O O . GLY A 1 295 ? -17.617 -12.481 10.325 1.00 98.56 295 GLY A O 1
ATOM 2267 N N . GLU A 1 296 ? -15.646 -11.745 9.570 1.00 98.69 296 GLU A N 1
ATOM 2268 C CA . GLU A 1 296 ? -15.813 -10.374 10.078 1.00 98.69 296 GLU A CA 1
ATOM 2269 C C . GLU A 1 296 ? -16.689 -9.556 9.124 1.00 98.69 296 GLU A C 1
ATOM 2271 O O . GLU A 1 296 ? -17.613 -8.876 9.569 1.00 98.69 296 GLU A O 1
ATOM 2276 N N . LEU A 1 297 ? -16.434 -9.663 7.811 1.00 98.75 297 LEU A N 1
ATOM 2277 C CA . LEU A 1 297 ? -17.245 -9.019 6.769 1.00 98.75 297 LEU A CA 1
ATOM 2278 C C . LEU A 1 297 ? -18.714 -9.461 6.866 1.00 98.75 297 LEU A C 1
ATOM 2280 O O . LEU A 1 297 ? -19.619 -8.629 6.833 1.00 98.75 297 LEU A O 1
ATOM 2284 N N . GLU A 1 298 ? -18.942 -10.763 7.049 1.00 98.75 298 GLU A N 1
ATOM 2285 C CA . GLU A 1 298 ? -20.263 -11.348 7.270 1.00 98.75 298 GLU A CA 1
ATOM 2286 C C . GLU A 1 298 ? -20.948 -10.789 8.524 1.00 98.75 298 GLU A C 1
ATOM 2288 O O . GLU A 1 298 ? -22.088 -10.338 8.434 1.00 98.75 298 GLU A O 1
ATOM 2293 N N . GLU A 1 299 ? -20.253 -10.750 9.667 1.00 98.62 299 GLU A N 1
ATOM 2294 C CA . GLU A 1 299 ? -20.780 -10.195 10.920 1.00 98.62 299 GLU A CA 1
ATOM 2295 C C . GLU A 1 299 ? -21.235 -8.739 10.749 1.00 98.62 299 GLU A C 1
ATOM 2297 O O . GLU A 1 299 ? -22.350 -8.387 11.132 1.00 98.62 299 GLU A O 1
ATOM 2302 N N . VAL A 1 300 ? -20.425 -7.888 10.114 1.00 98.62 300 VAL A N 1
ATOM 2303 C CA . VAL A 1 300 ? -20.783 -6.475 9.920 1.00 98.62 300 VAL A CA 1
ATOM 2304 C C . VAL A 1 300 ? -21.950 -6.307 8.941 1.00 98.62 300 VAL A C 1
ATOM 2306 O O . VAL A 1 300 ? -22.829 -5.481 9.192 1.00 98.62 300 VAL A O 1
ATOM 2309 N N . LEU A 1 301 ? -22.036 -7.116 7.879 1.00 98.69 301 LEU A N 1
ATOM 2310 C CA . LEU A 1 301 ? -23.213 -7.140 6.997 1.00 98.69 301 LEU A CA 1
ATOM 2311 C C . LEU A 1 301 ? -24.480 -7.574 7.762 1.00 98.69 301 LEU A C 1
ATOM 2313 O O . LEU A 1 301 ? -25.542 -6.970 7.586 1.00 98.69 301 LEU A O 1
ATOM 2317 N N . GLN A 1 302 ? -24.364 -8.572 8.647 1.00 98.31 302 GLN A N 1
ATOM 2318 C CA . GLN A 1 302 ? -25.454 -9.056 9.501 1.00 98.31 302 GLN A CA 1
ATOM 2319 C C . GLN A 1 302 ? -25.853 -8.065 10.610 1.00 98.31 302 GLN A C 1
ATOM 2321 O O . GLN A 1 302 ? -27.023 -8.051 10.990 1.00 98.31 302 GLN A O 1
ATOM 2326 N N . ILE A 1 303 ? -24.946 -7.217 11.110 1.00 98.25 303 ILE A N 1
ATOM 2327 C CA . ILE A 1 303 ? -25.279 -6.127 12.047 1.00 98.25 303 ILE A CA 1
ATOM 2328 C C . ILE A 1 303 ? -25.985 -4.985 11.304 1.00 98.25 303 ILE A C 1
ATOM 2330 O O . ILE A 1 303 ? -27.075 -4.566 11.700 1.00 98.25 303 ILE A O 1
ATOM 2334 N N . VAL A 1 304 ? -25.383 -4.482 10.221 1.00 98.19 304 VAL A N 1
ATOM 2335 C CA . VAL A 1 304 ? -25.808 -3.241 9.548 1.00 98.19 304 VAL A CA 1
ATOM 2336 C C . VAL A 1 304 ? -27.091 -3.416 8.726 1.00 98.19 304 VAL A C 1
ATOM 2338 O O . VAL A 1 304 ? -27.878 -2.475 8.643 1.00 98.19 304 VAL A O 1
ATOM 2341 N N . LYS A 1 305 ? -27.310 -4.598 8.126 1.00 96.69 305 LYS A N 1
ATOM 2342 C CA . LYS A 1 305 ? -28.498 -4.949 7.313 1.00 96.69 305 LYS A CA 1
ATOM 2343 C C . LYS A 1 305 ? -28.917 -3.844 6.316 1.00 96.69 305 LYS A C 1
ATOM 2345 O O . LYS A 1 305 ? -30.079 -3.428 6.310 1.00 96.69 305 LYS A O 1
ATOM 2350 N N . PRO A 1 306 ? -27.987 -3.328 5.491 1.00 96.62 306 PRO A N 1
ATOM 2351 C CA . PRO A 1 306 ? -28.233 -2.151 4.667 1.00 96.62 306 PRO A CA 1
ATOM 2352 C C . PRO A 1 306 ? -29.244 -2.434 3.548 1.00 96.62 306 PRO A C 1
ATOM 2354 O O . PRO A 1 306 ? -29.315 -3.539 3.012 1.00 96.62 306 PRO A O 1
ATOM 2357 N N . GLN A 1 307 ? -29.994 -1.406 3.145 1.00 94.50 307 GLN A N 1
ATOM 2358 C CA . GLN A 1 307 ? -30.934 -1.492 2.020 1.00 94.50 307 GLN A CA 1
ATOM 2359 C C . GLN A 1 307 ? -30.218 -1.764 0.691 1.00 94.50 307 GLN A C 1
ATOM 2361 O O . GLN A 1 307 ? -30.682 -2.582 -0.106 1.00 94.50 307 GLN A O 1
ATOM 2366 N N . HIS A 1 308 ? -29.078 -1.099 0.488 1.00 96.06 308 HIS A N 1
ATOM 2367 C CA . HIS A 1 308 ? -28.183 -1.285 -0.647 1.00 96.06 308 HIS A CA 1
ATOM 2368 C C . HIS A 1 308 ? -26.762 -1.569 -0.170 1.00 96.06 308 HIS A C 1
ATOM 2370 O O . HIS A 1 308 ? -26.286 -0.938 0.777 1.00 96.06 308 HIS A O 1
ATOM 2376 N N . PHE A 1 309 ? -26.053 -2.449 -0.869 1.00 97.94 309 PHE A N 1
ATOM 2377 C CA . PHE A 1 309 ? -24.649 -2.738 -0.596 1.00 97.94 309 PHE A CA 1
ATOM 2378 C C . PHE A 1 309 ? -23.781 -2.564 -1.848 1.00 97.94 309 PHE A C 1
ATOM 2380 O O . PHE A 1 309 ? -24.157 -2.980 -2.940 1.00 97.94 309 PHE A O 1
ATOM 2387 N N . LEU A 1 310 ? -22.627 -1.922 -1.681 1.00 98.12 310 LEU A N 1
ATOM 2388 C CA . LEU A 1 310 ? -21.648 -1.666 -2.730 1.00 98.12 310 LEU A CA 1
ATOM 2389 C C . LEU A 1 310 ? -20.252 -2.064 -2.219 1.00 98.12 310 LEU A C 1
ATOM 2391 O O . LEU A 1 310 ? -19.650 -1.319 -1.443 1.00 98.12 310 LEU A O 1
ATOM 2395 N N . PRO A 1 311 ? -19.718 -3.228 -2.621 1.00 98.44 311 PRO A N 1
ATOM 2396 C CA . PRO A 1 311 ? -18.325 -3.582 -2.386 1.00 98.44 311 PRO A CA 1
ATOM 2397 C C . PRO A 1 311 ? -17.374 -2.503 -2.907 1.00 98.44 311 PRO A C 1
ATOM 2399 O O . PRO A 1 311 ? -17.496 -2.054 -4.048 1.00 98.44 311 PRO A O 1
ATOM 2402 N N . ILE A 1 312 ? -16.399 -2.126 -2.083 1.00 98.38 312 ILE A N 1
ATOM 2403 C CA . ILE A 1 312 ? -15.296 -1.226 -2.440 1.00 98.38 312 ILE A CA 1
ATOM 2404 C C . ILE A 1 312 ? -13.957 -1.821 -1.985 1.00 98.38 312 ILE A C 1
ATOM 2406 O O . ILE A 1 312 ? -13.921 -2.871 -1.347 1.00 98.38 312 ILE A O 1
ATOM 2410 N N . HIS A 1 313 ? -12.857 -1.142 -2.319 1.00 97.31 313 HIS A N 1
ATOM 2411 C CA . HIS A 1 313 ? -11.491 -1.481 -1.908 1.00 97.31 313 HIS A CA 1
ATOM 2412 C C . HIS A 1 313 ? -11.126 -2.963 -2.150 1.00 97.31 313 HIS A C 1
ATOM 2414 O O . HIS A 1 313 ? -11.049 -3.787 -1.239 1.00 97.31 313 HIS A O 1
ATOM 2420 N N . GLY A 1 314 ? -10.943 -3.310 -3.424 1.00 94.44 314 GLY A N 1
ATOM 2421 C CA . GLY A 1 314 ? -10.539 -4.642 -3.867 1.00 94.44 314 GLY A CA 1
ATOM 2422 C C . GLY A 1 314 ? -10.503 -4.754 -5.391 1.00 94.44 314 GLY A C 1
ATOM 2423 O O . GLY A 1 314 ? -11.111 -3.950 -6.096 1.00 94.44 314 GLY A O 1
ATOM 2424 N N . GLU A 1 315 ? -9.803 -5.767 -5.899 1.00 94.31 315 GLU A N 1
ATOM 2425 C CA . GLU A 1 315 ? -9.847 -6.142 -7.319 1.00 94.31 315 GLU A CA 1
ATOM 2426 C C . GLU A 1 315 ? -11.213 -6.737 -7.698 1.00 94.31 315 GLU A C 1
ATOM 2428 O O . GLU A 1 315 ? -11.933 -7.239 -6.835 1.00 94.31 315 GLU A O 1
ATOM 2433 N N . LEU A 1 316 ? -11.569 -6.748 -8.989 1.00 96.25 316 LEU A N 1
ATOM 2434 C CA . LEU A 1 316 ? -12.918 -7.128 -9.460 1.00 96.25 316 LEU A CA 1
ATOM 2435 C C . LEU A 1 316 ? -13.432 -8.475 -8.906 1.00 96.25 316 LEU A C 1
ATOM 2437 O O . LEU A 1 316 ? -14.612 -8.590 -8.577 1.00 96.25 316 LEU A O 1
ATOM 2441 N N . LEU A 1 317 ? -12.552 -9.473 -8.761 1.00 97.06 317 LEU A N 1
ATOM 2442 C CA . LEU A 1 317 ? -12.868 -10.765 -8.135 1.00 97.06 317 LEU A CA 1
ATOM 2443 C C . LEU A 1 317 ? -13.323 -10.608 -6.672 1.00 97.06 317 LEU A C 1
ATOM 2445 O O . LEU A 1 317 ? -14.314 -11.201 -6.261 1.00 97.06 317 LEU A O 1
ATOM 2449 N N . PHE A 1 318 ? -12.618 -9.783 -5.901 1.00 97.75 318 PHE A N 1
ATOM 2450 C CA . PHE A 1 318 ? -12.876 -9.529 -4.485 1.00 97.75 318 PHE A CA 1
ATOM 2451 C C . PHE A 1 318 ? -14.179 -8.742 -4.324 1.00 97.75 318 PHE A C 1
ATOM 2453 O O . PHE A 1 318 ? -15.016 -9.089 -3.498 1.00 97.75 318 PHE A O 1
ATOM 2460 N N . LEU A 1 319 ? -14.402 -7.733 -5.173 1.00 98.50 319 LEU A N 1
ATOM 2461 C CA . LEU A 1 319 ? -15.663 -6.993 -5.193 1.00 98.50 319 LEU A CA 1
ATOM 2462 C C . LEU A 1 319 ? -16.850 -7.931 -5.488 1.00 98.50 319 LEU A C 1
ATOM 2464 O O . LEU A 1 319 ? -17.877 -7.852 -4.819 1.00 98.50 319 LEU A O 1
ATOM 2468 N N . LYS A 1 320 ? -16.706 -8.867 -6.440 1.00 98.50 320 LYS A N 1
ATOM 2469 C CA . LYS A 1 320 ? -17.759 -9.842 -6.777 1.00 98.50 320 LYS A CA 1
ATOM 2470 C C . LYS A 1 320 ? -17.993 -10.893 -5.691 1.00 98.50 320 LYS A C 1
ATOM 2472 O O . LYS A 1 320 ? -19.144 -11.203 -5.403 1.00 98.50 320 LYS A O 1
ATOM 2477 N N . GLU A 1 321 ? -16.950 -11.386 -5.034 1.00 98.50 321 GLU A N 1
ATOM 2478 C CA . GLU A 1 321 ? -17.099 -12.292 -3.887 1.00 98.50 321 GLU A CA 1
ATOM 2479 C C . GLU A 1 321 ? -17.759 -11.614 -2.679 1.00 98.50 321 GLU A C 1
ATOM 2481 O O . GLU A 1 321 ? -18.548 -12.237 -1.966 1.00 98.50 321 GLU A O 1
ATOM 2486 N N . HIS A 1 322 ? -17.513 -10.318 -2.476 1.00 98.69 322 HIS A N 1
ATOM 2487 C CA . HIS A 1 322 ? -18.193 -9.546 -1.438 1.00 98.69 322 HIS A CA 1
ATOM 2488 C C . HIS A 1 322 ? -19.655 -9.243 -1.818 1.00 98.69 322 HIS A C 1
ATOM 2490 O O . HIS A 1 322 ? -20.533 -9.336 -0.962 1.00 98.69 322 HIS A O 1
ATOM 2496 N N . GLU A 1 323 ? -19.957 -8.989 -3.099 1.00 98.50 323 GLU A N 1
ATOM 2497 C CA . GLU A 1 323 ? -21.336 -8.912 -3.617 1.00 98.50 323 GLU A CA 1
ATOM 2498 C C . GLU A 1 323 ? -22.118 -10.209 -3.327 1.00 98.50 323 GLU A C 1
ATOM 2500 O O . GLU A 1 323 ? -23.258 -10.161 -2.859 1.00 98.50 323 GLU A O 1
ATOM 2505 N N . LEU A 1 324 ? -21.493 -11.371 -3.553 1.00 98.44 324 LEU A N 1
ATOM 2506 C CA . LEU A 1 324 ? -22.070 -12.681 -3.237 1.00 98.44 324 LEU A CA 1
ATOM 2507 C C . LEU A 1 324 ? -22.250 -12.887 -1.725 1.00 98.44 324 LEU A C 1
ATOM 2509 O O . LEU A 1 324 ? -23.301 -13.376 -1.311 1.00 98.44 324 LEU A O 1
ATOM 2513 N N . LEU A 1 325 ? -21.290 -12.457 -0.896 1.00 98.62 325 LEU A N 1
ATOM 2514 C CA . LEU A 1 325 ? -21.420 -12.505 0.565 1.00 98.62 325 LEU A CA 1
ATOM 2515 C C . LEU A 1 325 ? -22.609 -11.661 1.064 1.00 98.62 325 LEU A C 1
ATOM 2517 O O . LEU A 1 325 ? -23.408 -12.137 1.872 1.00 98.62 325 LEU A O 1
ATOM 2521 N N . GLY A 1 326 ? -22.780 -10.447 0.529 1.00 97.88 326 GLY A N 1
ATOM 2522 C CA . GLY A 1 326 ? -23.932 -9.589 0.826 1.00 97.88 326 GLY A CA 1
ATOM 2523 C C . GLY A 1 326 ? -25.270 -10.207 0.405 1.00 97.88 326 GLY A C 1
ATOM 2524 O O . GLY A 1 326 ? -26.260 -10.102 1.127 1.00 97.88 326 GLY A O 1
ATOM 2525 N N . LYS A 1 327 ? -25.304 -10.928 -0.724 1.00 97.38 327 LYS A N 1
ATOM 2526 C CA . LYS A 1 327 ? -26.488 -11.703 -1.133 1.00 97.38 327 LYS A CA 1
ATOM 2527 C C . LYS A 1 327 ? -26.795 -12.834 -0.149 1.00 97.38 327 LYS A C 1
ATOM 2529 O O . LYS A 1 327 ? -27.958 -13.000 0.213 1.00 97.38 327 LYS A O 1
ATOM 2534 N N . SER A 1 328 ? -25.787 -13.567 0.337 1.00 97.69 328 SER A N 1
ATOM 2535 C CA . SER A 1 328 ? -25.997 -14.636 1.329 1.00 97.69 328 SER A CA 1
ATOM 2536 C C . SER A 1 328 ? -26.468 -14.139 2.701 1.00 97.69 328 SER A C 1
ATOM 2538 O O . SER A 1 328 ? -27.205 -14.859 3.367 1.00 97.69 328 SER A O 1
ATOM 2540 N N . THR A 1 329 ? -26.150 -12.901 3.100 1.00 97.06 329 THR A N 1
ATOM 2541 C CA . THR A 1 329 ? -26.707 -12.278 4.321 1.00 97.06 329 THR A CA 1
ATOM 2542 C C . THR A 1 329 ? -28.094 -11.644 4.113 1.00 97.06 329 THR A C 1
ATOM 2544 O O . THR A 1 329 ? -28.653 -11.052 5.036 1.00 97.06 329 THR A O 1
ATOM 2547 N N . GLY A 1 330 ? -28.689 -11.801 2.922 1.00 93.44 330 GLY A N 1
ATOM 2548 C CA . GLY A 1 330 ? -30.063 -11.396 2.604 1.00 93.44 330 GLY A CA 1
ATOM 2549 C C . GLY A 1 330 ? -30.213 -10.026 1.933 1.00 93.44 330 GLY A C 1
ATOM 2550 O O . GLY A 1 330 ? -31.344 -9.596 1.687 1.00 93.44 330 GLY A O 1
ATOM 2551 N N . ILE A 1 331 ? -29.114 -9.336 1.605 1.00 94.19 331 ILE A N 1
ATOM 2552 C CA . ILE A 1 331 ? -29.156 -8.013 0.967 1.00 94.19 331 ILE A CA 1
ATOM 2553 C C . ILE A 1 331 ? -29.529 -8.175 -0.512 1.00 94.19 331 ILE A C 1
ATOM 2555 O O . ILE A 1 331 ? -28.766 -8.706 -1.319 1.00 94.19 331 ILE A O 1
ATOM 2559 N N . ARG A 1 332 ? -30.726 -7.702 -0.877 1.00 88.94 332 ARG A N 1
ATOM 2560 C CA . ARG A 1 332 ? -31.293 -7.878 -2.226 1.00 88.94 332 ARG A CA 1
ATOM 2561 C C . ARG A 1 332 ? -30.690 -6.944 -3.274 1.00 88.94 332 ARG A C 1
ATOM 2563 O O . ARG A 1 332 ? -30.549 -7.342 -4.426 1.00 88.94 332 ARG A O 1
ATOM 2570 N N . HIS A 1 333 ? -30.331 -5.720 -2.887 1.00 93.06 333 HIS A N 1
ATOM 2571 C CA . HIS A 1 333 ? -29.817 -4.702 -3.803 1.00 93.06 333 HIS A CA 1
ATOM 2572 C C . HIS A 1 333 ? -28.308 -4.542 -3.595 1.00 93.06 333 HIS A C 1
ATOM 2574 O O . HIS A 1 333 ? -27.852 -3.793 -2.735 1.00 93.06 333 HIS A O 1
ATOM 2580 N N . THR A 1 334 ? -27.520 -5.279 -4.373 1.00 95.06 334 THR A N 1
ATOM 2581 C CA . THR A 1 334 ? -26.058 -5.159 -4.380 1.00 95.06 334 THR A CA 1
ATOM 2582 C C . THR A 1 334 ? -25.507 -5.307 -5.794 1.00 95.06 334 THR A C 1
ATOM 2584 O O . THR A 1 334 ? -26.090 -6.009 -6.624 1.00 95.06 334 THR A O 1
ATOM 2587 N N . THR A 1 335 ? -24.432 -4.581 -6.086 1.00 95.56 335 THR A N 1
ATOM 2588 C CA . THR A 1 335 ? -23.778 -4.523 -7.398 1.00 95.56 335 THR A CA 1
ATOM 2589 C C . THR A 1 335 ? -22.308 -4.148 -7.235 1.00 95.56 335 THR A C 1
ATOM 2591 O O . THR A 1 335 ? -21.897 -3.695 -6.173 1.00 95.56 335 THR A O 1
ATOM 2594 N N . VAL A 1 336 ? -21.529 -4.272 -8.307 1.00 96.75 336 VAL A N 1
ATOM 2595 C CA . VAL A 1 336 ? -20.138 -3.811 -8.387 1.00 96.75 336 VAL A CA 1
ATOM 2596 C C . VAL A 1 336 ? -20.013 -2.859 -9.567 1.00 96.75 336 VAL A C 1
ATOM 2598 O O . VAL A 1 336 ? -20.405 -3.212 -10.680 1.00 96.75 336 VAL A O 1
ATOM 2601 N N . ILE A 1 337 ? -19.435 -1.684 -9.321 1.00 95.38 337 ILE A N 1
ATOM 2602 C CA . ILE A 1 337 ? -19.140 -0.654 -10.327 1.00 95.38 337 ILE A CA 1
ATOM 2603 C C . ILE A 1 337 ? -17.627 -0.517 -10.518 1.00 95.38 337 ILE A C 1
ATOM 2605 O O . ILE A 1 337 ? -16.848 -0.881 -9.636 1.00 95.38 337 ILE A O 1
ATOM 2609 N N . LYS A 1 338 ? -17.199 0.015 -11.662 1.00 94.75 338 LYS A N 1
ATOM 2610 C CA . LYS A 1 338 ? -15.798 0.375 -11.924 1.00 94.75 338 LYS A CA 1
ATOM 2611 C C . LYS A 1 338 ? -15.565 1.862 -11.666 1.00 94.75 338 LYS A C 1
ATOM 2613 O O . LYS A 1 338 ? -16.497 2.663 -11.685 1.00 94.75 338 LYS A O 1
ATOM 2618 N N . ASN A 1 339 ? -14.301 2.248 -11.507 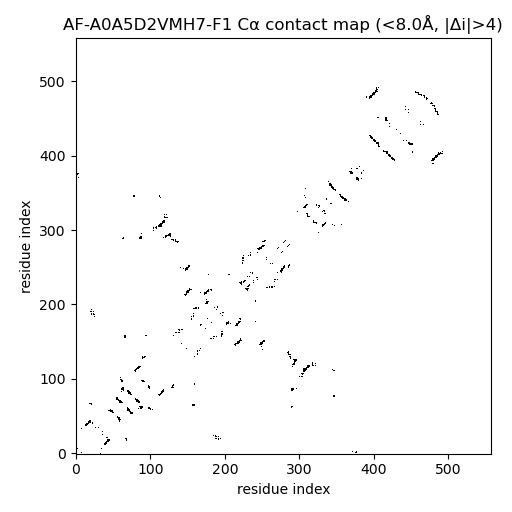1.00 95.00 339 ASN A N 1
ATOM 2619 C CA . ASN A 1 339 ? -13.903 3.653 -11.404 1.00 95.00 339 ASN A CA 1
ATOM 2620 C C . ASN A 1 339 ? -14.504 4.476 -12.565 1.00 95.00 339 ASN A C 1
ATOM 2622 O O . ASN A 1 339 ? -14.303 4.146 -13.736 1.00 95.00 339 ASN A O 1
ATOM 2626 N N . GLY A 1 340 ? -15.246 5.531 -12.219 1.00 94.81 340 GLY A N 1
ATOM 2627 C CA . GLY A 1 340 ? -15.934 6.429 -13.154 1.00 94.81 340 GLY A CA 1
ATOM 2628 C C . GLY A 1 340 ? -17.402 6.088 -13.425 1.00 94.81 340 GLY A C 1
ATOM 2629 O O . GLY A 1 340 ? -18.137 6.957 -13.877 1.00 94.81 340 GLY A O 1
ATOM 2630 N N . GLU A 1 341 ? -17.873 4.872 -13.139 1.00 95.75 341 GLU A N 1
ATOM 2631 C CA . GLU A 1 341 ? -19.293 4.520 -13.298 1.00 95.75 341 GLU A CA 1
ATOM 2632 C C . GLU A 1 341 ? -20.130 5.148 -12.170 1.00 95.75 341 GLU A C 1
ATOM 2634 O O . GLU A 1 341 ? -19.769 5.059 -10.997 1.00 95.75 341 GLU A O 1
ATOM 2639 N N . MET A 1 342 ? -21.235 5.813 -12.525 1.00 95.00 342 MET A N 1
ATOM 2640 C CA . MET A 1 342 ? -22.046 6.596 -11.587 1.00 95.00 342 MET A CA 1
ATOM 2641 C C . MET A 1 342 ? -23.336 5.862 -11.217 1.00 95.00 342 MET A C 1
ATOM 2643 O O . MET A 1 342 ? -24.123 5.478 -12.086 1.00 95.00 342 MET A O 1
ATOM 2647 N N . LEU A 1 343 ? -23.563 5.696 -9.913 1.00 92.31 343 LEU A N 1
ATOM 2648 C CA . LEU A 1 343 ? -24.645 4.884 -9.361 1.00 92.31 343 LEU A CA 1
ATOM 2649 C C . LEU A 1 343 ? -25.605 5.748 -8.534 1.00 92.31 343 LEU A C 1
ATOM 2651 O O . LEU A 1 343 ? -25.237 6.276 -7.486 1.00 92.31 343 LEU A O 1
ATOM 2655 N N . GLY A 1 344 ? -26.841 5.877 -9.004 1.00 92.00 344 GLY A N 1
ATOM 2656 C CA . GLY A 1 344 ? -27.932 6.495 -8.267 1.00 92.00 344 GLY A CA 1
ATOM 2657 C C . GLY A 1 344 ? -28.497 5.520 -7.240 1.00 92.00 344 GLY A C 1
ATOM 2658 O O . GLY A 1 344 ? -28.719 4.342 -7.533 1.00 92.00 344 GLY A O 1
ATOM 2659 N N . VAL A 1 345 ? -28.725 6.018 -6.026 1.00 89.50 345 VAL A N 1
ATOM 2660 C CA . VAL A 1 345 ? -29.270 5.253 -4.900 1.00 89.50 345 VAL A CA 1
ATOM 2661 C C . VAL A 1 345 ? -30.393 6.068 -4.269 1.00 89.50 345 VAL A C 1
ATOM 2663 O O . VAL A 1 345 ? -30.291 7.288 -4.157 1.00 89.50 345 VAL A O 1
ATOM 2666 N N . SER A 1 346 ? -31.481 5.417 -3.866 1.00 83.06 346 SER A N 1
ATOM 2667 C CA . SER A 1 346 ? -32.625 6.088 -3.238 1.00 83.06 346 SER A CA 1
ATOM 2668 C C . SER A 1 346 ? -33.252 5.198 -2.175 1.00 83.06 346 SER A C 1
ATOM 2670 O O . SER A 1 346 ? -33.363 3.988 -2.368 1.00 83.06 346 SER A O 1
ATOM 2672 N N . HIS A 1 347 ? -33.680 5.792 -1.061 1.00 81.62 347 HIS A N 1
ATOM 2673 C CA . HIS A 1 347 ? -34.282 5.074 0.062 1.00 81.62 347 HIS A CA 1
ATOM 2674 C C . HIS A 1 347 ? -35.474 4.196 -0.368 1.00 81.62 347 HIS A C 1
ATOM 2676 O O . HIS A 1 347 ? -36.478 4.705 -0.869 1.00 81.62 347 HIS A O 1
ATOM 2682 N N . LEU A 1 348 ? -35.392 2.879 -0.129 1.00 73.50 348 LEU A N 1
ATOM 2683 C CA . LEU A 1 348 ? -36.382 1.892 -0.596 1.00 73.50 348 LEU A CA 1
ATOM 2684 C C . LEU A 1 348 ? -37.772 2.097 0.026 1.00 73.50 348 LEU A C 1
ATOM 2686 O O . LEU A 1 348 ? -38.779 1.688 -0.545 1.00 73.50 348 LEU A O 1
ATOM 2690 N N . ARG A 1 349 ? -37.826 2.718 1.211 1.00 64.75 349 ARG A N 1
ATOM 2691 C CA . ARG A 1 349 ? -39.057 3.052 1.942 1.00 64.75 349 ARG A CA 1
ATOM 2692 C C . ARG A 1 349 ? -39.285 4.563 1.997 1.00 64.75 349 ARG A C 1
ATOM 2694 O O . ARG A 1 349 ? -39.454 5.124 3.079 1.00 64.75 349 ARG A O 1
ATOM 2701 N N . ASN A 1 350 ? -39.251 5.256 0.861 1.00 54.44 350 ASN A N 1
ATOM 2702 C CA . ASN A 1 350 ? -39.758 6.629 0.801 1.00 54.44 350 ASN A CA 1
ATOM 2703 C C . ASN A 1 350 ? -41.278 6.607 0.541 1.00 54.44 350 ASN A C 1
ATOM 2705 O O . ASN A 1 350 ? -41.752 5.830 -0.284 1.00 54.44 350 ASN A O 1
ATOM 2709 N N . ARG A 1 351 ? -42.069 7.448 1.227 1.00 50.22 351 ARG A N 1
ATOM 2710 C CA . ARG A 1 351 ? -43.554 7.370 1.292 1.00 50.22 351 ARG A CA 1
ATOM 2711 C C . ARG A 1 351 ? -44.297 7.639 -0.037 1.00 50.22 351 ARG A C 1
ATOM 2713 O O . ARG A 1 351 ? -45.513 7.804 -0.029 1.00 50.22 351 ARG A O 1
ATOM 2720 N N . ARG A 1 352 ? -43.583 7.737 -1.161 1.00 50.41 352 ARG A N 1
ATOM 2721 C CA . ARG A 1 352 ? -44.113 8.044 -2.501 1.00 50.41 352 ARG A CA 1
ATOM 2722 C C . ARG A 1 352 ? -43.557 7.158 -3.623 1.00 50.41 352 ARG A C 1
ATOM 2724 O O . ARG A 1 352 ? -44.076 7.236 -4.728 1.00 50.41 352 ARG A O 1
ATOM 2731 N N . VAL A 1 353 ? -42.513 6.358 -3.378 1.00 47.62 353 VAL A N 1
ATOM 2732 C CA . VAL A 1 353 ? -41.807 5.604 -4.431 1.00 47.62 353 VAL A CA 1
ATOM 2733 C C . VAL A 1 353 ? -41.347 4.250 -3.894 1.00 47.62 353 VAL A C 1
ATOM 2735 O O . VAL A 1 353 ? -40.602 4.192 -2.918 1.00 47.62 353 VAL A O 1
ATOM 2738 N N . LEU A 1 354 ? -41.743 3.170 -4.571 1.00 51.12 354 LEU A N 1
ATOM 2739 C CA . LEU A 1 354 ? -41.046 1.887 -4.490 1.00 51.12 354 LEU A CA 1
ATOM 2740 C C . LEU A 1 354 ? -39.795 1.997 -5.366 1.00 51.12 354 LEU A C 1
ATOM 2742 O O . LEU A 1 354 ? -39.908 2.056 -6.588 1.00 51.12 354 LEU A O 1
ATOM 2746 N N . SER A 1 355 ? -38.613 2.090 -4.757 1.00 57.16 355 SER A N 1
ATOM 2747 C CA . SER A 1 355 ? -37.364 2.095 -5.525 1.00 57.16 355 SER A CA 1
ATOM 2748 C C . SER A 1 355 ? -37.034 0.682 -6.009 1.00 57.16 355 SER A C 1
ATOM 2750 O O . SER A 1 355 ? -37.074 -0.274 -5.234 1.00 57.16 355 SER A O 1
ATOM 2752 N N . ASN A 1 356 ? -36.646 0.561 -7.279 1.00 62.81 356 ASN A N 1
ATOM 2753 C CA . ASN A 1 356 ? -36.226 -0.705 -7.889 1.00 62.81 356 ASN A CA 1
ATOM 2754 C C . ASN A 1 356 ? -34.801 -1.129 -7.463 1.00 62.81 356 ASN A C 1
ATOM 2756 O O . ASN A 1 356 ? -34.312 -2.181 -7.878 1.00 62.81 356 ASN A O 1
ATOM 2760 N N . GLY A 1 357 ? -34.126 -0.321 -6.638 1.00 75.06 357 GLY A N 1
ATOM 2761 C CA . GLY A 1 357 ? -32.7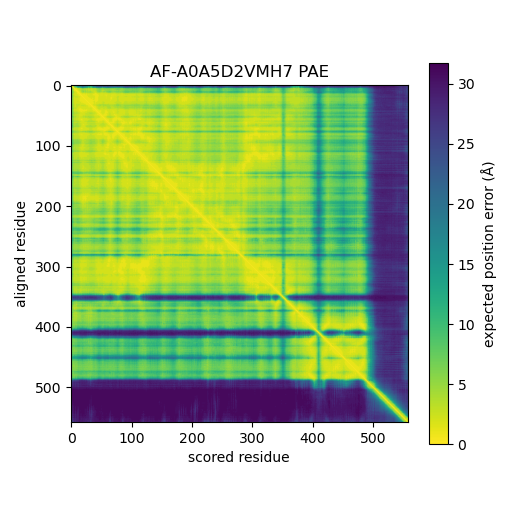37 -0.496 -6.228 1.00 75.06 357 GLY A CA 1
ATOM 2762 C C . GLY A 1 357 ? -31.858 0.623 -6.781 1.00 75.06 357 GLY A C 1
ATOM 2763 O O . GLY A 1 357 ? -32.136 1.803 -6.578 1.00 75.06 357 GLY A O 1
ATOM 2764 N N . PHE A 1 358 ? -30.803 0.240 -7.500 1.00 86.06 358 PHE A N 1
ATOM 2765 C CA . PHE A 1 358 ? -29.874 1.174 -8.131 1.00 86.06 358 PHE A CA 1
ATOM 2766 C C . PHE A 1 358 ? -30.344 1.656 -9.507 1.00 86.06 358 PHE A C 1
ATOM 2768 O O . PHE A 1 358 ? -30.897 0.880 -10.288 1.00 86.06 358 PHE A O 1
ATOM 2775 N N . SER A 1 359 ? -30.005 2.899 -9.850 1.00 88.44 359 SER A N 1
ATOM 2776 C CA . SER A 1 359 ? -30.040 3.416 -11.222 1.00 88.44 359 SER A CA 1
ATOM 2777 C C . SER A 1 359 ? -28.620 3.688 -11.731 1.00 88.44 359 SER A C 1
ATOM 2779 O O . SER A 1 359 ? -27.750 4.123 -10.980 1.00 88.44 359 SER A O 1
ATOM 2781 N N . SER A 1 360 ? -28.361 3.437 -13.015 1.00 90.62 360 SER A N 1
ATOM 2782 C CA . SER A 1 360 ? -27.138 3.938 -13.656 1.00 90.62 360 SER A CA 1
ATOM 2783 C C . SER A 1 360 ? -27.356 5.396 -14.049 1.00 90.62 360 SER A C 1
ATOM 2785 O O . SER A 1 360 ? -28.335 5.700 -14.729 1.00 90.62 360 SER A O 1
ATOM 2787 N N . LEU A 1 361 ? -26.459 6.286 -13.623 1.00 93.94 361 LEU A N 1
ATOM 2788 C CA . LEU A 1 361 ? -26.494 7.714 -13.965 1.00 93.94 361 LEU A CA 1
ATOM 2789 C C . LEU A 1 361 ? -25.553 8.064 -15.130 1.00 93.94 361 LEU A C 1
ATOM 2791 O O . LEU A 1 361 ? -25.485 9.217 -15.542 1.00 93.94 361 LEU A O 1
ATOM 2795 N N . GLY A 1 362 ? -24.826 7.076 -15.660 1.00 94.38 362 GLY A N 1
ATOM 2796 C CA . GLY A 1 362 ? -23.816 7.256 -16.699 1.00 94.38 362 GLY A CA 1
ATOM 2797 C C . GLY A 1 362 ? -22.417 6.878 -16.218 1.00 94.38 362 GLY A C 1
ATOM 2798 O O . GLY A 1 362 ? -22.246 6.088 -15.285 1.00 94.38 362 GLY A O 1
ATOM 2799 N N . LYS A 1 363 ? -21.400 7.413 -16.896 1.00 95.81 363 LYS A N 1
ATOM 2800 C CA . LYS A 1 363 ? -19.997 7.105 -16.626 1.00 95.81 363 LYS A CA 1
ATOM 2801 C C . LYS A 1 363 ? -19.090 8.269 -17.008 1.00 95.81 363 LYS A C 1
ATOM 2803 O O . LYS A 1 363 ? -19.085 8.680 -18.164 1.00 95.81 363 LYS A O 1
ATOM 2808 N N . GLU A 1 364 ? -18.266 8.700 -16.063 1.00 94.94 364 GLU A N 1
ATOM 2809 C CA . GLU A 1 364 ? -17.172 9.633 -16.302 1.00 94.94 364 GLU A CA 1
ATOM 2810 C C . GLU A 1 364 ? -15.950 8.935 -16.902 1.00 94.94 364 GLU A C 1
ATOM 2812 O O . GLU A 1 364 ? -15.569 7.825 -16.508 1.00 94.94 364 GLU A O 1
ATOM 2817 N N . ASN A 1 365 ? -15.300 9.611 -17.850 1.00 92.12 365 ASN A N 1
ATOM 2818 C CA . ASN A 1 365 ? -14.103 9.112 -18.521 1.00 92.12 365 ASN A CA 1
ATOM 2819 C C . ASN A 1 365 ? -12.842 9.408 -17.690 1.00 92.12 365 ASN A C 1
ATOM 2821 O O . ASN A 1 365 ? -12.040 10.276 -18.034 1.00 92.12 365 ASN A O 1
ATOM 2825 N N . LEU A 1 366 ? -12.685 8.705 -16.565 1.00 91.56 366 LEU A N 1
ATOM 2826 C CA . LEU A 1 366 ? -11.524 8.872 -15.689 1.00 91.56 366 LEU A CA 1
ATOM 2827 C C . LEU A 1 366 ? -10.225 8.430 -16.377 1.00 91.56 366 LEU A C 1
ATOM 2829 O O . LEU A 1 366 ? -10.110 7.308 -16.872 1.00 91.56 366 LEU A O 1
ATOM 2833 N N . GLN A 1 367 ? -9.223 9.305 -16.340 1.00 88.88 367 GLN A N 1
ATOM 2834 C CA . GLN A 1 367 ? -7.921 9.098 -16.966 1.00 88.88 367 GLN A CA 1
ATOM 2835 C C . GLN A 1 367 ? -6.874 8.675 -15.925 1.00 88.88 367 GLN A C 1
ATOM 2837 O O . GLN A 1 367 ? -6.735 9.305 -14.875 1.00 88.88 367 GLN A O 1
ATOM 2842 N N . LEU A 1 368 ? -6.124 7.603 -16.206 1.00 90.12 368 LEU A N 1
ATOM 2843 C CA . LEU A 1 368 ? -5.035 7.156 -15.336 1.00 90.12 368 LEU A CA 1
ATOM 2844 C C . LEU A 1 368 ? -3.791 8.024 -15.561 1.00 90.12 368 LEU A C 1
ATOM 2846 O O . LEU A 1 368 ? -3.165 7.962 -16.620 1.00 90.12 368 LEU A O 1
ATOM 2850 N N . MET A 1 369 ? -3.431 8.796 -14.537 1.00 89.00 369 MET A N 1
ATOM 2851 C CA . MET A 1 369 ? -2.255 9.663 -14.539 1.00 89.00 369 MET A CA 1
ATOM 2852 C C . MET A 1 369 ? -1.099 9.024 -13.766 1.00 89.00 369 MET A C 1
ATOM 2854 O O . MET A 1 369 ? -1.274 8.476 -12.677 1.00 89.00 369 MET A O 1
ATOM 2858 N N . TYR A 1 370 ? 0.094 9.131 -14.334 1.00 90.06 370 TYR A N 1
ATOM 2859 C CA . TYR A 1 370 ? 1.351 8.596 -13.831 1.00 90.06 370 TYR A CA 1
ATOM 2860 C C . TYR A 1 370 ? 2.229 9.728 -13.282 1.00 90.06 370 TYR A C 1
ATOM 2862 O O . TYR A 1 370 ? 2.105 10.882 -13.686 1.00 90.06 370 TYR A O 1
ATOM 2870 N N . SER A 1 371 ? 3.149 9.385 -12.379 1.00 88.00 371 SER A N 1
ATOM 2871 C CA . SER A 1 371 ? 4.156 10.289 -11.812 1.00 88.00 371 SER A CA 1
ATOM 2872 C C . SER A 1 371 ? 5.542 9.693 -12.041 1.00 88.00 371 SER A C 1
ATOM 2874 O O . SER A 1 371 ? 5.784 8.556 -11.637 1.00 88.00 371 SER A O 1
ATOM 2876 N N . ASP A 1 372 ? 6.454 10.461 -12.633 1.00 87.50 372 ASP A N 1
ATOM 2877 C CA . ASP A 1 372 ? 7.836 10.051 -12.904 1.00 87.50 372 ASP A CA 1
ATOM 2878 C C . ASP A 1 372 ? 8.812 11.153 -12.441 1.00 87.50 372 ASP A C 1
ATOM 2880 O O . ASP A 1 372 ? 8.889 12.254 -12.995 1.00 87.50 372 ASP A O 1
ATOM 2884 N N . GLY A 1 373 ? 9.503 10.886 -11.329 1.00 84.38 373 GLY A N 1
ATOM 2885 C CA . GLY A 1 373 ? 10.261 11.898 -10.584 1.00 84.38 373 GLY A CA 1
ATOM 2886 C C . GLY A 1 373 ? 9.392 13.047 -10.039 1.00 84.38 373 GLY A C 1
ATOM 2887 O O . GLY A 1 373 ? 8.197 12.887 -9.797 1.00 84.38 373 GLY A O 1
ATOM 2888 N N . ASP A 1 374 ? 10.007 14.216 -9.828 1.00 75.25 374 ASP A N 1
ATOM 2889 C CA . ASP A 1 374 ? 9.344 15.419 -9.289 1.00 75.25 374 ASP A CA 1
ATOM 2890 C C . ASP A 1 374 ? 8.667 16.312 -10.347 1.00 75.25 374 ASP A C 1
ATOM 2892 O O . ASP A 1 374 ? 7.930 17.232 -9.982 1.00 75.25 374 ASP A O 1
ATOM 2896 N N . LYS A 1 375 ? 8.951 16.099 -11.642 1.00 79.75 375 LYS A N 1
ATOM 2897 C CA . LYS A 1 375 ? 8.538 17.004 -12.733 1.00 79.75 375 LYS A CA 1
ATOM 2898 C C . LYS A 1 375 ? 7.542 16.401 -13.718 1.00 79.75 375 LYS A C 1
ATOM 2900 O O . LYS A 1 375 ? 6.692 17.140 -14.204 1.00 79.75 375 LYS A O 1
ATOM 2905 N N . ALA A 1 376 ? 7.654 15.114 -14.045 1.00 86.69 376 ALA A N 1
ATOM 2906 C CA . ALA A 1 376 ? 6.827 14.514 -15.082 1.00 86.69 376 ALA A CA 1
ATOM 2907 C C . ALA A 1 376 ? 5.552 13.912 -14.472 1.00 86.69 376 ALA A C 1
ATOM 2909 O O . ALA A 1 376 ? 5.597 13.029 -13.614 1.00 86.69 376 ALA A O 1
ATOM 2910 N N . PHE A 1 377 ? 4.411 14.421 -14.924 1.00 88.19 377 PHE A N 1
ATOM 2911 C CA . PHE A 1 377 ? 3.077 13.940 -14.591 1.00 88.19 377 PHE A CA 1
ATOM 2912 C C . PHE A 1 377 ? 2.240 13.979 -15.864 1.00 88.19 377 PHE A C 1
ATOM 2914 O O . PHE A 1 377 ? 2.282 14.977 -16.580 1.00 88.19 377 PHE A O 1
ATOM 2921 N N . GLY A 1 378 ? 1.524 12.899 -16.157 1.00 90.00 378 GLY A N 1
ATOM 2922 C CA . GLY A 1 378 ? 0.830 12.741 -17.432 1.00 90.00 378 GLY A CA 1
ATOM 2923 C C . GLY A 1 378 ? 0.245 11.346 -17.609 1.00 90.00 378 GLY A C 1
ATOM 2924 O O . GLY A 1 378 ? 0.396 10.471 -16.757 1.00 90.00 378 GLY A O 1
ATOM 2925 N N . THR A 1 379 ? -0.411 11.135 -18.738 1.00 92.75 379 THR A N 1
ATOM 2926 C CA . THR A 1 379 ? -0.878 9.831 -19.221 1.00 92.75 379 THR A CA 1
ATOM 2927 C C . THR A 1 379 ? 0.274 8.863 -19.518 1.00 92.75 379 THR A C 1
ATOM 2929 O O . THR A 1 379 ? 1.442 9.249 -19.614 1.00 92.75 379 THR A O 1
ATOM 2932 N N . SER A 1 380 ? -0.054 7.585 -19.746 1.00 93.75 380 SER A N 1
ATOM 2933 C CA . SER A 1 380 ? 0.905 6.604 -20.279 1.00 93.75 380 SER A CA 1
ATOM 2934 C C . SER A 1 380 ? 1.521 7.051 -21.612 1.00 93.75 380 SER A C 1
ATOM 2936 O O . SER A 1 380 ? 2.698 6.787 -21.854 1.00 93.75 380 SER A O 1
ATOM 2938 N N . THR A 1 381 ? 0.751 7.761 -22.442 1.00 93.50 381 THR A N 1
ATOM 2939 C CA . THR A 1 381 ? 1.186 8.321 -23.727 1.00 93.50 381 THR A CA 1
ATOM 2940 C C . THR A 1 381 ? 2.183 9.464 -23.540 1.00 93.50 381 THR A C 1
ATOM 2942 O O . THR A 1 381 ? 3.275 9.403 -24.094 1.00 93.50 381 THR A O 1
ATOM 2945 N N . GLU A 1 382 ? 1.852 10.475 -22.729 1.00 93.75 382 GLU A N 1
ATOM 2946 C CA . GLU A 1 382 ? 2.713 11.652 -22.501 1.00 93.75 382 GLU A CA 1
ATOM 2947 C C . GLU A 1 382 ? 4.036 11.298 -21.812 1.00 93.75 382 GLU A C 1
ATOM 2949 O O . GLU A 1 382 ? 5.047 11.956 -22.043 1.00 93.75 382 GLU A O 1
ATOM 2954 N N . LEU A 1 383 ? 4.053 10.247 -20.983 1.00 93.62 383 LEU A N 1
ATOM 2955 C CA . LEU A 1 383 ? 5.278 9.749 -20.352 1.00 93.62 383 LEU A CA 1
ATOM 2956 C C . LEU A 1 383 ? 5.980 8.641 -21.168 1.00 93.62 383 LEU A C 1
ATOM 2958 O O . LEU A 1 383 ? 6.944 8.041 -20.677 1.00 93.62 383 LEU A O 1
ATOM 2962 N N . CYS A 1 384 ? 5.525 8.361 -22.396 1.00 94.94 384 CYS A N 1
ATOM 2963 C CA . CYS A 1 384 ? 6.052 7.328 -23.297 1.00 94.94 384 CYS A CA 1
ATOM 2964 C C . CYS A 1 384 ? 6.146 5.919 -22.666 1.00 94.94 384 CYS A C 1
ATOM 2966 O O . CYS A 1 384 ? 7.041 5.140 -22.993 1.00 94.94 384 CYS A O 1
ATOM 2968 N N . VAL A 1 385 ? 5.243 5.557 -21.747 1.00 94.06 385 VAL A N 1
ATOM 2969 C CA . VAL A 1 385 ? 5.306 4.296 -20.977 1.00 94.06 385 VAL A CA 1
ATOM 2970 C C . VAL A 1 385 ? 5.320 3.074 -21.901 1.00 94.06 385 VAL A C 1
ATOM 2972 O O . VAL A 1 385 ? 6.192 2.214 -21.772 1.00 94.06 385 VAL A O 1
ATOM 2975 N N . ASP A 1 386 ? 4.428 3.033 -22.891 1.00 91.88 386 ASP A N 1
ATOM 2976 C CA . ASP A 1 386 ? 4.354 1.922 -23.847 1.00 91.88 386 ASP A CA 1
ATOM 2977 C C . ASP A 1 386 ? 5.577 1.860 -24.772 1.00 91.88 386 ASP A C 1
ATOM 2979 O O . ASP A 1 386 ? 5.960 0.786 -25.230 1.00 91.88 386 ASP A O 1
ATOM 2983 N N . GLU A 1 387 ? 6.225 2.995 -25.044 1.00 93.25 387 GLU A N 1
ATOM 2984 C CA . GLU A 1 387 ? 7.468 3.049 -25.818 1.00 93.25 387 GLU A CA 1
ATOM 2985 C C . GLU A 1 387 ? 8.640 2.471 -25.020 1.00 93.25 387 GLU A C 1
ATOM 2987 O O . GLU A 1 387 ? 9.359 1.610 -25.528 1.00 93.25 387 GLU A O 1
ATOM 2992 N N . ARG A 1 388 ? 8.770 2.844 -23.737 1.00 94.56 388 ARG A N 1
ATOM 2993 C CA . ARG A 1 388 ? 9.747 2.244 -22.811 1.00 94.56 388 ARG A CA 1
ATOM 2994 C C . ARG A 1 388 ? 9.566 0.723 -22.744 1.00 94.56 388 ARG A C 1
ATOM 2996 O O . ARG A 1 388 ? 10.553 -0.011 -22.792 1.00 94.56 388 ARG A O 1
ATOM 3003 N N . LEU A 1 389 ? 8.319 0.242 -22.683 1.00 93.12 389 LEU A N 1
ATOM 3004 C CA . LEU A 1 389 ? 7.994 -1.189 -22.673 1.00 93.12 389 LEU A CA 1
ATOM 3005 C C . LEU A 1 389 ? 8.329 -1.886 -24.004 1.00 93.12 389 LEU A C 1
ATOM 3007 O O . LEU A 1 389 ? 8.879 -2.990 -23.978 1.00 93.12 389 LEU A O 1
ATOM 3011 N N . ARG A 1 390 ? 8.078 -1.252 -25.161 1.00 91.56 390 ARG A N 1
ATOM 3012 C CA . ARG A 1 390 ? 8.515 -1.767 -26.476 1.00 91.56 390 ARG A CA 1
ATOM 3013 C C . ARG A 1 390 ? 10.039 -1.849 -26.564 1.00 91.56 390 ARG A C 1
ATOM 3015 O O . ARG A 1 390 ? 10.565 -2.918 -26.845 1.00 91.56 390 ARG A O 1
ATOM 3022 N N . ILE A 1 391 ? 10.762 -0.778 -26.237 1.00 95.31 391 ILE A N 1
ATOM 3023 C CA . ILE A 1 391 ? 12.236 -0.750 -26.286 1.00 95.31 391 ILE A CA 1
ATOM 3024 C C . ILE A 1 391 ? 12.844 -1.797 -25.338 1.00 95.31 391 ILE A C 1
ATOM 3026 O O . ILE A 1 391 ? 13.800 -2.478 -25.708 1.00 95.31 391 ILE A O 1
ATOM 3030 N N . ALA A 1 392 ? 12.272 -1.986 -24.145 1.00 94.94 392 ALA A N 1
ATOM 3031 C CA . ALA A 1 392 ? 12.742 -2.986 -23.186 1.00 94.94 392 ALA A CA 1
ATOM 3032 C C . ALA A 1 392 ? 12.495 -4.446 -23.621 1.00 94.94 392 ALA A C 1
ATOM 3034 O O . ALA A 1 392 ? 13.214 -5.337 -23.169 1.00 94.94 392 ALA A O 1
ATOM 3035 N N . SER A 1 393 ? 11.492 -4.706 -24.469 1.00 93.50 393 SER A N 1
ATOM 3036 C CA . SER A 1 393 ? 11.063 -6.064 -24.847 1.00 93.50 393 SER A CA 1
ATOM 3037 C C . SER A 1 393 ? 11.442 -6.475 -26.274 1.00 93.50 393 SER A C 1
ATOM 3039 O O . SER A 1 393 ? 11.765 -7.646 -26.493 1.00 93.50 393 SER A O 1
ATOM 3041 N N . ASP A 1 394 ? 11.435 -5.545 -27.228 1.00 95.12 394 ASP A N 1
ATOM 3042 C CA . ASP A 1 394 ? 11.763 -5.749 -28.645 1.00 95.12 394 ASP A CA 1
ATOM 3043 C C . ASP A 1 394 ? 13.084 -5.092 -29.084 1.00 95.12 394 ASP A C 1
ATOM 3045 O O . ASP A 1 394 ? 13.633 -5.468 -30.122 1.00 95.12 394 ASP A O 1
ATOM 3049 N N . GLY A 1 395 ? 13.634 -4.179 -28.279 1.00 96.12 395 GLY A N 1
ATOM 3050 C CA . GLY A 1 395 ? 14.920 -3.529 -28.524 1.00 96.12 395 GLY A CA 1
ATOM 3051 C C . GLY A 1 395 ? 14.843 -2.239 -29.343 1.00 96.12 395 GLY A C 1
ATOM 3052 O O . GLY A 1 395 ? 13.781 -1.813 -29.795 1.00 96.12 395 GLY A O 1
ATOM 3053 N N . ILE A 1 396 ? 16.003 -1.609 -29.537 1.00 97.31 396 ILE A N 1
ATOM 3054 C CA . ILE A 1 396 ? 16.159 -0.408 -30.367 1.00 97.31 396 ILE A CA 1
ATOM 3055 C C . ILE A 1 396 ? 17.447 -0.465 -31.195 1.00 97.31 396 ILE A C 1
ATOM 3057 O O . ILE A 1 396 ? 18.499 -0.918 -30.726 1.00 97.31 396 ILE A O 1
ATOM 3061 N N . ILE A 1 397 ? 17.352 0.018 -32.431 1.00 97.56 397 ILE A N 1
ATOM 3062 C CA . ILE A 1 397 ? 18.448 0.237 -33.370 1.00 97.56 397 ILE A CA 1
ATOM 3063 C C . ILE A 1 397 ? 18.524 1.737 -33.661 1.00 97.56 397 ILE A C 1
ATOM 3065 O O . ILE A 1 397 ? 17.535 2.345 -34.063 1.00 97.56 397 ILE A O 1
ATOM 3069 N N . VAL A 1 398 ? 19.710 2.318 -33.515 1.00 97.69 398 VAL A N 1
ATOM 3070 C CA . VAL A 1 398 ? 20.043 3.640 -34.051 1.00 97.69 398 VAL A CA 1
ATOM 3071 C C . VAL A 1 398 ? 21.030 3.431 -35.193 1.00 97.69 398 VAL A C 1
ATOM 3073 O O . VAL A 1 398 ? 22.083 2.825 -34.985 1.00 97.69 398 VAL A O 1
ATOM 3076 N N . VAL A 1 399 ? 20.698 3.899 -36.395 1.00 97.06 399 VAL A N 1
ATOM 3077 C CA . VAL A 1 399 ? 21.584 3.867 -37.563 1.00 97.06 399 VAL A CA 1
ATOM 3078 C C . VAL A 1 399 ? 21.861 5.286 -38.045 1.00 97.06 399 VAL A C 1
ATOM 3080 O O . VAL A 1 399 ? 20.959 6.023 -38.427 1.00 97.06 399 VAL A O 1
ATOM 3083 N N . SER A 1 400 ? 23.131 5.671 -38.008 1.00 96.50 400 SER A N 1
ATOM 3084 C CA . SER A 1 400 ? 23.628 6.928 -38.564 1.00 96.50 400 SER A CA 1
ATOM 3085 C C . SER A 1 400 ? 24.284 6.628 -39.911 1.00 96.50 400 SER A C 1
ATOM 3087 O O . SER A 1 400 ? 25.050 5.666 -40.017 1.00 96.50 400 SER A O 1
ATOM 3089 N N . MET A 1 401 ? 23.936 7.397 -40.942 1.00 95.12 401 MET A N 1
ATOM 3090 C CA . MET A 1 401 ? 24.375 7.198 -42.323 1.00 95.12 401 MET A CA 1
ATOM 3091 C C . MET A 1 401 ? 24.931 8.512 -42.863 1.00 95.12 401 MET A C 1
ATOM 3093 O O . MET A 1 401 ? 24.190 9.459 -43.108 1.00 95.12 401 MET A O 1
ATOM 3097 N N . GLU A 1 402 ? 26.244 8.563 -43.034 1.00 93.75 402 GLU A N 1
ATOM 3098 C CA . GLU A 1 402 ? 26.944 9.673 -43.675 1.00 93.75 402 GLU A CA 1
ATOM 3099 C C . GLU A 1 402 ? 26.980 9.393 -45.183 1.00 93.75 402 GLU A C 1
ATOM 3101 O O . GLU A 1 402 ? 27.631 8.447 -45.627 1.00 93.75 402 GLU A O 1
ATOM 3106 N N . ILE A 1 403 ? 26.195 10.149 -45.950 1.00 91.06 403 ILE A N 1
ATOM 3107 C CA . ILE A 1 403 ? 25.930 9.932 -47.373 1.00 91.06 403 ILE A CA 1
ATOM 3108 C C . ILE A 1 403 ? 26.925 10.729 -48.213 1.00 91.06 403 ILE A C 1
ATOM 3110 O O . ILE A 1 403 ? 27.042 11.947 -48.055 1.00 91.06 403 ILE A O 1
ATOM 3114 N N . LEU A 1 404 ? 27.588 10.039 -49.140 1.00 86.25 404 LEU A N 1
ATOM 3115 C CA . LEU A 1 404 ? 28.464 10.621 -50.151 1.00 86.25 404 LEU A CA 1
ATOM 3116 C C . LEU A 1 404 ? 27.766 10.478 -51.508 1.00 86.25 404 LEU A C 1
ATOM 3118 O O . LEU A 1 404 ? 27.628 9.368 -52.030 1.00 86.25 404 LEU A O 1
ATOM 3122 N N . ARG A 1 405 ? 27.292 11.594 -52.076 1.00 84.00 405 ARG A N 1
ATOM 3123 C CA . ARG A 1 405 ? 26.794 11.598 -53.457 1.00 84.00 405 ARG A CA 1
ATOM 3124 C C . ARG A 1 405 ? 27.970 11.785 -54.419 1.00 84.00 405 ARG A C 1
ATOM 3126 O O . ARG A 1 405 ? 28.740 12.725 -54.220 1.00 84.00 405 ARG A O 1
ATOM 3133 N N . PRO A 1 406 ? 28.105 10.947 -55.460 1.00 74.75 406 PRO A N 1
ATOM 3134 C CA . PRO A 1 406 ? 29.124 11.145 -56.481 1.00 74.75 406 PRO A CA 1
ATOM 3135 C C . PRO A 1 406 ? 28.867 12.447 -57.250 1.00 74.75 406 PRO A C 1
ATOM 3137 O O . PRO A 1 406 ? 27.745 12.715 -57.691 1.00 74.75 406 PRO A O 1
ATOM 3140 N N . GLN A 1 407 ? 29.911 13.260 -57.411 1.00 65.69 407 GLN A N 1
ATOM 3141 C CA . GLN A 1 407 ? 29.881 14.422 -58.298 1.00 65.69 407 GLN A CA 1
ATOM 3142 C C . GLN A 1 407 ? 30.101 13.979 -59.754 1.00 65.69 407 GLN A C 1
ATOM 3144 O O . GLN A 1 407 ? 30.654 12.913 -60.018 1.00 65.69 407 GLN A O 1
ATOM 3149 N N . LYS A 1 408 ? 29.670 14.793 -60.724 1.00 57.38 408 LYS A N 1
ATOM 3150 C CA . LYS A 1 408 ? 29.963 14.537 -62.142 1.00 57.38 408 LYS A CA 1
ATOM 3151 C C . LYS A 1 408 ? 31.378 15.010 -62.474 1.00 57.38 408 LYS A C 1
ATOM 3153 O O . LYS A 1 408 ? 31.580 16.208 -62.650 1.00 57.38 408 LYS A O 1
ATOM 3158 N N . ILE A 1 409 ? 32.305 14.069 -62.620 1.00 52.97 409 ILE A N 1
ATOM 3159 C CA . ILE A 1 409 ? 33.679 14.303 -63.083 1.00 52.97 409 ILE A CA 1
ATOM 3160 C C . ILE A 1 409 ? 33.925 13.396 -64.304 1.00 52.97 409 ILE A C 1
ATOM 3162 O O . ILE A 1 409 ? 33.543 12.229 -64.285 1.00 52.97 409 ILE A O 1
ATOM 3166 N N . ASP A 1 410 ? 34.458 13.965 -65.390 1.00 47.38 410 ASP A N 1
ATOM 3167 C CA . ASP A 1 410 ? 34.942 13.314 -66.626 1.00 47.38 410 ASP A CA 1
ATOM 3168 C C . ASP A 1 410 ? 34.251 12.011 -67.084 1.00 47.38 410 ASP A C 1
ATOM 3170 O O . ASP A 1 410 ? 34.870 10.990 -67.380 1.00 47.38 410 ASP A O 1
ATOM 3174 N N . GLY A 1 411 ? 32.923 12.064 -67.219 1.00 55.16 411 GLY A N 1
ATOM 3175 C CA . GLY A 1 411 ? 32.128 11.096 -67.987 1.00 55.16 411 GLY A CA 1
ATOM 3176 C C . GLY A 1 411 ? 31.898 9.722 -67.343 1.00 55.16 411 GLY A C 1
ATOM 3177 O O . GLY A 1 411 ? 30.910 9.068 -67.681 1.00 55.16 411 GLY A O 1
ATOM 3178 N N . MET A 1 412 ? 32.725 9.294 -66.386 1.00 51.47 412 MET A N 1
ATOM 3179 C CA . MET A 1 412 ? 32.493 8.073 -65.609 1.00 51.47 412 MET A CA 1
ATOM 3180 C C . MET A 1 412 ? 31.554 8.349 -64.431 1.00 51.47 412 MET A C 1
ATOM 3182 O O . MET A 1 412 ? 31.963 8.787 -63.361 1.00 51.47 412 MET A O 1
ATOM 3186 N N . VAL A 1 413 ? 30.262 8.075 -64.625 1.00 56.41 413 VAL A N 1
ATOM 3187 C CA . VAL A 1 413 ? 29.254 8.239 -63.569 1.00 56.41 413 VAL A CA 1
ATOM 3188 C C . VAL A 1 413 ? 29.257 7.023 -62.639 1.00 56.41 413 VAL A C 1
ATOM 3190 O O . VAL A 1 413 ? 28.755 5.957 -63.004 1.00 56.41 413 VAL A O 1
ATOM 3193 N N . GLU A 1 414 ? 29.748 7.186 -61.408 1.00 58.28 414 GLU A N 1
ATOM 3194 C CA . GLU A 1 414 ? 29.398 6.259 -60.329 1.00 58.28 414 GLU A CA 1
ATOM 3195 C C . GLU A 1 414 ? 27.886 6.346 -60.071 1.00 58.28 414 GLU A C 1
ATOM 3197 O O . GLU A 1 414 ? 27.367 7.349 -59.589 1.00 58.28 414 GLU A O 1
ATOM 3202 N N . ASN A 1 415 ? 27.153 5.292 -60.429 1.00 66.19 415 ASN A N 1
ATOM 3203 C CA . ASN A 1 415 ? 25.689 5.256 -60.329 1.00 66.19 415 ASN A CA 1
ATOM 3204 C C . ASN A 1 415 ? 25.174 4.778 -58.955 1.00 66.19 415 ASN A C 1
ATOM 3206 O O . ASN A 1 415 ? 23.967 4.606 -58.779 1.00 66.19 415 ASN A O 1
ATOM 3210 N N . THR A 1 416 ? 26.063 4.534 -57.991 1.00 74.62 416 THR A N 1
ATOM 3211 C CA . THR A 1 416 ? 25.745 3.988 -56.666 1.00 74.62 416 THR A CA 1
ATOM 3212 C C . THR A 1 416 ? 26.036 4.998 -55.562 1.00 74.62 416 THR A C 1
ATOM 3214 O O . THR A 1 416 ? 27.051 5.690 -55.570 1.00 74.62 416 THR A O 1
ATOM 3217 N N . LEU A 1 417 ? 25.153 5.065 -54.563 1.00 81.25 417 LEU A N 1
ATOM 3218 C CA . LEU A 1 417 ? 25.413 5.848 -53.357 1.00 81.25 417 LEU A CA 1
ATOM 3219 C C . LEU A 1 417 ? 26.434 5.128 -52.468 1.00 81.25 417 LEU A C 1
ATOM 3221 O O . LEU A 1 417 ? 26.202 3.998 -52.018 1.00 81.25 417 LEU A O 1
ATOM 3225 N N . LYS A 1 418 ? 27.544 5.816 -52.188 1.00 81.50 418 LYS A N 1
ATOM 3226 C CA . LYS A 1 418 ? 28.496 5.460 -51.133 1.00 81.50 418 LYS A CA 1
ATOM 3227 C C . LYS A 1 418 ? 28.050 6.108 -49.820 1.00 81.50 418 LYS A C 1
ATOM 3229 O O . LYS A 1 418 ? 27.386 7.145 -49.797 1.00 81.50 418 LYS A O 1
ATOM 3234 N N . GLY A 1 419 ? 28.406 5.492 -48.699 1.00 84.00 419 GLY A N 1
ATOM 3235 C CA . GLY A 1 419 ? 28.123 6.081 -47.398 1.00 84.00 419 GLY A CA 1
ATOM 3236 C C . GLY A 1 419 ? 28.632 5.260 -46.224 1.00 84.00 419 GLY A C 1
ATOM 3237 O O . GLY A 1 419 ? 28.655 4.026 -46.254 1.00 84.00 419 GLY A O 1
ATOM 3238 N N . LYS A 1 420 ? 29.038 5.968 -45.174 1.00 91.06 420 LYS A N 1
ATOM 3239 C CA . LYS A 1 420 ? 29.603 5.402 -43.951 1.00 91.06 420 LYS A CA 1
ATOM 3240 C C . LYS A 1 420 ? 28.470 5.177 -42.956 1.00 91.06 420 LYS A C 1
ATOM 3242 O O . LYS A 1 420 ? 27.846 6.119 -42.470 1.00 91.06 420 LYS A O 1
ATOM 3247 N N . ILE A 1 421 ? 28.175 3.909 -42.684 1.00 94.25 421 ILE A N 1
ATOM 3248 C CA . ILE A 1 421 ? 27.038 3.503 -41.854 1.00 94.25 421 ILE A CA 1
ATOM 3249 C C . ILE A 1 421 ? 27.540 3.080 -40.474 1.00 94.25 421 ILE A C 1
ATOM 3251 O O . ILE A 1 421 ? 28.425 2.234 -40.356 1.00 94.25 421 ILE A O 1
ATOM 3255 N N . LYS A 1 422 ? 26.941 3.633 -39.416 1.00 96.06 422 LYS A N 1
ATOM 3256 C CA . LYS A 1 422 ? 27.214 3.289 -38.016 1.00 96.06 422 LYS A CA 1
ATOM 3257 C C . LYS A 1 422 ? 25.932 2.817 -37.339 1.00 96.06 422 LYS A C 1
ATOM 3259 O O . LYS A 1 422 ? 25.036 3.619 -37.079 1.00 96.06 422 LYS A O 1
ATOM 3264 N N . ILE A 1 423 ? 25.858 1.524 -37.021 1.00 97.00 423 ILE A N 1
ATOM 3265 C CA . ILE A 1 423 ? 24.719 0.917 -36.321 1.00 97.00 423 ILE A CA 1
ATOM 3266 C C . ILE A 1 423 ? 25.045 0.778 -34.829 1.00 97.00 423 ILE A C 1
ATOM 3268 O O . ILE A 1 423 ? 26.114 0.312 -34.446 1.00 97.00 423 ILE A O 1
ATOM 3272 N N . THR A 1 424 ? 24.117 1.183 -33.963 1.00 96.31 424 THR A N 1
ATOM 3273 C CA . THR A 1 424 ? 24.186 0.990 -32.509 1.00 96.31 424 THR A CA 1
ATOM 3274 C C . THR A 1 424 ? 22.885 0.372 -32.014 1.00 96.31 424 THR A C 1
ATOM 3276 O O . THR A 1 424 ? 21.809 0.926 -32.211 1.00 96.31 424 THR A O 1
ATOM 3279 N N . THR A 1 425 ? 22.974 -0.773 -31.340 1.00 95.75 425 THR A N 1
ATOM 3280 C CA . THR A 1 425 ? 21.814 -1.519 -30.826 1.00 95.75 425 THR A CA 1
ATOM 3281 C C . THR A 1 425 ? 21.759 -1.513 -29.301 1.00 95.75 425 THR A C 1
ATOM 3283 O O . THR A 1 425 ? 22.799 -1.606 -28.638 1.00 95.75 425 THR A O 1
ATOM 3286 N N . ARG A 1 426 ? 20.555 -1.487 -28.722 1.00 95.62 426 ARG A N 1
ATOM 3287 C CA . ARG A 1 426 ? 20.304 -1.743 -27.290 1.00 95.62 426 ARG A CA 1
ATOM 3288 C C . ARG A 1 426 ? 19.119 -2.698 -27.124 1.00 95.62 426 ARG A C 1
ATOM 3290 O O . ARG A 1 426 ? 18.258 -2.774 -27.994 1.00 95.62 426 ARG A O 1
ATOM 3297 N N . CYS A 1 427 ? 19.116 -3.451 -26.022 1.00 93.75 427 CYS A N 1
ATOM 3298 C CA . CYS A 1 427 ? 18.092 -4.455 -25.694 1.00 93.75 427 CYS A CA 1
ATOM 3299 C C . CYS A 1 427 ? 17.842 -5.519 -26.794 1.00 93.75 427 CYS A C 1
ATOM 3301 O O . CYS A 1 427 ? 16.765 -6.098 -26.875 1.00 93.75 427 CYS A O 1
ATOM 3303 N N . LEU A 1 428 ? 18.866 -5.818 -27.606 1.00 94.00 428 LEU A N 1
ATOM 3304 C CA . LEU A 1 428 ? 18.873 -6.884 -28.614 1.00 94.00 428 LEU A CA 1
ATOM 3305 C C . LEU A 1 428 ? 19.969 -7.914 -28.309 1.00 94.00 428 LEU A C 1
ATOM 3307 O O . LEU A 1 428 ? 21.085 -7.551 -27.935 1.00 94.00 428 LEU A O 1
ATOM 3311 N N . TRP A 1 429 ? 19.668 -9.198 -28.519 1.00 93.81 429 TRP A N 1
ATOM 3312 C CA . TRP A 1 429 ? 20.671 -10.266 -28.533 1.00 93.81 429 TRP A CA 1
ATOM 3313 C C . TRP A 1 429 ? 21.397 -10.274 -29.882 1.00 93.81 429 TRP A C 1
ATOM 3315 O O . TRP A 1 429 ? 20.755 -10.341 -30.927 1.00 93.81 429 TRP A O 1
ATOM 3325 N N . LEU A 1 430 ? 22.730 -10.192 -29.860 1.00 94.12 430 LEU A N 1
ATOM 3326 C CA . LEU A 1 430 ? 23.541 -9.915 -31.056 1.00 94.12 430 LEU A CA 1
ATOM 3327 C C . LEU A 1 430 ? 24.194 -11.157 -31.690 1.00 94.12 430 LEU A C 1
ATOM 3329 O O . LEU A 1 430 ? 24.954 -11.008 -32.644 1.00 94.12 430 LEU A O 1
ATOM 3333 N N . ASP A 1 431 ? 23.961 -12.350 -31.125 1.00 95.25 431 ASP A N 1
ATOM 3334 C CA . ASP A 1 431 ? 24.602 -13.626 -31.495 1.00 95.25 431 ASP A CA 1
ATOM 3335 C C . ASP A 1 431 ? 26.110 -13.486 -31.798 1.00 95.25 431 ASP A C 1
ATOM 3337 O O . ASP A 1 431 ? 26.580 -13.681 -32.919 1.00 95.25 431 ASP A O 1
ATOM 3341 N N . LYS A 1 432 ? 26.866 -13.061 -30.775 1.00 93.31 432 LYS A N 1
ATOM 3342 C CA . LYS A 1 432 ? 28.324 -12.824 -30.822 1.00 93.31 432 LYS A CA 1
ATOM 3343 C C . LYS A 1 432 ? 28.800 -11.844 -31.916 1.00 93.31 432 LYS A C 1
ATOM 3345 O O . LYS A 1 432 ? 29.978 -11.843 -32.244 1.00 93.31 432 LYS A O 1
ATOM 3350 N N . GLY A 1 433 ? 27.911 -11.000 -32.445 1.00 93.31 433 GLY A N 1
ATOM 3351 C CA . GLY A 1 433 ? 28.211 -9.985 -33.463 1.00 93.31 433 GLY A CA 1
ATOM 3352 C C . GLY A 1 433 ? 27.516 -10.233 -34.804 1.00 93.31 433 GLY A C 1
ATOM 3353 O O . GLY A 1 433 ? 27.211 -9.271 -35.503 1.00 93.31 433 GLY A O 1
ATOM 3354 N N . LYS A 1 434 ? 27.136 -11.483 -35.113 1.00 95.94 434 LYS A N 1
ATOM 3355 C CA . LYS A 1 434 ? 26.537 -11.871 -36.405 1.00 95.94 434 LYS A CA 1
ATOM 3356 C C . LYS A 1 434 ? 25.301 -11.051 -36.777 1.00 95.94 434 LYS A C 1
ATOM 3358 O O . LYS A 1 434 ? 25.069 -10.784 -37.958 1.00 95.94 434 LYS A O 1
ATOM 3363 N N . LEU A 1 435 ? 24.492 -10.648 -35.790 1.00 95.62 435 LEU A N 1
ATOM 3364 C CA . LEU A 1 435 ? 23.337 -9.789 -36.051 1.00 95.62 435 LEU A CA 1
ATOM 3365 C C . LEU A 1 435 ? 23.777 -8.393 -36.515 1.00 95.62 435 LEU A C 1
ATOM 3367 O O . LEU A 1 435 ? 23.196 -7.877 -37.463 1.00 95.62 435 LEU A O 1
ATOM 3371 N N . LEU A 1 436 ? 24.814 -7.804 -35.908 1.00 95.62 436 LEU A N 1
ATOM 3372 C CA . LEU A 1 436 ? 25.368 -6.522 -36.357 1.00 95.62 436 LEU A CA 1
ATOM 3373 C C . LEU A 1 436 ? 25.949 -6.638 -37.769 1.00 95.62 436 LEU A C 1
ATOM 3375 O O . LEU A 1 436 ? 25.630 -5.796 -38.602 1.00 95.62 436 LEU A O 1
ATOM 3379 N N . ASP A 1 437 ? 26.696 -7.703 -38.075 1.00 95.94 437 ASP A N 1
ATOM 3380 C CA . ASP A 1 437 ? 27.226 -7.944 -39.426 1.00 95.94 437 ASP A CA 1
ATOM 3381 C C . ASP A 1 437 ? 26.101 -8.046 -40.464 1.00 95.94 437 ASP A C 1
ATOM 3383 O O . ASP A 1 437 ? 26.187 -7.492 -41.560 1.00 95.9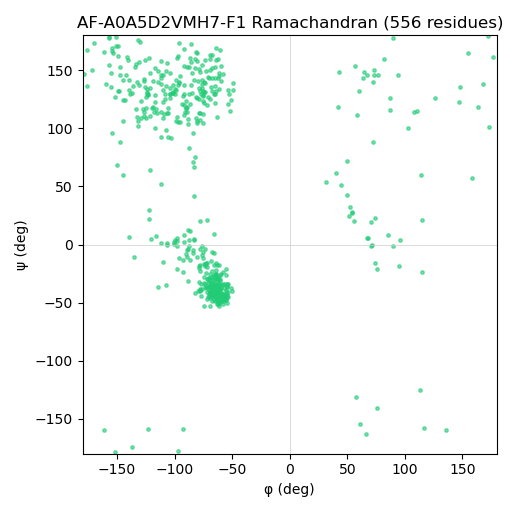4 437 ASP A O 1
ATOM 3387 N N . THR A 1 438 ? 25.018 -8.745 -40.113 1.00 96.44 438 THR A N 1
ATOM 3388 C CA . THR A 1 438 ? 23.837 -8.910 -40.973 1.00 96.44 438 THR A CA 1
ATOM 3389 C C . THR A 1 438 ? 23.099 -7.582 -41.163 1.00 96.44 438 THR A C 1
ATOM 3391 O O . THR A 1 438 ? 22.676 -7.272 -42.275 1.00 96.44 438 THR A O 1
ATOM 3394 N N . LEU A 1 439 ? 22.979 -6.768 -40.108 1.00 97.00 439 LEU A N 1
ATOM 3395 C CA . LEU A 1 439 ? 22.371 -5.437 -40.164 1.00 97.00 439 LEU A CA 1
ATOM 3396 C C . LEU A 1 439 ? 23.224 -4.456 -40.984 1.00 97.00 439 LEU A C 1
ATOM 3398 O O . LEU A 1 439 ? 22.671 -3.749 -41.821 1.00 97.00 439 LEU A O 1
ATOM 3402 N N . HIS A 1 440 ? 24.552 -4.453 -40.828 1.00 96.56 440 HIS A N 1
ATOM 3403 C CA . HIS A 1 440 ? 25.455 -3.637 -41.648 1.00 96.56 440 HIS A CA 1
ATOM 3404 C C . HIS A 1 440 ? 25.376 -4.032 -43.126 1.00 96.56 440 HIS A C 1
ATOM 3406 O O . HIS A 1 440 ? 25.172 -3.165 -43.975 1.00 96.56 440 HIS A O 1
ATOM 3412 N N . LYS A 1 441 ? 25.453 -5.332 -43.446 1.00 95.75 441 LYS A N 1
ATOM 3413 C CA . LYS A 1 441 ? 25.304 -5.833 -44.825 1.00 95.75 441 LYS A CA 1
ATOM 3414 C C . LYS A 1 441 ? 23.958 -5.429 -45.432 1.00 95.75 441 LYS A C 1
ATOM 3416 O O . LYS A 1 441 ? 23.923 -4.955 -46.564 1.00 95.75 441 LYS A O 1
ATOM 3421 N N . ALA A 1 442 ? 22.869 -5.551 -44.672 1.00 96.38 442 ALA A N 1
ATOM 3422 C CA . ALA A 1 442 ? 21.541 -5.142 -45.119 1.00 96.38 442 ALA A CA 1
ATOM 3423 C C . ALA A 1 442 ? 21.427 -3.618 -45.324 1.00 96.38 442 ALA A C 1
ATOM 3425 O O . ALA A 1 442 ? 20.844 -3.191 -46.319 1.00 96.38 442 ALA A O 1
ATOM 3426 N N . ALA A 1 443 ? 22.005 -2.799 -44.438 1.00 95.62 443 ALA A N 1
ATOM 3427 C CA . ALA A 1 443 ? 22.005 -1.342 -44.571 1.00 95.62 443 ALA A CA 1
ATOM 3428 C C . ALA A 1 443 ? 22.805 -0.873 -45.795 1.00 95.62 443 ALA A C 1
ATOM 3430 O O . ALA A 1 443 ? 22.275 -0.107 -46.596 1.00 95.62 443 ALA A O 1
ATOM 3431 N N . HIS A 1 444 ? 24.033 -1.371 -45.983 1.00 93.88 444 HIS A N 1
ATOM 3432 C CA . HIS A 1 444 ? 24.866 -1.016 -47.137 1.00 93.88 444 HIS A CA 1
ATOM 3433 C C . HIS A 1 444 ? 24.229 -1.460 -48.459 1.00 93.88 444 HIS A C 1
ATOM 3435 O O . HIS A 1 444 ? 24.098 -0.642 -49.363 1.00 93.88 444 HIS A O 1
ATOM 3441 N N . ALA A 1 445 ? 23.745 -2.706 -48.556 1.00 93.69 445 ALA A N 1
ATOM 3442 C CA . ALA A 1 445 ? 23.062 -3.185 -49.761 1.00 93.69 445 ALA A CA 1
ATOM 3443 C C . ALA A 1 445 ? 21.803 -2.359 -50.089 1.00 93.69 445 ALA A C 1
ATOM 3445 O O . ALA A 1 445 ? 21.541 -2.069 -51.253 1.00 93.69 445 ALA A O 1
ATOM 3446 N N . THR A 1 446 ? 21.052 -1.936 -49.065 1.00 93.62 446 THR A N 1
ATOM 3447 C CA . THR A 1 446 ? 19.885 -1.061 -49.244 1.00 93.62 446 THR A CA 1
ATOM 3448 C C . THR A 1 446 ? 20.304 0.326 -49.728 1.00 93.62 446 THR A C 1
ATOM 3450 O O . THR A 1 446 ? 19.760 0.803 -50.720 1.00 93.62 446 THR A O 1
ATOM 3453 N N . LEU A 1 447 ? 21.293 0.956 -49.084 1.00 91.06 447 LEU A N 1
ATOM 3454 C CA . LEU A 1 447 ? 21.768 2.291 -49.454 1.00 91.06 447 LEU A CA 1
ATOM 3455 C C . LEU A 1 447 ? 22.316 2.326 -50.887 1.00 91.06 447 LEU A C 1
ATOM 3457 O O . LEU A 1 447 ? 21.922 3.192 -51.661 1.00 91.06 447 LEU A O 1
ATOM 3461 N N . SER A 1 448 ? 23.144 1.355 -51.276 1.00 89.25 448 SER A N 1
ATOM 3462 C CA . SER A 1 448 ? 23.690 1.278 -52.638 1.00 89.25 448 SER A CA 1
ATOM 3463 C C . SER A 1 448 ? 22.640 0.942 -53.708 1.00 89.25 448 SER A C 1
ATOM 3465 O O . SER A 1 448 ? 22.917 1.134 -54.889 1.00 89.25 448 SER A O 1
ATOM 3467 N N . SER A 1 449 ? 21.442 0.479 -53.320 1.00 89.75 449 SER A N 1
ATOM 3468 C CA . SER A 1 449 ? 20.293 0.288 -54.223 1.00 89.75 449 SER A CA 1
ATOM 3469 C C . SER A 1 449 ? 19.387 1.522 -54.362 1.00 89.75 449 SER A C 1
ATOM 3471 O O . SER A 1 449 ? 18.522 1.554 -55.238 1.00 89.75 449 SER A O 1
ATOM 3473 N N . CYS A 1 450 ? 19.568 2.548 -53.523 1.00 88.06 450 CYS A N 1
ATOM 3474 C CA . CYS A 1 450 ? 18.836 3.807 -53.643 1.00 88.06 450 CYS A CA 1
ATOM 3475 C C . CYS A 1 450 ? 19.358 4.624 -54.847 1.00 88.06 450 CYS A C 1
ATOM 3477 O O . CYS A 1 450 ? 20.573 4.732 -55.021 1.00 88.06 450 CYS A O 1
ATOM 3479 N N . PRO A 1 451 ? 18.482 5.270 -55.645 1.00 87.00 451 PRO A N 1
ATOM 3480 C CA . PRO A 1 451 ? 18.913 6.162 -56.724 1.00 87.00 451 PRO A CA 1
ATOM 3481 C C . PRO A 1 451 ? 19.790 7.316 -56.216 1.00 87.00 451 PRO A C 1
ATOM 3483 O O . PRO A 1 451 ? 19.522 7.858 -55.146 1.00 87.00 451 PRO A O 1
ATOM 3486 N N . VAL A 1 452 ? 20.768 7.776 -57.005 1.00 83.38 452 VAL A N 1
ATOM 3487 C CA . VAL A 1 452 ? 21.694 8.865 -56.609 1.00 83.38 452 VAL A CA 1
ATOM 3488 C C . VAL A 1 452 ? 20.963 10.144 -56.162 1.00 83.38 452 VAL A C 1
ATOM 3490 O O . VAL A 1 452 ? 21.357 10.780 -55.185 1.00 83.38 452 VAL A O 1
ATOM 3493 N N . ASN A 1 453 ? 19.833 10.471 -56.798 1.00 83.75 453 ASN A N 1
ATOM 3494 C CA . ASN A 1 453 ? 19.002 11.643 -56.481 1.00 83.75 453 ASN A CA 1
ATOM 3495 C C . ASN A 1 453 ? 17.965 11.392 -55.358 1.00 83.75 453 ASN A C 1
ATOM 3497 O O . ASN A 1 453 ? 17.049 12.188 -55.166 1.00 83.75 453 ASN A O 1
ATOM 3501 N N . CYS A 1 454 ? 18.058 10.275 -54.631 1.00 87.56 454 CYS A N 1
ATOM 3502 C CA . CYS A 1 454 ? 17.120 9.904 -53.569 1.00 87.56 454 CYS A CA 1
ATOM 3503 C C . CYS A 1 454 ? 17.168 10.900 -52.385 1.00 87.56 454 CYS A C 1
ATOM 3505 O O . CYS A 1 454 ? 18.259 11.174 -51.870 1.00 87.56 454 CYS A O 1
ATOM 3507 N N . PRO A 1 455 ? 16.027 11.437 -51.906 1.00 92.56 455 PRO A N 1
ATOM 3508 C CA . PRO A 1 455 ? 15.987 12.265 -50.700 1.00 92.56 455 PRO A CA 1
ATOM 3509 C C . PRO A 1 455 ? 16.447 11.502 -49.451 1.00 92.56 455 PRO A C 1
ATOM 3511 O O . PRO A 1 455 ? 16.125 10.325 -49.285 1.00 92.56 455 PRO A O 1
ATOM 3514 N N . LEU A 1 456 ? 17.130 12.187 -48.527 1.00 93.06 456 LEU A N 1
ATOM 3515 C CA . LEU A 1 456 ? 17.661 11.588 -47.290 1.00 93.06 456 LEU A CA 1
ATOM 3516 C C . LEU A 1 456 ? 16.576 10.845 -46.485 1.00 93.06 456 LEU A C 1
ATOM 3518 O O . LEU A 1 456 ? 16.757 9.676 -46.151 1.00 93.06 456 LEU A O 1
ATOM 3522 N N . ALA A 1 457 ? 15.397 11.453 -46.313 1.00 93.94 457 ALA A N 1
ATOM 3523 C CA . ALA A 1 457 ? 14.252 10.848 -45.622 1.00 93.94 457 ALA A CA 1
ATOM 3524 C C . ALA A 1 457 ? 13.732 9.543 -46.267 1.00 93.94 457 ALA A C 1
ATOM 3526 O O . ALA A 1 457 ? 13.171 8.682 -45.585 1.00 93.94 457 ALA A O 1
ATOM 3527 N N . HIS A 1 458 ? 13.929 9.354 -47.578 1.00 94.25 458 HIS A N 1
ATOM 3528 C CA . HIS A 1 458 ? 13.612 8.084 -48.231 1.00 94.25 458 HIS A CA 1
ATOM 3529 C C . HIS A 1 458 ? 14.680 7.024 -47.916 1.00 94.25 458 HIS A C 1
ATOM 3531 O O . HIS A 1 458 ? 14.326 5.876 -47.653 1.00 94.25 458 HIS A O 1
ATOM 3537 N N . MET A 1 459 ? 15.967 7.392 -47.862 1.00 93.81 459 MET A N 1
ATOM 3538 C CA . MET A 1 459 ? 17.031 6.476 -47.420 1.00 93.81 459 MET A CA 1
ATOM 3539 C C . MET A 1 459 ? 16.804 6.024 -45.971 1.00 93.81 459 MET A C 1
ATOM 3541 O O . MET A 1 459 ? 16.829 4.826 -45.689 1.00 93.81 459 MET A O 1
ATOM 3545 N N . GLU A 1 460 ? 16.520 6.970 -45.068 1.00 95.94 460 GLU A N 1
ATOM 3546 C CA . GLU A 1 460 ? 16.205 6.714 -43.656 1.00 95.94 460 GLU A CA 1
ATOM 3547 C C . GLU A 1 460 ? 15.057 5.717 -43.509 1.00 95.94 460 GLU A C 1
ATOM 3549 O O . GLU A 1 460 ? 15.189 4.707 -42.810 1.00 95.94 460 GLU A O 1
ATOM 3554 N N . ARG A 1 461 ? 13.944 5.957 -44.215 1.00 96.44 461 ARG A N 1
ATOM 3555 C CA . ARG A 1 461 ? 12.785 5.063 -44.207 1.00 96.44 461 ARG A CA 1
ATOM 3556 C C . ARG A 1 461 ? 13.131 3.674 -44.739 1.00 96.44 461 ARG A C 1
ATOM 3558 O O . ARG A 1 461 ? 12.847 2.684 -44.064 1.00 96.44 461 ARG A O 1
ATOM 3565 N N . THR A 1 462 ? 13.718 3.584 -45.929 1.00 95.44 462 THR A N 1
ATOM 3566 C CA . THR A 1 462 ? 13.940 2.301 -46.611 1.00 95.44 462 THR A CA 1
ATOM 3567 C C . THR A 1 462 ? 14.947 1.437 -45.845 1.00 95.44 462 THR A C 1
ATOM 3569 O O . THR A 1 462 ? 14.686 0.252 -45.621 1.00 95.44 462 THR A O 1
ATOM 3572 N N . VAL A 1 463 ? 16.025 2.029 -45.315 1.00 95.62 463 VAL A N 1
ATOM 3573 C CA . VAL A 1 463 ? 16.966 1.328 -44.424 1.00 95.62 463 VAL A CA 1
ATOM 3574 C C . VAL A 1 463 ? 16.289 0.929 -43.107 1.00 95.62 463 VAL A C 1
ATOM 3576 O O . VAL A 1 463 ? 16.427 -0.221 -42.689 1.00 95.62 463 VAL A O 1
ATOM 3579 N N . SER A 1 464 ? 15.485 1.800 -42.483 1.00 96.81 464 SER A N 1
ATOM 3580 C CA . SER A 1 464 ? 14.748 1.455 -41.252 1.00 96.81 464 SER A CA 1
ATOM 3581 C C . SER A 1 464 ? 13.799 0.271 -41.441 1.00 96.81 464 SER A C 1
ATOM 3583 O O . SER A 1 464 ? 13.732 -0.632 -40.602 1.00 96.81 464 SER A O 1
ATOM 3585 N N . GLU A 1 465 ? 13.068 0.245 -42.557 1.00 96.94 465 GLU A N 1
ATOM 3586 C CA . GLU A 1 465 ? 12.189 -0.865 -42.908 1.00 96.94 465 GLU A CA 1
ATOM 3587 C C . GLU A 1 465 ? 12.969 -2.170 -43.120 1.00 96.94 465 GLU A C 1
ATOM 3589 O O . GLU A 1 465 ? 12.537 -3.213 -42.624 1.00 96.94 465 GLU A O 1
ATOM 3594 N N . VAL A 1 466 ? 14.112 -2.135 -43.815 1.00 97.62 466 VAL A N 1
ATOM 3595 C CA . VAL A 1 466 ? 14.949 -3.325 -44.042 1.00 97.62 466 VAL A CA 1
ATOM 3596 C C . VAL A 1 466 ? 15.580 -3.829 -42.743 1.00 97.62 466 VAL A C 1
ATOM 3598 O O . VAL A 1 466 ? 15.507 -5.026 -42.471 1.00 97.62 466 VAL A O 1
ATOM 3601 N N . LEU A 1 467 ? 16.126 -2.961 -41.888 1.00 97.44 467 LEU A N 1
ATOM 3602 C CA . LEU A 1 467 ? 16.704 -3.371 -40.601 1.00 97.44 467 LEU A CA 1
ATOM 3603 C C . LEU A 1 467 ? 15.650 -4.003 -39.677 1.00 97.44 467 LEU A C 1
ATOM 3605 O O . LEU A 1 467 ? 15.898 -5.059 -39.089 1.00 97.44 467 LEU A O 1
ATOM 3609 N N . ARG A 1 468 ? 14.437 -3.433 -39.621 1.00 96.75 468 ARG A N 1
ATOM 3610 C CA . ARG A 1 468 ? 13.312 -3.997 -38.854 1.00 96.75 468 ARG A CA 1
ATOM 3611 C C . ARG A 1 468 ? 12.854 -5.354 -39.417 1.00 96.75 468 ARG A C 1
ATOM 3613 O O . ARG A 1 468 ? 12.574 -6.270 -38.644 1.00 96.75 468 ARG A O 1
ATOM 3620 N N . LYS A 1 469 ? 12.831 -5.523 -40.749 1.00 97.25 469 LYS A N 1
ATOM 3621 C CA . LYS A 1 469 ? 12.571 -6.816 -41.427 1.00 97.25 469 LYS A CA 1
ATOM 3622 C C . LYS A 1 469 ? 13.672 -7.848 -41.114 1.00 97.25 469 LYS A C 1
ATOM 3624 O O . LYS A 1 469 ? 13.352 -8.998 -40.815 1.00 97.25 469 LYS A O 1
ATOM 3629 N N . THR A 1 470 ? 14.942 -7.437 -41.102 1.00 97.25 470 THR A N 1
ATOM 3630 C CA . THR A 1 470 ? 16.106 -8.284 -40.789 1.00 97.25 470 THR A CA 1
ATOM 3631 C C . THR A 1 470 ? 16.070 -8.826 -39.361 1.00 97.25 470 THR A C 1
ATOM 3633 O O . THR A 1 470 ? 16.147 -10.042 -39.188 1.00 97.25 470 THR A O 1
ATOM 3636 N N . VAL A 1 471 ? 15.873 -7.982 -38.337 1.00 96.69 471 VAL A N 1
ATOM 3637 C CA . VAL A 1 471 ? 15.769 -8.478 -36.948 1.00 96.69 471 VAL A CA 1
ATOM 3638 C C . VAL A 1 471 ? 14.551 -9.387 -36.774 1.00 96.69 471 VAL A C 1
ATOM 3640 O O . VAL A 1 471 ? 14.679 -10.462 -36.189 1.00 96.69 471 VAL A O 1
ATOM 3643 N N . ARG A 1 472 ? 13.400 -9.040 -37.368 1.00 96.44 472 ARG A N 1
ATOM 3644 C CA . ARG A 1 472 ? 12.204 -9.894 -37.316 1.00 96.44 472 ARG A CA 1
ATOM 3645 C C . ARG A 1 472 ? 12.440 -11.275 -37.940 1.00 96.44 472 ARG A C 1
ATOM 3647 O O . ARG A 1 472 ? 11.901 -12.252 -37.428 1.00 96.44 472 ARG A O 1
ATOM 3654 N N . LYS A 1 473 ? 13.254 -11.379 -38.997 1.00 96.75 473 LYS A N 1
ATOM 3655 C CA . LYS A 1 473 ? 13.666 -12.667 -39.586 1.00 96.75 473 LYS A CA 1
ATOM 3656 C C . LYS A 1 473 ? 14.685 -13.421 -38.717 1.00 96.75 473 LYS A C 1
ATOM 3658 O O . LYS A 1 473 ? 14.650 -14.645 -38.698 1.00 96.75 473 LYS A O 1
ATOM 3663 N N . TYR A 1 474 ? 15.576 -12.715 -38.016 1.00 95.94 474 TYR A N 1
ATOM 3664 C CA . TYR A 1 474 ? 16.656 -13.319 -37.222 1.00 95.94 474 TYR A CA 1
ATOM 3665 C C . TYR A 1 474 ? 16.191 -13.835 -35.849 1.00 95.94 474 TYR A C 1
ATOM 3667 O O . TYR A 1 474 ? 16.636 -14.887 -35.403 1.00 95.94 474 TYR A O 1
ATOM 3675 N N . SER A 1 475 ? 15.317 -13.095 -35.158 1.00 93.31 475 SER A N 1
ATOM 3676 C CA . SER A 1 475 ? 14.937 -13.372 -33.760 1.00 93.31 475 SER A CA 1
ATOM 3677 C C . SER A 1 475 ? 13.446 -13.185 -33.452 1.00 93.31 475 SER A C 1
ATOM 3679 O O . SER A 1 475 ? 13.047 -13.231 -32.289 1.00 93.31 475 SER A O 1
ATOM 3681 N N . GLY A 1 476 ? 12.608 -12.921 -34.461 1.00 94.62 476 GLY A N 1
ATOM 3682 C CA . GLY A 1 476 ? 11.177 -12.625 -34.296 1.00 94.62 476 GLY A CA 1
ATOM 3683 C C . GLY A 1 476 ? 10.863 -11.228 -33.737 1.00 94.62 476 GLY A C 1
ATOM 3684 O O . GLY A 1 476 ? 9.728 -10.764 -33.874 1.00 94.62 476 GLY A O 1
ATOM 3685 N N . LYS A 1 477 ? 11.860 -10.549 -33.154 1.00 94.69 477 LYS A N 1
ATOM 3686 C CA . LYS A 1 477 ? 11.740 -9.239 -32.500 1.00 94.69 477 LYS A CA 1
ATOM 3687 C C . LYS A 1 477 ? 11.429 -8.109 -33.479 1.00 94.69 477 LYS A C 1
ATOM 3689 O O . LYS A 1 477 ? 11.797 -8.160 -34.653 1.00 94.69 477 LYS A O 1
ATOM 3694 N N . ARG A 1 478 ? 10.750 -7.074 -32.986 1.00 95.00 478 ARG A N 1
ATOM 3695 C CA . ARG A 1 478 ? 10.310 -5.901 -33.761 1.00 95.00 478 ARG A CA 1
ATOM 3696 C C . ARG A 1 478 ? 10.897 -4.608 -33.181 1.00 95.00 478 ARG A C 1
ATOM 3698 O O . ARG A 1 478 ? 10.133 -3.780 -32.691 1.00 95.00 478 ARG A O 1
ATOM 3705 N N . PRO A 1 479 ? 12.231 -4.434 -33.207 1.00 95.75 479 PRO A N 1
ATOM 3706 C CA . PRO A 1 479 ? 12.870 -3.295 -32.564 1.00 95.75 479 PRO A CA 1
ATOM 3707 C C . PRO A 1 479 ? 12.375 -1.972 -33.134 1.00 95.75 479 PRO A C 1
ATOM 3709 O O . PRO A 1 479 ? 12.011 -1.876 -34.317 1.00 95.75 479 PRO A O 1
ATOM 3712 N N . GLU A 1 480 ? 12.446 -0.937 -32.303 1.00 95.94 480 GLU A N 1
ATOM 3713 C CA . GLU A 1 480 ? 12.336 0.418 -32.815 1.00 95.94 480 GLU A CA 1
ATOM 3714 C C . GLU A 1 480 ? 13.589 0.769 -33.628 1.00 95.94 480 GLU A C 1
ATOM 3716 O O . GLU A 1 480 ? 14.690 0.316 -33.303 1.00 95.94 480 GLU A O 1
ATOM 3721 N N . VAL A 1 481 ? 13.434 1.521 -34.718 1.00 96.88 481 VAL A N 1
ATOM 3722 C CA . VAL A 1 481 ? 14.546 1.841 -35.625 1.00 96.88 481 VAL A CA 1
ATOM 3723 C C . VAL A 1 481 ? 14.552 3.327 -35.942 1.00 96.88 481 VAL A C 1
ATOM 3725 O O . VAL A 1 481 ? 13.696 3.813 -36.676 1.00 96.88 481 VAL A O 1
ATOM 3728 N N . ILE A 1 482 ? 15.552 4.018 -35.397 1.00 96.62 482 ILE A N 1
ATOM 3729 C CA . ILE A 1 482 ? 15.848 5.422 -35.674 1.00 96.62 482 ILE A CA 1
ATOM 3730 C C . ILE A 1 482 ? 16.966 5.451 -36.716 1.00 96.62 482 ILE A C 1
ATOM 3732 O O . ILE A 1 482 ? 18.106 5.098 -36.407 1.00 96.62 482 ILE A O 1
ATOM 3736 N N . ALA A 1 483 ? 16.646 5.860 -37.941 1.00 96.56 483 ALA A N 1
ATOM 3737 C CA . ALA A 1 483 ? 17.643 6.189 -38.952 1.00 96.56 483 ALA A CA 1
ATOM 3738 C C . ALA A 1 483 ? 17.857 7.701 -39.025 1.00 96.56 483 ALA A C 1
ATOM 3740 O O . ALA A 1 483 ? 16.903 8.463 -38.911 1.00 96.56 483 ALA A O 1
ATOM 3741 N N . ILE A 1 484 ? 19.112 8.102 -39.215 1.00 96.31 484 ILE A N 1
ATOM 3742 C CA . ILE A 1 484 ? 19.539 9.489 -39.405 1.00 96.31 484 ILE A CA 1
ATOM 3743 C C . ILE A 1 484 ? 20.493 9.502 -40.599 1.00 96.31 484 ILE A C 1
ATOM 3745 O O . ILE A 1 484 ? 21.558 8.882 -40.533 1.00 96.31 484 ILE A O 1
ATOM 3749 N N . ALA A 1 485 ? 20.126 10.194 -41.672 1.00 94.12 485 ALA A N 1
ATOM 3750 C CA . ALA A 1 485 ? 20.951 10.387 -42.855 1.00 94.12 485 ALA A CA 1
ATOM 3751 C C . ALA A 1 485 ? 21.454 11.834 -42.922 1.00 94.12 485 ALA A C 1
ATOM 3753 O O . ALA A 1 485 ? 20.675 12.783 -42.890 1.00 94.12 485 ALA A O 1
ATOM 3754 N N . LEU A 1 486 ? 22.771 11.998 -43.030 1.00 92.81 486 LEU A N 1
ATOM 3755 C CA . LEU A 1 486 ? 23.440 13.291 -43.155 1.00 92.81 486 LEU A CA 1
ATOM 3756 C C . LEU A 1 486 ? 24.283 13.279 -44.423 1.00 92.81 486 LEU A C 1
ATOM 3758 O O . LEU A 1 486 ? 25.001 12.317 -44.676 1.00 92.81 486 LEU A O 1
ATOM 3762 N N . GLU A 1 487 ? 24.207 14.337 -45.217 1.00 88.56 487 GLU A N 1
ATOM 3763 C CA . GLU A 1 487 ? 24.983 14.465 -46.449 1.00 88.56 487 GLU A CA 1
ATOM 3764 C C . GLU A 1 487 ? 26.320 15.149 -46.149 1.00 88.56 487 GLU A C 1
ATOM 3766 O O . GLU A 1 487 ? 26.333 16.241 -45.581 1.00 88.56 487 GLU A O 1
ATOM 3771 N N . ASN A 1 488 ? 27.442 14.506 -46.494 1.00 78.50 488 ASN A N 1
ATOM 3772 C CA . ASN A 1 488 ? 28.776 15.074 -46.291 1.00 78.50 488 ASN A CA 1
ATOM 3773 C C . ASN A 1 488 ? 29.394 15.496 -47.641 1.00 78.50 488 ASN A C 1
ATOM 3775 O O . ASN A 1 488 ? 29.971 14.655 -48.331 1.00 78.50 488 ASN A O 1
ATOM 3779 N N . PRO A 1 489 ? 29.334 16.789 -48.015 1.00 64.44 489 PRO A N 1
ATOM 3780 C CA . PRO A 1 489 ? 29.938 17.278 -49.256 1.00 64.44 489 PRO A CA 1
ATOM 3781 C C . PRO A 1 489 ? 31.476 17.346 -49.210 1.00 64.44 489 PRO A C 1
ATOM 3783 O O . PRO A 1 489 ? 32.101 17.463 -50.259 1.00 64.44 489 PRO A O 1
ATOM 3786 N N . ALA A 1 490 ? 32.096 17.278 -48.026 1.00 57.69 490 ALA A N 1
ATOM 3787 C CA . ALA A 1 490 ? 33.547 17.385 -47.851 1.00 57.69 490 ALA A CA 1
ATOM 3788 C C . ALA A 1 490 ? 34.271 16.026 -47.858 1.00 57.69 490 ALA A C 1
ATOM 3790 O O . ALA A 1 490 ? 35.453 15.973 -48.186 1.00 57.69 490 ALA A O 1
ATOM 3791 N N . GLY A 1 491 ? 33.578 14.926 -47.533 1.00 54.34 491 GLY A N 1
ATOM 3792 C CA . GLY A 1 491 ? 34.171 13.581 -47.483 1.00 54.34 491 GLY A CA 1
ATOM 3793 C C . GLY A 1 491 ? 34.708 13.085 -48.833 1.00 54.34 491 GLY A C 1
ATOM 3794 O O . GLY A 1 491 ? 35.685 12.341 -48.867 1.00 54.34 491 GLY A O 1
ATOM 3795 N N . VAL A 1 492 ? 34.126 13.569 -49.937 1.00 51.53 492 VAL A N 1
ATOM 3796 C CA . VAL A 1 492 ? 34.566 13.281 -51.314 1.00 51.53 492 VAL A CA 1
ATOM 3797 C C . VAL A 1 492 ? 36.039 13.672 -51.513 1.00 51.53 492 VAL A C 1
ATOM 3799 O O . VAL A 1 492 ? 36.844 12.845 -51.931 1.00 51.53 492 VAL A O 1
ATOM 3802 N N . LEU A 1 493 ? 36.418 14.883 -51.084 1.00 44.12 493 LEU A N 1
ATOM 3803 C CA . LEU A 1 493 ? 37.782 15.415 -51.221 1.00 44.12 493 LEU A CA 1
ATOM 3804 C C . LEU A 1 493 ? 38.823 14.618 -50.416 1.00 44.12 493 LEU A C 1
ATOM 3806 O O . LEU A 1 493 ? 39.994 14.566 -50.791 1.00 44.12 493 LEU A O 1
ATOM 3810 N N . SER A 1 494 ? 38.429 14.012 -49.289 1.00 47.84 494 SER A N 1
ATOM 3811 C CA . SER A 1 494 ? 39.355 13.240 -48.450 1.00 47.84 494 SER A CA 1
ATOM 3812 C C . SER A 1 494 ? 39.639 11.837 -48.982 1.00 47.84 494 SER A C 1
ATOM 3814 O O . SER A 1 494 ? 40.754 11.353 -48.796 1.00 47.84 494 SER A O 1
ATOM 3816 N N . ASP A 1 495 ? 38.683 11.191 -49.650 1.00 49.94 495 ASP A N 1
ATOM 3817 C CA . ASP A 1 495 ? 38.929 9.878 -50.259 1.00 49.94 495 ASP A CA 1
ATOM 3818 C C . ASP A 1 495 ? 39.710 10.035 -51.579 1.00 49.94 495 ASP A C 1
ATOM 3820 O O . ASP A 1 495 ? 40.685 9.313 -51.789 1.00 49.94 495 ASP A O 1
ATOM 3824 N N . GLU A 1 496 ? 39.413 11.068 -52.382 1.00 49.84 496 GLU A N 1
ATOM 3825 C CA . GLU A 1 496 ? 40.204 11.448 -53.570 1.00 49.84 496 GLU A CA 1
ATOM 3826 C C . GLU A 1 496 ? 41.691 11.682 -53.238 1.00 49.84 496 GLU A C 1
ATOM 3828 O O . GLU A 1 496 ? 42.575 11.206 -53.954 1.00 49.84 496 GLU A O 1
ATOM 3833 N N . LEU A 1 497 ? 41.998 12.375 -52.134 1.00 45.62 497 LEU A N 1
ATOM 3834 C CA . LEU A 1 497 ? 43.381 12.590 -51.688 1.00 45.62 497 LEU A CA 1
ATOM 3835 C C . LEU A 1 497 ? 44.087 11.288 -51.272 1.00 45.62 497 LEU A C 1
ATOM 3837 O O . LEU A 1 497 ? 45.285 11.144 -51.512 1.00 45.62 497 LEU A O 1
ATOM 3841 N N . ASN A 1 498 ? 43.369 10.335 -50.670 1.00 43.25 498 ASN A N 1
ATOM 3842 C CA . ASN A 1 498 ? 43.952 9.066 -50.227 1.00 43.25 498 ASN A CA 1
ATOM 3843 C C . ASN A 1 498 ? 44.165 8.076 -51.384 1.00 43.25 498 ASN A C 1
ATOM 3845 O O . ASN A 1 498 ? 45.204 7.415 -51.421 1.00 43.25 498 ASN A O 1
ATOM 3849 N N . GLU A 1 499 ? 43.244 7.992 -52.351 1.00 44.69 499 GLU A N 1
ATOM 3850 C CA . GLU A 1 499 ? 43.433 7.139 -53.534 1.00 44.69 499 GLU A CA 1
ATOM 3851 C C . GLU A 1 499 ? 44.604 7.639 -54.396 1.00 44.69 499 GLU A C 1
ATOM 3853 O O . GLU A 1 499 ? 45.479 6.844 -54.750 1.00 44.69 499 GLU A O 1
ATOM 3858 N N . ASN A 1 500 ? 44.713 8.955 -54.629 1.00 44.03 500 ASN A N 1
ATOM 3859 C CA . ASN A 1 500 ? 45.839 9.547 -55.368 1.00 44.03 500 ASN A CA 1
ATOM 3860 C C . ASN A 1 500 ? 47.209 9.299 -54.701 1.00 44.03 500 ASN A C 1
ATOM 3862 O O . ASN A 1 500 ? 48.205 9.136 -55.402 1.00 44.03 500 ASN A O 1
ATOM 3866 N N . LEU A 1 501 ? 47.277 9.208 -53.367 1.00 41.03 501 LEU A N 1
ATOM 3867 C CA . LEU A 1 501 ? 48.512 8.868 -52.641 1.00 41.03 501 LEU A CA 1
ATOM 3868 C C . LEU A 1 501 ? 48.895 7.376 -52.708 1.00 41.03 501 LEU A C 1
ATOM 3870 O O . LEU A 1 501 ? 50.009 7.018 -52.326 1.00 41.03 501 LEU A O 1
ATOM 3874 N N . SER A 1 502 ? 48.004 6.505 -53.192 1.00 39.19 502 SER A N 1
ATOM 3875 C CA . SER A 1 502 ? 48.246 5.058 -53.321 1.00 39.19 502 SER A CA 1
ATOM 3876 C C . SER A 1 502 ? 48.722 4.620 -54.719 1.00 39.19 502 SER A C 1
ATOM 3878 O O . SER A 1 502 ? 49.170 3.485 -54.899 1.00 39.19 502 SER A O 1
ATOM 3880 N N . GLY A 1 503 ? 48.644 5.511 -55.714 1.00 32.50 503 GLY A N 1
ATOM 3881 C CA . GLY A 1 503 ? 48.901 5.208 -57.121 1.00 32.50 503 GLY A CA 1
ATOM 3882 C C . GLY A 1 503 ? 50.363 5.355 -57.557 1.00 32.50 503 GLY A C 1
ATOM 3883 O O . GLY A 1 503 ? 50.808 6.452 -57.863 1.00 32.50 503 GLY A O 1
ATOM 3884 N N . ASN A 1 504 ? 51.051 4.219 -57.722 1.00 30.58 504 ASN A N 1
ATOM 3885 C CA . ASN A 1 504 ? 52.299 4.033 -58.486 1.00 30.58 504 ASN A CA 1
ATOM 3886 C C . ASN A 1 504 ? 53.550 4.856 -58.102 1.00 30.58 504 ASN A C 1
ATOM 3888 O O . ASN A 1 504 ? 53.731 5.986 -58.536 1.00 30.58 504 ASN A O 1
ATOM 3892 N N . TYR A 1 505 ? 54.557 4.152 -57.577 1.00 27.19 505 TYR A N 1
ATOM 3893 C CA . TYR A 1 505 ? 55.866 4.086 -58.248 1.00 27.19 505 TYR A CA 1
ATOM 3894 C C . TYR A 1 505 ? 56.456 2.682 -58.084 1.00 27.19 505 TYR A C 1
ATOM 3896 O O . TYR A 1 505 ? 56.602 2.199 -56.964 1.00 27.19 505 TYR A O 1
ATOM 3904 N N . ASN A 1 506 ? 56.790 2.013 -59.193 1.00 27.72 506 ASN A N 1
ATOM 3905 C CA . ASN A 1 506 ? 57.462 0.712 -59.160 1.00 27.72 506 ASN A CA 1
ATOM 3906 C C . ASN A 1 506 ? 58.263 0.471 -60.455 1.00 27.72 506 ASN A C 1
ATOM 3908 O O . ASN A 1 506 ? 57.700 0.062 -61.470 1.00 27.72 506 ASN A O 1
ATOM 3912 N N . ALA A 1 507 ? 59.567 0.765 -60.436 1.00 28.31 507 ALA A N 1
ATOM 3913 C CA . ALA A 1 507 ? 60.492 0.513 -61.545 1.00 28.31 507 ALA A CA 1
ATOM 3914 C C . ALA A 1 507 ? 61.955 0.487 -61.057 1.00 28.31 507 ALA A C 1
ATOM 3916 O O . ALA A 1 507 ? 62.360 1.363 -60.298 1.00 28.31 507 ALA A O 1
ATOM 3917 N N . GLY A 1 508 ? 62.756 -0.465 -61.554 1.00 24.64 508 GLY A N 1
ATOM 3918 C CA . GLY A 1 508 ? 64.220 -0.499 -61.379 1.00 24.64 508 GLY A CA 1
ATOM 3919 C C . GLY A 1 508 ? 64.748 -1.572 -60.413 1.00 24.64 508 GLY A C 1
ATOM 3920 O O . GLY A 1 508 ? 64.531 -1.510 -59.208 1.00 24.64 508 GLY A O 1
ATOM 3921 N N . PHE A 1 509 ? 65.490 -2.547 -60.948 1.00 27.61 509 PHE A N 1
ATOM 3922 C CA . PHE A 1 509 ? 66.245 -3.549 -60.177 1.00 27.61 509 PHE A CA 1
ATOM 3923 C C . PHE A 1 509 ? 67.564 -2.973 -59.623 1.00 27.61 509 PHE A C 1
ATOM 3925 O O . PHE A 1 509 ? 68.218 -2.191 -60.309 1.00 27.61 509 PHE A O 1
ATOM 3932 N N . GLY A 1 510 ? 68.026 -3.453 -58.458 1.00 22.72 510 GLY A N 1
ATOM 3933 C CA . GLY A 1 510 ? 69.400 -3.198 -57.992 1.00 22.72 510 GLY A CA 1
ATOM 3934 C C . GLY A 1 510 ? 69.734 -3.664 -56.564 1.00 22.72 510 GLY A C 1
ATOM 3935 O O . GLY A 1 510 ? 69.450 -2.968 -55.598 1.00 22.72 510 GLY A O 1
ATOM 3936 N N . LEU A 1 511 ? 70.420 -4.804 -56.436 1.00 25.59 511 LEU A N 1
ATOM 3937 C CA . LEU A 1 511 ? 71.331 -5.116 -55.312 1.00 25.59 511 LEU A CA 1
ATOM 3938 C C . LEU A 1 511 ? 72.782 -4.814 -55.783 1.00 25.59 511 LEU A C 1
ATOM 3940 O O . LEU A 1 511 ? 72.961 -4.809 -57.004 1.00 25.59 511 LEU A O 1
ATOM 3944 N N . PRO A 1 512 ? 73.821 -4.623 -54.917 1.00 31.89 512 PRO A N 1
ATOM 3945 C CA . PRO A 1 512 ? 74.025 -5.372 -53.659 1.00 31.89 512 PRO A CA 1
ATOM 3946 C C . PRO A 1 512 ? 74.769 -4.692 -52.457 1.00 31.89 512 PRO A C 1
ATOM 3948 O O . PRO A 1 512 ? 75.513 -3.729 -52.596 1.00 31.89 512 PRO A O 1
ATOM 3951 N N . THR A 1 513 ? 74.731 -5.384 -51.302 1.00 25.12 513 THR A N 1
ATOM 3952 C CA . THR A 1 513 ? 75.806 -5.547 -50.267 1.00 25.12 513 THR A CA 1
ATOM 3953 C C . THR A 1 513 ? 76.281 -4.435 -49.292 1.00 25.12 513 THR A C 1
ATOM 3955 O O . THR A 1 513 ? 76.641 -3.338 -49.690 1.00 25.12 513 THR A O 1
ATOM 3958 N N . LEU A 1 514 ? 76.528 -4.887 -48.035 1.00 25.50 514 LEU A N 1
ATOM 3959 C CA . LEU A 1 514 ? 77.410 -4.342 -46.959 1.00 25.50 514 LEU A CA 1
ATOM 3960 C C . LEU A 1 514 ? 76.913 -3.056 -46.231 1.00 25.50 514 LEU A C 1
ATOM 3962 O O . LEU A 1 514 ? 76.192 -2.264 -46.812 1.00 25.50 514 LEU A O 1
ATOM 3966 N N . ARG A 1 515 ? 77.218 -2.787 -44.940 1.00 25.75 515 ARG A N 1
ATOM 3967 C CA . ARG A 1 515 ? 78.128 -3.425 -43.944 1.00 25.75 515 ARG A CA 1
ATOM 3968 C C . ARG A 1 515 ? 77.607 -3.267 -42.484 1.00 25.75 515 ARG A C 1
ATOM 3970 O O . ARG A 1 515 ? 76.665 -2.524 -42.246 1.00 25.75 515 ARG A O 1
ATOM 3977 N N . LYS A 1 516 ? 78.222 -3.959 -41.506 1.00 27.50 516 LYS A N 1
ATOM 3978 C CA . LYS A 1 516 ? 77.935 -3.875 -40.043 1.00 27.50 516 LYS A CA 1
ATOM 3979 C C . LYS A 1 516 ? 78.697 -2.736 -39.332 1.00 27.50 516 LYS A C 1
ATOM 3981 O O . LYS A 1 516 ? 79.801 -2.437 -39.771 1.00 27.50 516 LYS A O 1
ATOM 3986 N N . VAL A 1 517 ? 78.173 -2.276 -38.180 1.00 26.34 517 VAL A N 1
ATOM 3987 C CA . VAL A 1 517 ? 78.810 -1.962 -36.855 1.00 26.34 517 VAL A CA 1
ATOM 3988 C C . VAL A 1 517 ? 77.764 -1.171 -36.019 1.00 26.34 517 VAL A C 1
ATOM 3990 O O . VAL A 1 517 ? 77.087 -0.353 -36.626 1.00 26.34 517 VAL A O 1
ATOM 3993 N N . VAL A 1 518 ? 77.462 -1.300 -34.711 1.00 27.02 518 VAL A N 1
ATOM 3994 C CA . VAL A 1 518 ? 77.869 -2.073 -33.498 1.00 27.02 518 VAL A CA 1
ATOM 3995 C C . VAL A 1 518 ? 78.216 -1.123 -32.322 1.00 27.02 518 VAL A C 1
ATOM 3997 O O . VAL A 1 518 ? 79.066 -0.256 -32.474 1.00 27.02 518 VAL A O 1
ATOM 4000 N N . ASP A 1 519 ? 77.563 -1.365 -31.172 1.00 27.27 519 ASP A N 1
ATOM 4001 C CA . ASP A 1 519 ? 77.769 -0.857 -29.790 1.00 27.27 519 ASP A CA 1
ATOM 4002 C C . ASP A 1 519 ? 77.587 0.639 -29.425 1.00 27.27 519 ASP A C 1
ATOM 4004 O O . ASP A 1 519 ? 77.8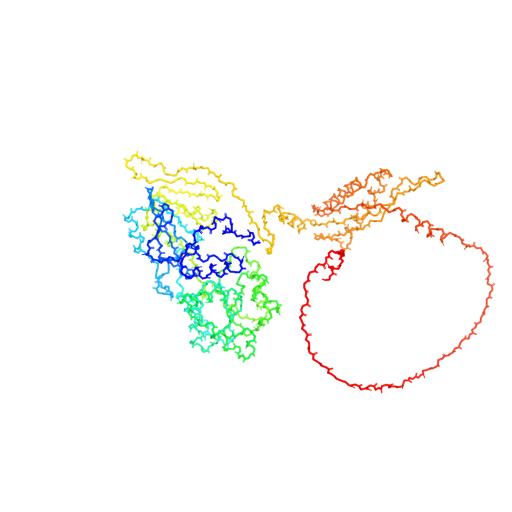30 1.546 -30.215 1.00 27.27 519 ASP A O 1
ATOM 4008 N N . GLY A 1 520 ? 77.148 0.899 -28.172 1.00 26.09 520 GLY A N 1
ATOM 4009 C CA . GLY A 1 520 ? 77.011 2.264 -27.618 1.00 26.09 520 GLY A CA 1
ATOM 4010 C C . GLY A 1 520 ? 76.049 2.488 -26.426 1.00 26.09 520 GLY A C 1
ATOM 4011 O O . GLY A 1 520 ? 75.153 3.324 -26.512 1.00 26.09 520 GLY A O 1
ATOM 4012 N N . HIS A 1 521 ? 76.217 1.803 -25.287 1.00 27.47 521 HIS A N 1
ATOM 4013 C CA . HIS A 1 521 ? 75.501 2.112 -24.025 1.00 27.47 521 HIS A CA 1
ATOM 4014 C C . HIS A 1 521 ? 76.500 2.182 -22.855 1.00 27.47 521 HIS A C 1
ATOM 4016 O O . HIS A 1 521 ? 77.376 1.320 -22.781 1.00 27.47 521 HIS A O 1
ATOM 4022 N N . PRO A 1 522 ? 76.389 3.163 -21.929 1.00 35.81 522 PRO A N 1
ATOM 4023 C CA . PRO A 1 522 ? 75.871 2.820 -20.594 1.00 35.81 522 PRO A CA 1
ATOM 4024 C C . PRO A 1 522 ? 75.116 3.943 -19.827 1.00 35.81 522 PRO A C 1
ATOM 4026 O O . PRO A 1 522 ? 74.975 5.078 -20.267 1.00 35.81 522 PRO A O 1
ATOM 4029 N N . ARG A 1 523 ? 74.628 3.577 -18.631 1.00 27.44 523 ARG A N 1
ATOM 4030 C CA . ARG A 1 523 ? 73.796 4.353 -17.679 1.00 27.44 523 ARG A CA 1
ATOM 4031 C C . ARG A 1 523 ? 74.602 5.307 -16.773 1.00 27.44 523 ARG A C 1
ATOM 4033 O O . ARG A 1 523 ? 75.716 4.943 -16.400 1.00 27.44 523 ARG A O 1
ATOM 4040 N N . ARG A 1 524 ? 73.947 6.337 -16.195 1.00 26.45 524 ARG A N 1
ATOM 4041 C CA . ARG A 1 524 ? 73.894 6.619 -14.723 1.00 26.45 524 ARG A CA 1
ATOM 4042 C C . ARG A 1 524 ? 72.865 7.719 -14.357 1.00 26.45 524 ARG A C 1
ATOM 4044 O O . ARG A 1 524 ? 72.195 8.223 -15.248 1.00 26.45 524 ARG A O 1
ATOM 4051 N N . GLY A 1 525 ? 72.646 7.960 -13.052 1.00 25.75 525 GLY A N 1
ATOM 4052 C CA . GLY A 1 525 ? 71.449 8.619 -12.479 1.00 25.75 525 GLY A CA 1
ATOM 4053 C C . GLY A 1 525 ? 71.672 9.888 -11.607 1.00 25.75 525 GLY A C 1
ATOM 4054 O O . GLY A 1 525 ? 72.704 10.534 -11.760 1.00 25.75 525 GLY A O 1
ATOM 4055 N N . PRO A 1 526 ? 70.698 10.259 -10.734 1.00 47.91 526 PRO A N 1
ATOM 4056 C CA . PRO A 1 526 ? 70.442 11.634 -10.233 1.00 47.91 526 PRO A CA 1
ATOM 4057 C C . PRO A 1 526 ? 71.051 11.969 -8.846 1.00 47.91 526 PRO A C 1
ATOM 4059 O O . PRO A 1 526 ? 71.700 11.100 -8.258 1.00 47.91 526 PRO A O 1
ATOM 4062 N N . PRO A 1 527 ? 70.827 13.192 -8.289 1.00 39.72 527 PRO A N 1
ATOM 4063 C CA . PRO A 1 527 ? 69.899 13.313 -7.127 1.00 39.72 527 PRO A CA 1
ATOM 4064 C C . PRO A 1 527 ? 69.179 14.685 -6.869 1.00 39.72 527 PRO A C 1
ATOM 4066 O O . PRO A 1 527 ? 69.627 15.720 -7.340 1.00 39.72 527 PRO A O 1
ATOM 4069 N N . ASN A 1 528 ? 68.148 14.652 -5.990 1.00 28.20 528 ASN A N 1
ATOM 4070 C CA . ASN A 1 528 ? 67.578 15.687 -5.062 1.00 28.20 528 ASN A CA 1
ATOM 4071 C C . ASN A 1 528 ? 67.068 17.075 -5.563 1.00 28.20 528 ASN A C 1
ATOM 4073 O O . ASN A 1 528 ? 67.497 17.535 -6.608 1.00 28.20 528 ASN A O 1
ATOM 4077 N N . LYS A 1 529 ? 66.124 17.836 -4.943 1.00 27.84 529 LYS A N 1
ATOM 4078 C CA . LYS A 1 529 ? 65.290 17.888 -3.683 1.00 27.84 529 LYS A CA 1
ATOM 4079 C C . LYS A 1 529 ? 65.616 19.003 -2.647 1.00 27.84 529 LYS A C 1
ATOM 4081 O O . LYS A 1 529 ? 66.618 18.876 -1.959 1.00 27.84 529 LYS A O 1
ATOM 4086 N N . MET A 1 530 ? 64.663 19.936 -2.431 1.00 24.16 530 MET A N 1
ATOM 4087 C CA . MET A 1 530 ? 64.191 20.643 -1.188 1.00 24.16 530 MET A CA 1
ATOM 4088 C C . MET A 1 530 ? 62.980 21.544 -1.605 1.00 24.16 530 MET A C 1
ATOM 4090 O O . MET A 1 530 ? 62.964 21.945 -2.764 1.00 24.16 530 MET A O 1
ATOM 4094 N N . LYS A 1 531 ? 61.821 21.683 -0.912 1.00 26.20 531 LYS A N 1
ATOM 4095 C CA . LYS A 1 531 ? 61.449 22.272 0.418 1.00 26.20 531 LYS A CA 1
ATOM 4096 C C . LYS A 1 531 ? 61.791 23.777 0.534 1.00 26.20 531 LYS A C 1
ATOM 4098 O O . LYS A 1 531 ? 62.878 24.134 0.103 1.00 26.20 531 LYS A O 1
ATOM 4103 N N . VAL A 1 532 ? 60.927 24.702 1.003 1.00 26.98 532 VAL A N 1
ATOM 410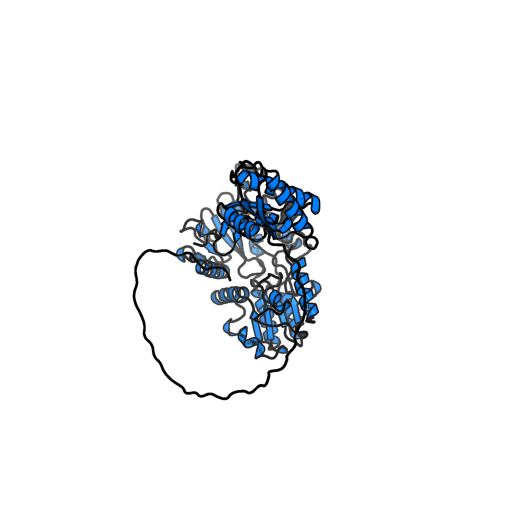4 C CA . VAL A 1 532 ? 60.111 24.849 2.258 1.00 26.98 532 VAL A CA 1
ATOM 4105 C C . VAL A 1 532 ? 58.879 25.776 1.959 1.00 26.98 532 VAL A C 1
ATOM 4107 O O . VAL A 1 532 ? 59.008 26.592 1.053 1.00 26.98 532 VAL A O 1
ATOM 4110 N N . GLU A 1 533 ? 57.629 25.491 2.384 1.00 26.88 533 GLU A N 1
ATOM 4111 C CA . GLU A 1 533 ? 56.794 26.081 3.498 1.00 26.88 533 GLU A CA 1
ATOM 4112 C C . GLU A 1 533 ? 56.815 27.632 3.649 1.00 26.88 533 GLU A C 1
ATOM 4114 O O . GLU A 1 533 ? 57.873 28.220 3.445 1.00 26.88 533 GLU A O 1
ATOM 4119 N N . ASP A 1 534 ? 55.798 28.401 4.092 1.00 27.95 534 ASP A N 1
ATOM 4120 C CA . ASP A 1 534 ? 54.296 28.427 4.085 1.00 27.95 534 ASP A CA 1
ATOM 4121 C C . ASP A 1 534 ? 53.906 29.929 4.413 1.00 27.95 534 ASP A C 1
ATOM 4123 O O . ASP A 1 534 ? 54.761 30.784 4.177 1.00 27.95 534 ASP A O 1
ATOM 4127 N N . ASP A 1 535 ? 52.760 30.468 4.892 1.00 27.02 535 ASP A N 1
ATOM 4128 C CA . ASP A 1 535 ? 51.430 30.049 5.408 1.00 27.02 535 ASP A CA 1
ATOM 4129 C C . ASP A 1 535 ? 50.414 31.249 5.351 1.00 27.02 535 ASP A C 1
ATOM 4131 O O . ASP A 1 535 ? 50.834 32.403 5.273 1.00 27.02 535 ASP A O 1
ATOM 4135 N N . GLY A 1 536 ? 49.099 30.990 5.491 1.00 24.33 536 GLY A N 1
ATOM 4136 C CA . GLY A 1 536 ? 48.050 31.918 5.990 1.00 24.33 536 GLY A CA 1
ATOM 4137 C C . GLY A 1 536 ? 47.404 32.965 5.039 1.00 24.33 536 GLY A C 1
ATOM 4138 O O . GLY A 1 536 ? 48.020 33.383 4.068 1.00 24.33 536 GLY A O 1
ATOM 4139 N N . ILE A 1 537 ? 46.207 33.551 5.278 1.00 25.53 537 ILE A N 1
ATOM 4140 C CA . ILE A 1 537 ? 44.896 33.130 5.864 1.00 25.53 537 ILE A CA 1
ATOM 4141 C C . ILE A 1 537 ? 43.879 34.324 5.754 1.00 25.53 537 ILE A C 1
ATOM 4143 O O . ILE A 1 537 ? 44.304 35.453 5.532 1.00 25.53 537 ILE A O 1
ATOM 4147 N N . LEU A 1 538 ? 42.567 34.087 5.988 1.00 24.05 538 LEU A N 1
ATOM 4148 C CA . LEU A 1 538 ? 41.454 35.042 6.299 1.00 24.05 538 LEU A CA 1
ATOM 4149 C C . LEU A 1 538 ? 40.517 35.628 5.195 1.00 24.05 538 LEU A C 1
ATOM 4151 O O . LEU A 1 538 ? 40.871 35.842 4.044 1.00 24.05 538 LEU A O 1
ATOM 4155 N N . HIS A 1 539 ? 39.259 35.825 5.629 1.00 23.95 539 HIS A N 1
ATOM 4156 C CA . HIS A 1 539 ? 37.979 36.057 4.923 1.00 23.95 539 HIS A CA 1
ATOM 4157 C C . HIS A 1 539 ? 37.684 37.502 4.445 1.00 23.95 539 HIS A C 1
ATOM 4159 O O . HIS A 1 539 ? 38.265 38.440 4.976 1.00 23.95 539 HIS A O 1
ATOM 4165 N N . LEU A 1 540 ? 36.681 37.663 3.551 1.00 23.16 540 LEU A N 1
ATOM 4166 C CA . LEU A 1 540 ? 35.369 38.380 3.699 1.00 23.16 540 LEU A CA 1
ATOM 4167 C C . LEU A 1 540 ? 34.765 38.635 2.281 1.00 23.16 540 LEU A C 1
ATOM 4169 O O . LEU A 1 540 ? 35.479 39.060 1.386 1.00 23.16 540 LEU A O 1
ATOM 4173 N N . GLU A 1 541 ? 33.589 38.102 1.914 1.00 22.59 541 GLU A N 1
ATOM 4174 C CA . GLU A 1 541 ? 32.194 38.600 2.079 1.00 22.59 541 GLU A CA 1
ATOM 4175 C C . GLU A 1 541 ? 31.614 39.544 0.983 1.00 22.59 541 GLU A C 1
ATOM 4177 O O . GLU A 1 541 ? 32.094 40.650 0.779 1.00 22.59 541 GLU A O 1
ATOM 4182 N N . ASN A 1 542 ? 30.447 39.125 0.457 1.00 22.86 542 ASN A N 1
ATOM 4183 C CA . ASN A 1 542 ? 29.247 39.905 0.068 1.00 22.86 542 ASN A CA 1
ATOM 4184 C C . ASN A 1 542 ? 29.168 40.819 -1.192 1.00 22.86 542 ASN A C 1
ATOM 4186 O O . ASN A 1 542 ? 30.091 41.533 -1.554 1.00 22.86 542 ASN A O 1
ATOM 4190 N N . ALA A 1 543 ? 27.937 40.837 -1.753 1.00 22.77 543 ALA A N 1
ATOM 4191 C CA . ALA A 1 543 ? 27.367 41.676 -2.835 1.00 22.77 543 ALA A CA 1
ATOM 4192 C C . ALA A 1 543 ? 27.996 41.537 -4.252 1.00 22.77 543 ALA A C 1
ATOM 4194 O O . ALA A 1 543 ? 29.194 41.350 -4.391 1.00 22.77 543 ALA A O 1
ATOM 4195 N N . SER A 1 544 ? 27.258 41.606 -5.370 1.00 24.86 544 SER A N 1
ATOM 4196 C CA . SER A 1 544 ? 25.949 42.234 -5.650 1.00 24.86 544 SER A CA 1
ATOM 4197 C C . SER A 1 544 ? 25.165 41.533 -6.794 1.00 24.86 544 SER A C 1
ATOM 4199 O O . SER A 1 544 ? 25.602 40.520 -7.337 1.00 24.86 544 SER A O 1
ATOM 4201 N N . GLU A 1 545 ? 23.973 42.043 -7.141 1.00 23.80 545 GLU A N 1
ATOM 4202 C CA . GLU A 1 545 ? 23.065 41.483 -8.162 1.00 23.80 545 GLU A CA 1
ATOM 4203 C C . GLU A 1 545 ? 23.180 42.131 -9.570 1.00 23.80 545 GLU A C 1
ATOM 4205 O O . GLU A 1 545 ? 23.759 43.198 -9.739 1.00 23.80 545 GLU A O 1
ATOM 4210 N N . GLN A 1 546 ? 22.447 41.525 -10.522 1.00 23.78 546 GLN A N 1
ATOM 4211 C CA . GLN A 1 546 ? 21.895 42.065 -11.783 1.00 23.78 546 GLN A CA 1
ATOM 4212 C C . GLN A 1 546 ? 22.740 42.074 -13.078 1.00 23.78 546 GLN A C 1
ATOM 4214 O O . GLN A 1 546 ? 23.585 42.934 -13.295 1.00 23.78 546 GLN A O 1
ATOM 4219 N N . SER A 1 547 ? 22.223 41.296 -14.050 1.00 22.67 547 SER A N 1
ATOM 4220 C CA . SER A 1 547 ? 22.136 41.629 -15.494 1.00 22.67 547 SER A CA 1
ATOM 4221 C C . SER A 1 547 ? 23.437 41.519 -16.330 1.00 22.67 547 SER A C 1
ATOM 4223 O O . SER A 1 547 ? 24.519 41.756 -15.818 1.00 22.67 547 SER A O 1
ATOM 4225 N N . LEU A 1 548 ? 23.453 41.134 -17.619 1.00 24.22 548 LEU A N 1
ATOM 4226 C CA . LEU A 1 548 ? 22.430 40.710 -18.602 1.00 24.22 548 LEU A CA 1
ATOM 4227 C C . LEU A 1 548 ? 23.064 39.703 -19.604 1.00 24.22 548 LEU A C 1
ATOM 4229 O O . LEU A 1 548 ? 24.275 39.682 -19.763 1.00 24.22 548 LEU A O 1
ATOM 4233 N N . LEU A 1 549 ? 22.218 38.945 -20.322 1.00 23.52 549 LEU A N 1
ATOM 4234 C CA . LEU A 1 549 ? 22.431 38.349 -21.666 1.00 23.52 549 LEU A CA 1
ATOM 4235 C C . LEU A 1 549 ? 23.787 37.690 -22.042 1.00 23.52 549 LEU A C 1
ATOM 4237 O O . LEU A 1 549 ? 24.759 38.379 -22.330 1.00 23.52 549 LEU A O 1
ATOM 4241 N N . GLY A 1 550 ? 23.755 36.382 -22.356 1.00 23.33 550 GLY A N 1
ATOM 4242 C CA . GLY A 1 550 ? 24.548 35.851 -23.484 1.00 23.33 550 GLY A CA 1
ATOM 4243 C C . GLY A 1 550 ? 25.113 34.424 -23.384 1.00 23.33 550 GLY A C 1
ATOM 4244 O O . GLY A 1 550 ? 25.966 34.165 -22.552 1.00 23.33 550 GLY A O 1
ATOM 4245 N N . VAL A 1 551 ? 24.744 33.584 -24.369 1.00 27.53 551 VAL A N 1
ATOM 4246 C CA . VAL A 1 551 ? 25.539 32.463 -24.946 1.00 27.53 551 VAL A CA 1
ATOM 4247 C C . VAL A 1 551 ? 25.845 31.229 -24.057 1.00 27.53 551 VAL A C 1
ATOM 4249 O O . VAL A 1 551 ? 26.119 31.329 -22.871 1.00 27.53 551 VAL A O 1
ATOM 4252 N N . GLY A 1 552 ? 25.898 30.035 -24.678 1.00 26.14 552 GLY A N 1
ATOM 4253 C CA . GLY A 1 552 ? 26.850 28.987 -24.250 1.00 26.14 552 GLY A CA 1
ATOM 4254 C C . GLY A 1 552 ? 26.313 27.677 -23.651 1.00 26.14 552 GLY A C 1
ATOM 4255 O O . GLY A 1 552 ? 26.704 27.309 -22.548 1.00 26.14 552 GLY A O 1
ATOM 4256 N N . ILE A 1 553 ? 25.506 26.900 -24.386 1.00 25.16 553 ILE A N 1
ATOM 4257 C CA . ILE A 1 553 ? 25.224 25.494 -24.018 1.00 25.16 553 ILE A CA 1
ATOM 4258 C C . ILE A 1 553 ? 26.438 24.609 -24.362 1.00 25.16 553 ILE A C 1
ATOM 4260 O O . ILE A 1 553 ? 26.613 24.264 -25.528 1.00 25.16 553 ILE A O 1
ATOM 4264 N N . VAL A 1 554 ? 27.231 24.181 -23.369 1.00 26.69 554 VAL A N 1
ATOM 4265 C CA . VAL A 1 554 ? 28.207 23.070 -23.490 1.00 26.69 554 VAL A CA 1
ATOM 4266 C C . VAL A 1 554 ? 28.339 22.323 -22.144 1.00 26.69 554 VAL A C 1
ATOM 4268 O O . VAL A 1 554 ? 28.167 22.921 -21.089 1.00 26.69 554 VAL A O 1
ATOM 4271 N N . ASN A 1 555 ? 28.704 21.032 -22.194 1.00 26.30 555 ASN A N 1
ATOM 4272 C CA . ASN A 1 555 ? 29.094 20.141 -21.080 1.00 26.30 555 ASN A CA 1
ATOM 4273 C C . ASN A 1 555 ? 28.000 19.654 -20.109 1.00 26.30 555 ASN A C 1
ATOM 4275 O O . ASN A 1 555 ? 27.841 20.170 -19.006 1.00 26.30 555 ASN A O 1
ATOM 4279 N N . LEU A 1 556 ? 27.368 18.522 -20.455 1.00 21.56 556 LEU A N 1
ATOM 4280 C CA . LEU A 1 556 ? 26.731 17.631 -19.472 1.00 21.56 556 LEU A CA 1
ATOM 4281 C C . LEU A 1 556 ? 26.739 16.150 -19.927 1.00 21.56 556 LEU A C 1
ATOM 4283 O O . LEU A 1 556 ? 25.704 15.575 -20.248 1.00 21.56 556 LEU A O 1
ATOM 4287 N N . LEU A 1 557 ? 27.929 15.533 -19.973 1.00 25.25 557 LEU A N 1
ATOM 4288 C CA . LEU A 1 557 ? 28.109 14.073 -20.104 1.00 25.25 557 LEU A CA 1
ATOM 4289 C C . LEU A 1 557 ? 29.371 13.581 -19.362 1.00 25.25 557 LEU A C 1
ATOM 4291 O O . LEU A 1 557 ? 30.445 13.453 -19.952 1.00 25.25 557 LEU A O 1
ATOM 4295 N N . ARG A 1 558 ? 29.208 13.262 -18.075 1.00 27.22 558 ARG A N 1
ATOM 4296 C CA . ARG A 1 558 ? 29.967 12.252 -17.318 1.00 27.22 558 ARG A CA 1
ATOM 4297 C C . ARG A 1 558 ? 29.048 11.639 -16.265 1.00 27.22 558 ARG A C 1
ATOM 4299 O O . ARG A 1 558 ? 28.138 12.371 -15.821 1.00 27.22 558 ARG A O 1
#

InterPro domains:
  IPR011108 Zn-dependent metallo-hydrolase, RNA specificity domain [PF07521] (287-330)
  IPR036866 Ribonuclease Z/Hydroxyacylglutathione hydrolase-like [G3DSA:3.60.15.10] (13-345)
  IPR036866 Ribonuclease Z/Hydroxyacylglutathione hydrolase-like [SSF56281] (12-343)
  IPR041636 Ribonuclease J, C-terminal [PF17770] (383-487)
  IPR042173 Ribonuclease J, domain 2 [G3DSA:3.40.50.10710] (130-280)
  IPR055132 Ribonuclease J, beta-CASP domain [PF22505] (146-271)

Foldseek 3Di:
DQPPDCQVVDDLQAADEDAQLVVLLVQVVCVVVVNHDPNRYDHDDAQDWDDDPQWTKHWHDAFFQAPPDTWIWTQHPQGIETEGGFHFFAPCELVRDTGCLVVLLVLLVRAAQEYEDALAAQVFPDKWYHVVLLLVLLLVLLQPAQFAEEEEDDLRRQSVVLSNVVSLVVQQAAEAEADPSNVSSQVSCVVSVNHSDDPVSHDYLVCVVVDGRRRYYYYWYQLLPDVPTQLVCLLVVNRPSDHAALSYEYHNLDDHDPPSVVNNVVSVVSSVVNNHHYDDDPVSSSYIHRHIYNVRLLVSLLSNVHQAYEYDHYDPVSRVSSQVSNVVSPRPAYDYDDPFWDKDTGRCPDPPDNDPHIDTPGGDPDADWDDDPSPDIGHCVSVVVVVVVLCQAQWAKEKEKAWEQDDDDDPDDPFFIDIDIDIDIDNDDCVVPVLVVQLVVQLRVQRRPDGSPDDQVVSQVSSQVSNQVSSCVVPVGRHHYGYHYDYDHCVVVVVVVVVVVVDDDDDDDDDDDDDDDDDDDDDDDDDDDDDDDDDDDDDDDDDDDDDDDDDDDDDDDD

pLDDT: mean 84.85, std 22.38, range [21.56, 98.75]

Secondary structure (DSSP, 8-state):
---S-SGGGS-TT--EEE-HHHHHHHHHHHHHTT---GGGEEE--TT--EEETTEEEEEEE-B-SSTT-EEEEEEETTEEEEE--S-B--SS-TTS----HHHHHHHHHH--SEEEEE-TBTTS-S-PPPHHHHHHHHHHHHHH-SS-EEEE--TT-HHHHHHHHHHHHHTTPEEEEESHHHHHHHHHHHHTT--SS-GGGSBPSTTGGGS-GGGEEEEES-TT--TTSHHHHHTTT--SS----TT-EEEE-SPPPTT-HHHHHHHHHHHHHTT-EEE-SSTT-----SS-BHHHHHHHHHHH--SEEEEESS-HHHHHHHHHHHHHTT--EE----TTEEEE---TEETTEE--S-EEEEE------EEETTTEEE-TTTTTHHHHHHHHHH-EEEEEEEEEPPP--TT----S-EEEEEEEEES---GGGHHHHHHHHHHHHHHHHS-TT--HHHHHHHHHHHHHHHHHHHHS---EEEEEEEE-SSHHHHHHHHHHTTS-------------------------------------------------------

Nearest PDB structures (foldseek):
  7wnu-assembly1_B  TM=9.175E-01  e=2.649E-40  Mycobacterium tuberculosis H37Rv
  3zq4-assembly1_D  TM=9.100E-01  e=3.950E-40  Bacillus subtilis subsp. subtilis str. 168
  3zq4-assembly1_C  TM=9.121E-01  e=1.387E-39  Bacillus subtilis subsp. subtilis str. 168
  7wnt-assembly1_A  TM=9.193E-01  e=2.552E-38  Mycobacterium tuberculosis H37Rv
  7pcr-assembly1_A-2  TM=8.852E-01  e=1.779E-37  Helicobacter pylori 26695

Organism: Gossypium mustelinum (NCBI:txid34275)